Protein 9DK3 (pdb70)

Foldseek 3Di:
DVVAQVVCVVLVQHGQPVVFWDFDDDPWTWIWGHGPVGFTKIKTFDPDDCQALLVLQQVVVVVQQVPDDPPQLAHDQAWSDDDRRRRMTMGGDFALKDFLVNCVVVVNCDLQVLLSLLLNLLQQFPGAPSFAADAFCPVVLVLLCPNDPVRVVQFALALVVLSVVSSPPVLNSVLVVVLSVCWVVAQWGFHQLDDERRQWIAHDNNPHRIYGHSSSRTGRTQSLSHLLRSLLNLLQCQLPVVVPPDDLVVSLVSSVVSSLVSLSSSQSSLVSNCVSNVCVCVRPVCSLLSNLLSSLSSLSVVLSVVCRPPNHQDSSSVSSNVVSVCSNSPSVVSSVSSNVHD/DQLCVLQPQFARLVSVQCVQKAAAQQRQWIGRNNNIDGHPHNVVSLVGQLVSCLCVFAKNPCADFDPVLLVLLVVLAPDWWAKFKFFFQDWADDPVFIWTQTDGVVGTDIGGPVFWDPPPHDDDGGDITIGTDTQWDCPPDPQKTKGFANYAADPVNDKKKKKWAQFQFSVLQSQLSNLLNVQCVVLVWGWMKIAGRHRVPPRTLRRIMIITHDDCVSSLVSSLVSCLVCACPRHPQDHHSLFDDSTRSMTIAIAFDFPDVVDDPAGLSSLLSSLQSQLSSVCSHDPVVSSVSSCVSLVNRQASSNRRSYGDD

InterPro domains:
  IPR002575 Aminoglycoside phosphotransferase [PF01636] (90-258)
  IPR011009 Protein kinase-like domain superfamily [SSF56112] (25-341)

Organism: Streptomyces rochei (NCBI:txid1928)

Sequence (655 aa):
VPAVNALLLRLGLGRLDAAATTAFGGRNDNWAGPTTTGEQVFVKTVTPLPGCPELDRSLSFEDLAARLTPASPLRSPGLLGADPAAGVMVHRRLVPGARSGAELALDGDFDDDLCRSAGRAVGTLHGLVDGLDTGEAPLPPLSWLKALPWSAVQERSMAQIAAWQLVQDDTEVVDALHRLRDLERTVPLAPAHCDLRFDQFIRADEGAGELYLVDWEEFRLADPARDVGAFAGEWLFHATYSVFAGLTHEEIVARGSASLRRHLPRIAAFWQGYLECRPQALALDAGLPERAAAYAGWHMYDRLIATAESHATLNPVARAAAGIGRTVLLGPSAAARTLGLSAASPVARHRGLAPRRLAEALDAVSVAPGARRASVAGRTVTADSPRDLRGRLTNALYEELHAGRHTLRDPALEARLAAAVPHRTTPTRGRLVEVLRRPDGDQLVVRLPEVTARVPADRLLSPSVPPAPGETVELALEAARPALSPGFFYVMGSRPLPRPAGAVRRIFLHARDADAAVVLWGAALGALEEAAALYHAKVLSDPQDFPRRDAVVLYLHGDHRPGERAVTEAVSRYAGTLTGPDTSVFTEELAPGVAAAWDPQDPRPGQSGMSFGQHRAFALASGLIDCALADPGRAEHVVRALREAGIDPLHPQNNLD

Secondary structure (DSSP, 8-state):
-HHHHHHHHHTT---B-TTT-EEE-SSSEEEEEEBTTS-EEEEEE-------HHHHHHHHHHHHHHTS-TT-S-----EEEEETTTTEEEEE--TT-EEHHHHHHHT---HHHHHHHHHHHHHHHH--TT---SPP--S-HHHHH-EEHHHHTTS-HHHHHHHHHHHT-HHHHHHHHHHHHGGGGS--EEE-SS--GGGEEESGGGTS-EEE---TT-EEE-THHHHHHHHHHHHHHHHTGGG----HHHHHHHHHHHHHHHHHHHHHHHHHHHHH-TTHHHH-TTHHHHHHHHHHHHHHHHHHHHGGG-SS--HHHHHHHHHHHHHHHSHHHHHHHHT---/--HHHHSTTS-HHHHHHTTSEEE-TTSSEEEETTEEEE-SSHHHHHHHHHHHHIIIIII-------HHHHHHHHHH-S--EEEEEEEEEEEE--TT--EEEEE-SS-EEEEEGGGEEESSS---TTSEEEEEEESEETTSSTTEEEEE-SSPPPTT----EEEEE-BSSHHHHHHHHHHHHHHHHHTT-EEEEEEE--TTS-S-TTSEEEEEES--HHHHHHHHHHHHTTTTTTB-S---TTSEEEETTEEEEE-----STT--S--HHHHHHHHHHHHHHHHHT---HHHHHHHHHHHHTTEETTEEEEE--

Structure (mmCIF, N/CA/C/O backbone):
data_9DK3
#
_entry.id   9DK3
#
_cell.length_a   58.175
_cell.length_b   91.583
_cell.length_c   151.372
_cell.angle_alpha   90.000
_cell.angle_beta   90.000
_cell.angle_gamma   90.000
#
_symmetry.space_group_name_H-M   'P 21 21 21'
#
loop_
_entity.id
_entity.type
_entity.pdbx_description
1 polymer Kinase
2 polymer Lyase
3 non-polymer "ADENOSINE-5'-DIPHOSPHATE"
4 non-polymer 'PHOSPHATE ION'
5 non-polymer 'MAGNESIUM ION'
6 non-polymer 'ACETIC ACID'
7 non-polymer GLYCEROL
8 non-polymer DI(HYDROXYETHYL)ETHER
9 non-polymer 'SODIUM ION'
10 water water
#
loop_
_atom_site.group_PDB
_atom_site.id
_atom_site.type_symbol
_atom_site.label_atom_id
_atom_site.label_alt_id
_atom_site.label_comp_id
_atom_site.label_asym_id
_atom_site.label_entity_id
_atom_site.label_seq_id
_atom_site.pdbx_PDB_ins_code
_atom_site.Cartn_x
_atom_site.Cartn_y
_atom_site.Cartn_z
_atom_site.occupancy
_atom_site.B_iso_or_equiv
_atom_site.auth_seq_id
_atom_site.auth_comp_id
_atom_site.auth_asym_id
_atom_site.auth_atom_id
_atom_site.pdbx_PDB_model_num
ATOM 1 N N . VAL A 1 25 ? 29.671 -6.378 37.277 1.000 72.080 23 VAL A N 1
ATOM 2 C CA . VAL A 1 25 ? 28.900 -7.190 38.272 1.000 72.130 23 VAL A CA 1
ATOM 3 C C . VAL A 1 25 ? 29.675 -7.186 39.602 1.000 68.830 23 VAL A C 1
ATOM 4 O O . VAL A 1 25 ? 29.106 -6.830 40.635 1.000 70.950 23 VAL A O 1
ATOM 6 N N . PRO A 1 26 ? 30.982 -7.550 39.651 1.000 56.590 24 PRO A N 1
ATOM 7 C CA . PRO A 1 26 ? 31.736 -7.596 40.915 1.000 60.440 24 PRO A CA 1
ATOM 8 C C . PRO A 1 26 ? 31.681 -6.332 41.782 1.000 56.280 24 PRO A C 1
ATOM 9 O O . PRO A 1 26 ? 31.280 -6.396 42.951 1.000 51.010 24 PRO A O 1
ATOM 13 N N . ALA A 1 27 ? 32.010 -5.182 41.181 1.000 54.160 25 ALA A N 1
ATOM 14 C CA . ALA A 1 27 ? 31.924 -3.871 41.808 1.000 50.700 25 ALA A CA 1
ATOM 15 C C . ALA A 1 27 ? 30.522 -3.527 42.330 1.000 47.050 25 ALA A C 1
ATOM 16 O O . ALA A 1 27 ? 30.390 -2.910 43.391 1.000 44.800 25 ALA A O 1
ATOM 18 N N . VAL A 1 28 ? 29.471 -3.921 41.606 1.000 47.010 26 VAL A N 1
ATOM 19 C CA . VAL A 1 28 ? 28.096 -3.765 42.077 1.000 46.250 26 VAL A CA 1
ATOM 20 C C . VAL A 1 28 ? 27.881 -4.620 43.333 1.000 49.400 26 VAL A C 1
ATOM 21 O O . VAL A 1 28 ? 27.394 -4.135 44.349 1.000 46.490 26 VAL A O 1
ATOM 25 N N . ASN A 1 29 ? 28.195 -5.921 43.266 1.000 50.320 27 ASN A N 1
ATOM 26 C CA . ASN A 1 29 ? 27.952 -6.792 44.408 1.000 53.650 27 ASN A CA 1
ATOM 27 C C . ASN A 1 29 ? 28.720 -6.345 45.651 1.000 43.460 27 ASN A C 1
ATOM 28 O O . ASN A 1 29 ? 28.185 -6.361 46.751 1.000 48.640 27 ASN A O 1
ATOM 33 N N . ALA A 1 30 ? 29.967 -5.934 45.436 1.000 38.490 28 ALA A N 1
ATOM 34 C CA . ALA A 1 30 ? 30.811 -5.409 46.489 1.000 45.500 28 ALA A CA 1
ATOM 35 C C . ALA A 1 30 ? 30.104 -4.264 47.210 1.000 53.740 28 ALA A C 1
ATOM 36 O O . ALA A 1 30 ? 30.103 -4.251 48.445 1.000 61.130 28 ALA A O 1
ATOM 38 N N . LEU A 1 31 ? 29.438 -3.368 46.454 1.000 55.310 29 LEU A N 1
ATOM 39 C CA . LEU A 1 31 ? 28.725 -2.239 47.048 1.000 51.330 29 LEU A CA 1
ATOM 40 C C . LEU A 1 31 ? 27.434 -2.717 47.725 1.000 48.430 29 LEU A C 1
ATOM 41 O O . LEU A 1 31 ? 27.106 -2.312 48.840 1.000 51.260 29 LEU A O 1
ATOM 46 N N . LEU A 1 32 ? 26.697 -3.623 47.101 1.000 50.930 30 LEU A N 1
ATOM 47 C CA . LEU A 1 32 ? 25.491 -4.122 47.746 1.000 52.140 30 LEU A CA 1
ATOM 48 C C . LEU A 1 32 ? 25.817 -4.820 49.081 1.000 55.410 30 LEU A C 1
ATOM 49 O O . LEU A 1 32 ? 25.103 -4.652 50.081 1.000 49.400 30 LEU A O 1
ATOM 54 N N . LEU A 1 33 ? 26.933 -5.564 49.100 1.000 46.580 31 LEU A N 1
ATOM 55 C CA . LEU A 1 33 ? 27.349 -6.311 50.268 1.000 51.720 31 LEU A CA 1
ATOM 56 C C . LEU A 1 33 ? 27.624 -5.356 51.433 1.000 49.710 31 LEU A C 1
ATOM 57 O O . LEU A 1 33 ? 27.068 -5.513 52.512 1.000 48.940 31 LEU A O 1
ATOM 62 N N . ARG A 1 34 ? 28.475 -4.364 51.184 1.000 46.890 32 ARG A N 1
ATOM 63 C CA . ARG A 1 34 ? 28.870 -3.346 52.134 1.000 45.710 32 ARG A CA 1
ATOM 64 C C . ARG A 1 34 ? 27.706 -2.473 52.622 1.000 45.810 32 ARG A C 1
ATOM 65 O O . ARG A 1 34 ? 27.814 -1.896 53.704 1.000 54.520 32 ARG A O 1
ATOM 73 N N . LEU A 1 35 ? 26.614 -2.326 51.851 1.000 52.150 33 LEU A N 1
ATOM 74 C CA . LEU A 1 35 ? 25.445 -1.540 52.283 1.000 50.110 33 LEU A CA 1
ATOM 75 C C . LEU A 1 35 ? 24.431 -2.347 53.084 1.000 52.830 33 LEU A C 1
ATOM 76 O O . LEU A 1 35 ? 23.377 -1.800 53.486 1.000 48.160 33 LEU A O 1
ATOM 81 N N . GLY A 1 36 ? 24.693 -3.663 53.204 1.000 47.240 34 GLY A N 1
ATOM 82 C CA . GLY A 1 36 ? 23.771 -4.568 53.874 1.000 47.780 34 GLY A CA 1
ATOM 83 C C . GLY A 1 36 ? 22.646 -5.042 52.958 1.000 48.690 34 GLY A C 1
ATOM 84 O O . GLY A 1 36 ? 21.612 -5.453 53.466 1.000 51.510 34 GLY A O 1
ATOM 85 N N . LEU A 1 37 ? 22.834 -4.986 51.620 1.000 54.790 35 LEU A N 1
ATOM 86 C CA . LEU A 1 37 ? 21.761 -5.357 50.700 1.000 55.920 35 LEU A CA 1
ATOM 87 C C . LEU A 1 37 ? 21.917 -6.782 50.174 1.000 59.990 35 LEU A C 1
ATOM 88 O O . LEU A 1 37 ? 21.122 -7.219 49.360 1.000 63.540 35 LEU A O 1
ATOM 93 N N . GLY A 1 38 ? 22.925 -7.536 50.624 1.000 66.080 36 GLY A N 1
ATOM 94 C CA . GLY A 1 38 ? 23.187 -8.839 50.027 1.000 60.250 36 GLY A CA 1
ATOM 95 C C . GLY A 1 38 ? 23.723 -8.740 48.594 1.000 56.120 36 GLY A C 1
ATOM 96 O O . GLY A 1 38 ? 24.735 -8.105 48.334 1.000 60.320 36 GLY A O 1
ATOM 97 N N . ARG A 1 39 ? 23.038 -9.392 47.652 1.000 62.710 37 ARG A N 1
ATOM 98 C CA . ARG A 1 39 ? 23.505 -9.454 46.276 1.000 71.810 37 ARG A CA 1
ATOM 99 C C . ARG A 1 39 ? 22.344 -9.204 45.309 1.000 67.060 37 ARG A C 1
ATOM 100 O O . ARG A 1 39 ? 21.180 -9.295 45.697 1.000 60.050 37 ARG A O 1
ATOM 108 N N . LEU A 1 40 ? 22.644 -9.028 44.036 1.000 76.440 38 LEU A N 1
ATOM 109 C CA . LEU A 1 40 ? 21.537 -8.905 43.062 1.000 86.980 38 LEU A CA 1
ATOM 110 C C . LEU A 1 40 ? 20.948 -10.298 42.800 1.000 91.990 38 LEU A C 1
ATOM 111 O O . LEU A 1 40 ? 21.723 -11.188 42.429 1.000 94.610 38 LEU A O 1
ATOM 113 N N . ASP A 1 41 ? 19.636 -10.473 42.974 1.000 90.880 39 ASP A N 1
ATOM 114 C CA . ASP A 1 41 ? 18.958 -11.781 42.760 1.000 93.220 39 ASP A CA 1
ATOM 115 C C . ASP A 1 41 ? 18.842 -12.052 41.268 1.000 91.540 39 ASP A C 1
ATOM 116 O O . ASP A 1 41 ? 17.805 -11.700 40.697 1.000 94.350 39 ASP A O 1
ATOM 118 N N . ALA A 1 42 ? 19.837 -12.703 40.676 1.000 103.250 40 ALA A N 1
ATOM 119 C CA . ALA A 1 42 ? 19.860 -12.884 39.204 1.000 109.480 40 ALA A CA 1
ATOM 120 C C . ALA A 1 42 ? 18.525 -13.404 38.681 1.000 111.850 40 ALA A C 1
ATOM 121 O O . ALA A 1 42 ? 18.201 -13.114 37.521 1.000 98.250 40 ALA A O 1
ATOM 123 N N . ALA A 1 43 ? 17.801 -14.156 39.497 1.000 113.950 41 ALA A N 1
ATOM 124 C CA . ALA A 1 43 ? 16.542 -14.764 39.027 1.000 116.740 41 ALA A CA 1
ATOM 125 C C . ALA A 1 43 ? 15.502 -13.676 38.775 1.000 121.810 41 ALA A C 1
ATOM 126 O O . ALA A 1 43 ? 14.546 -13.938 38.027 1.000 114.600 41 ALA A O 1
ATOM 128 N N . ALA A 1 44 ? 15.681 -12.501 39.373 1.000 122.240 42 ALA A N 1
ATOM 129 C CA . ALA A 1 44 ? 14.625 -11.474 39.252 1.000 113.490 42 ALA A CA 1
ATOM 130 C C . ALA A 1 44 ? 15.203 -10.126 38.830 1.000 110.830 42 ALA A C 1
ATOM 131 O O . ALA A 1 44 ? 14.465 -9.138 38.871 1.000 103.370 42 ALA A O 1
ATOM 133 N N . THR A 1 45 ? 16.463 -10.104 38.416 1.000 111.620 43 THR A N 1
ATOM 134 C CA . THR A 1 45 ? 17.055 -8.838 37.930 1.000 112.790 43 THR A CA 1
ATOM 135 C C . THR A 1 45 ? 16.647 -8.631 36.476 1.000 108.300 43 THR A C 1
ATOM 136 O O . THR A 1 45 ? 16.195 -9.606 35.871 1.000 118.120 43 THR A O 1
ATOM 140 N N . THR A 1 46 ? 16.834 -7.428 35.943 1.000 111.620 44 THR A N 1
ATOM 141 C CA . THR A 1 46 ? 16.408 -7.061 34.603 1.000 114.050 44 THR A CA 1
ATOM 142 C C . THR A 1 46 ? 17.121 -5.760 34.235 1.000 112.020 44 THR A C 1
ATOM 143 O O . THR A 1 46 ? 17.219 -4.874 35.084 1.000 100.210 44 THR A O 1
ATOM 147 N N . ALA A 1 47 ? 17.619 -5.655 32.989 1.000 112.630 45 ALA A N 1
ATOM 148 C CA . ALA A 1 47 ? 18.316 -4.458 32.529 1.000 120.720 45 ALA A CA 1
ATOM 149 C C . ALA A 1 47 ? 17.311 -3.370 32.125 1.000 140.110 45 ALA A C 1
ATOM 150 O O . ALA A 1 47 ? 16.292 -3.660 31.501 1.000 154.410 45 ALA A O 1
ATOM 152 N N . PHE A 1 48 ? 17.592 -2.115 32.521 1.000 150.780 46 PHE A N 1
ATOM 153 C CA . PHE A 1 48 ? 16.834 -0.944 32.090 1.000 144.040 46 PHE A CA 1
ATOM 154 C C . PHE A 1 48 ? 17.709 -0.144 31.108 1.000 157.100 46 PHE A C 1
ATOM 155 O O . PHE A 1 48 ? 18.866 -0.506 30.873 1.000 149.060 46 PHE A O 1
ATOM 157 N N . GLY A 1 49 ? 17.149 0.939 30.530 1.000 150.990 47 GLY A N 1
ATOM 158 C CA . GLY A 1 49 ? 17.690 1.595 29.341 1.000 137.130 47 GLY A CA 1
ATOM 159 C C . GLY A 1 49 ? 18.762 2.649 29.635 1.000 127.750 47 GLY A C 1
ATOM 160 O O . GLY A 1 49 ? 19.368 2.627 30.702 1.000 146.530 47 GLY A O 1
ATOM 161 N N . GLY A 1 50 ? 19.008 3.542 28.659 1.000 112.320 48 GLY A N 1
ATOM 162 C CA . GLY A 1 50 ? 19.980 4.627 28.764 1.000 102.360 48 GLY A CA 1
ATOM 163 C C . GLY A 1 50 ? 21.382 4.231 28.275 1.000 105.940 48 GLY A C 1
ATOM 164 O O . GLY A 1 50 ? 21.629 3.063 27.963 1.000 96.380 48 GLY A O 1
ATOM 165 N N . ARG A 1 51 ? 22.310 5.150 28.186 1.000 99.670 49 ARG A N 1
ATOM 166 C CA . ARG A 1 51 ? 23.668 4.889 27.624 1.000 102.670 49 ARG A CA 1
ATOM 167 C C . ARG A 1 51 ? 24.566 4.189 28.633 1.000 111.040 49 ARG A C 1
ATOM 168 O O . ARG A 1 51 ? 25.742 3.969 28.307 1.000 113.210 49 ARG A O 1
ATOM 176 N N . ASN A 1 52 ? 24.038 3.881 29.815 1.000 104.350 50 ASN A N 1
ATOM 177 C CA . ASN A 1 52 ? 24.777 3.247 30.898 1.000 80.110 50 ASN A CA 1
ATOM 178 C C . ASN A 1 52 ? 24.223 1.845 31.148 1.000 76.790 50 ASN A C 1
ATOM 179 O O . ASN A 1 52 ? 23.050 1.603 30.854 1.000 81.450 50 ASN A O 1
ATOM 184 N N . ASP A 1 53 ? 25.042 0.982 31.745 1.000 67.050 51 ASP A N 1
ATOM 185 C CA . ASP A 1 53 ? 24.550 -0.361 32.146 1.000 78.560 51 ASP A CA 1
ATOM 186 C C . ASP A 1 53 ? 23.799 -0.212 33.465 1.000 63.910 51 ASP A C 1
ATOM 187 O O . ASP A 1 53 ? 24.387 0.266 34.432 1.000 57.340 51 ASP A O 1
ATOM 192 N N . ASN A 1 54 ? 22.544 -0.623 33.481 1.000 59.500 52 ASN A N 1
ATOM 193 C CA . ASN A 1 54 ? 21.715 -0.437 34.686 1.000 64.890 52 ASN A CA 1
ATOM 194 C C . ASN A 1 54 ? 21.040 -1.757 35.053 1.000 68.750 52 ASN A C 1
ATOM 195 O O . ASN A 1 54 ? 20.740 -2.536 34.150 1.000 68.580 52 ASN A O 1
ATOM 200 N N . TRP A 1 55 ? 20.826 -1.982 36.344 1.000 65.350 53 TRP A N 1
ATOM 201 C CA . TRP A 1 55 ? 20.111 -3.190 36.797 1.000 66.680 53 TRP A CA 1
ATOM 202 C C . TRP A 1 55 ? 19.015 -2.774 37.760 1.000 65.510 53 TRP A C 1
ATOM 203 O O . TRP A 1 55 ? 19.240 -1.853 38.537 1.000 71.920 53 TRP A O 1
ATOM 214 N N . ALA A 1 56 ? 17.867 -3.429 37.696 1.000 70.850 54 ALA A N 1
ATOM 215 C CA . ALA A 1 56 ? 16.834 -3.180 38.678 1.000 73.280 54 ALA A CA 1
ATOM 216 C C . ALA A 1 56 ? 16.258 -4.511 39.125 1.000 76.620 54 ALA A C 1
ATOM 217 O O . ALA A 1 56 ? 16.242 -5.472 38.364 1.000 72.990 54 ALA A O 1
ATOM 219 N N . GLY A 1 57 ? 15.783 -4.555 40.371 1.000 75.910 55 GLY A N 1
ATOM 220 C CA . GLY A 1 57 ? 15.043 -5.711 40.832 1.000 73.010 55 GLY A CA 1
ATOM 221 C C . GLY A 1 57 ? 15.331 -6.016 42.288 1.000 72.470 55 GLY A C 1
ATOM 222 O O . GLY A 1 57 ? 15.879 -5.173 42.996 1.000 61.060 55 GLY A O 1
ATOM 223 N N . PRO A 1 58 ? 14.939 -7.213 42.784 1.000 83.180 56 PRO A N 1
ATOM 224 C CA . PRO A 1 58 ? 15.077 -7.528 44.201 1.000 78.810 56 PRO A CA 1
ATOM 225 C C . PRO A 1 58 ? 16.498 -8.007 44.479 1.000 72.110 56 PRO A C 1
ATOM 226 O O . PRO A 1 58 ? 17.203 -8.554 43.625 1.000 73.400 56 PRO A O 1
ATOM 230 N N . THR A 1 59 ? 16.923 -7.730 45.710 1.000 73.140 57 THR A N 1
ATOM 231 C CA . THR A 1 59 ? 18.243 -8.204 46.174 1.000 74.830 57 THR A CA 1
ATOM 232 C C . THR A 1 59 ? 17.986 -9.443 47.029 1.000 79.110 57 THR A C 1
ATOM 233 O O . THR A 1 59 ? 16.821 -9.711 47.328 1.000 81.150 57 THR A O 1
ATOM 237 N N . THR A 1 60 ? 18.881 -10.202 47.430 1.000 82.310 58 THR A N 1
ATOM 238 C CA . THR A 1 60 ? 18.652 -11.429 48.235 1.000 75.110 58 THR A CA 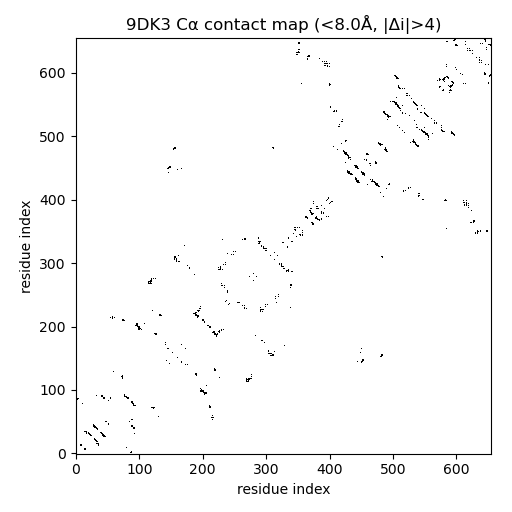1
ATOM 239 C C . THR A 1 60 ? 18.056 -11.077 49.594 1.000 68.750 58 THR A C 1
ATOM 240 O O . THR A 1 60 ? 17.552 -11.983 50.256 1.000 76.990 58 THR A O 1
ATOM 244 N N . THR A 1 61 ? 18.215 -9.762 50.011 1.000 68.660 59 THR A N 1
ATOM 245 C CA . THR A 1 61 ? 17.572 -9.339 51.279 1.000 68.450 59 THR A CA 1
ATOM 246 C C . THR A 1 61 ? 16.130 -8.904 51.040 1.000 66.010 59 THR A C 1
ATOM 247 O O . THR A 1 61 ? 15.514 -8.418 51.995 1.000 70.040 59 THR A O 1
ATOM 251 N N . GLY A 1 62 ? 15.611 -9.083 49.830 1.000 59.160 60 GLY A N 1
ATOM 252 C CA . GLY A 1 62 ? 14.268 -8.600 49.505 1.000 69.230 60 GLY A CA 1
ATOM 253 C C . GLY A 1 62 ? 14.106 -7.094 49.205 1.000 73.660 60 GLY A C 1
ATOM 254 O O . GLY A 1 62 ? 12.994 -6.683 48.862 1.000 73.750 60 GLY A O 1
ATOM 255 N N . GLU A 1 63 ? 15.043 -6.291 49.247 1.000 74.120 61 GLU A N 1
ATOM 256 C CA . GLU A 1 63 ? 14.919 -4.838 48.968 1.000 74.740 61 GLU A CA 1
ATOM 257 C C . GLU A 1 63 ? 14.959 -4.614 47.460 1.000 65.360 61 GLU A C 1
ATOM 258 O O . GLU A 1 63 ? 15.705 -5.322 46.783 1.000 67.900 61 GLU A O 1
ATOM 264 N N . GLN A 1 64 ? 14.157 -3.675 46.970 1.000 64.690 62 GLN A N 1
ATOM 265 C CA . GLN A 1 64 ? 14.085 -3.380 45.517 1.000 67.150 62 GLN A CA 1
ATOM 266 C C . GLN A 1 64 ? 15.031 -2.217 45.235 1.000 57.620 62 GLN A C 1
ATOM 267 O O . GLN A 1 64 ? 14.885 -1.182 45.879 1.000 53.850 62 GLN A O 1
ATOM 273 N N . VAL A 1 65 ? 15.943 -2.393 44.292 1.000 57.820 63 VAL A N 1
ATOM 274 C CA . VAL A 1 65 ? 17.003 -1.423 44.058 1.000 52.760 63 VAL A CA 1
ATOM 275 C C . VAL A 1 65 ? 17.086 -1.105 42.572 1.000 55.350 63 VAL A C 1
ATOM 276 O O . VAL A 1 65 ? 16.761 -1.944 41.714 1.000 46.110 63 VAL A O 1
ATOM 280 N N . PHE A 1 66 ? 17.588 0.105 42.297 1.000 50.390 64 PHE A N 1
ATOM 281 C CA . PHE A 1 66 ? 17.971 0.486 40.949 1.000 48.230 64 PHE A CA 1
ATOM 282 C C . PHE A 1 66 ? 19.473 0.762 40.948 1.000 48.500 64 PHE A C 1
ATOM 283 O O . PHE A 1 66 ? 19.926 1.685 41.631 1.000 55.700 64 PHE A O 1
ATOM 291 N N . VAL A 1 67 ? 20.234 -0.007 40.165 1.000 47.420 65 VAL A N 1
ATOM 292 C CA . VAL A 1 67 ? 21.680 0.132 40.129 1.000 49.750 65 VAL A CA 1
ATOM 293 C C . VAL A 1 67 ? 22.130 0.709 38.794 1.000 49.760 65 VAL A C 1
ATOM 294 O O . VAL A 1 67 ? 21.823 0.180 37.733 1.000 56.410 65 VAL A O 1
ATOM 298 N N . LYS A 1 68 ? 22.941 1.758 38.885 1.000 51.430 66 LYS A N 1
ATOM 299 C CA . LYS A 1 68 ? 23.501 2.395 37.679 1.000 50.580 66 LYS A CA 1
ATOM 300 C C . LYS A 1 68 ? 25.020 2.320 37.727 1.000 49.650 66 LYS A C 1
ATOM 301 O O . LYS A 1 68 ? 25.582 2.567 38.788 1.000 51.450 66 LYS A O 1
ATOM 307 N N . THR A 1 69 ? 25.643 1.986 36.603 1.000 55.370 67 THR A N 1
ATOM 308 C CA . THR A 1 69 ? 27.117 1.952 36.498 1.000 60.120 67 THR A CA 1
ATOM 309 C C . THR A 1 69 ? 27.542 2.935 35.416 1.000 65.640 67 THR A C 1
ATOM 310 O O . THR A 1 69 ? 26.939 2.922 34.344 1.000 59.580 67 THR A O 1
ATOM 314 N N . VAL A 1 70 ? 28.543 3.753 35.711 1.000 69.180 68 VAL A N 1
ATOM 315 C CA . VAL A 1 70 ? 29.062 4.721 34.715 1.000 66.080 68 VAL A CA 1
ATOM 316 C C . VAL A 1 70 ? 30.552 4.451 34.545 1.000 75.130 68 VAL A C 1
ATOM 317 O O . VAL A 1 70 ? 31.231 4.280 35.556 1.000 75.910 68 VAL A O 1
ATOM 321 N N . THR A 1 71 ? 31.021 4.394 33.302 1.000 83.810 69 THR A N 1
ATOM 322 C CA . THR A 1 71 ? 32.422 4.159 33.003 1.000 83.590 69 THR A CA 1
ATOM 323 C C . THR A 1 71 ? 33.274 5.266 33.608 1.000 78.660 69 THR A C 1
ATOM 324 O O . THR A 1 71 ? 33.126 6.410 33.199 1.000 82.470 69 THR A O 1
ATOM 328 N N . PRO A 1 72 ? 34.147 4.970 34.607 1.000 86.220 70 PRO A N 1
ATOM 329 C CA . PRO A 1 72 ? 35.084 5.959 35.156 1.000 93.580 70 PRO A CA 1
ATOM 330 C C . PRO A 1 72 ? 36.019 6.602 34.131 1.000 90.150 70 PRO A C 1
ATOM 331 O O . PRO A 1 72 ? 36.262 6.051 33.061 1.000 93.760 70 PRO A O 1
ATOM 335 N N . LEU A 1 73 ? 36.521 7.791 34.479 1.000 104.650 71 LEU A N 1
ATOM 336 C CA . LEU A 1 73 ? 37.665 8.382 33.802 1.000 105.350 71 LEU A CA 1
ATOM 337 C C . LEU A 1 73 ? 38.838 7.400 33.922 1.000 100.860 71 LEU A C 1
ATOM 338 O O . LEU A 1 73 ? 39.035 6.813 34.991 1.000 95.980 71 LEU A O 1
ATOM 340 N N . PRO A 1 74 ? 39.550 7.170 32.803 1.000 93.350 72 PRO A N 1
ATOM 341 C CA . PRO A 1 74 ? 40.808 6.433 32.801 1.000 98.100 72 PRO A CA 1
ATOM 342 C C . PRO A 1 74 ? 41.805 7.094 33.767 1.000 106.340 72 PRO A C 1
ATOM 343 O O . PRO A 1 74 ? 41.850 6.667 34.957 1.000 93.950 72 PRO A O 1
ATOM 345 N N . GLY A 1 78 ? 37.944 9.801 38.946 1.000 86.440 76 GLY A N 1
ATOM 346 C CA . GLY A 1 78 ? 36.809 8.862 38.835 1.000 82.510 76 GLY A CA 1
ATOM 347 C C . GLY A 1 78 ? 35.772 9.304 37.797 1.000 87.030 76 GLY A C 1
ATOM 348 O O . GLY A 1 78 ? 36.000 9.228 36.587 1.000 82.910 76 GLY A O 1
ATOM 349 N N . CYS A 1 79 ? 34.631 9.805 38.283 1.000 80.050 77 CYS A N 1
ATOM 350 C CA . CYS A 1 79 ? 33.404 9.771 37.499 1.000 72.070 77 CYS A CA 1
ATOM 351 C C . CYS A 1 79 ? 32.566 11.050 37.657 1.000 61.340 77 CYS A C 1
ATOM 352 O O . CYS A 1 79 ? 31.703 11.137 38.549 1.000 59.000 77 CYS A O 1
ATOM 355 N N . PRO A 1 80 ? 32.805 12.105 36.831 1.000 52.450 78 PRO A N 1
ATOM 356 C CA . PRO A 1 80 ? 32.130 13.405 37.013 1.000 51.380 78 PRO A CA 1
ATOM 357 C C . PRO A 1 80 ? 30.593 13.348 36.953 1.000 51.460 78 PRO A C 1
ATOM 358 O O . PRO A 1 80 ? 29.920 14.120 37.630 1.000 48.390 78 PRO A O 1
ATOM 362 N N . GLU A 1 81 ? 30.062 12.327 36.287 1.000 50.560 79 GLU A N 1
ATOM 363 C CA . GLU A 1 81 ? 28.597 12.160 36.148 1.000 48.550 79 GLU A CA 1
ATOM 364 C C . GLU A 1 81 ? 27.978 11.685 37.463 1.000 49.210 79 GLU A C 1
ATOM 365 O O . GLU A 1 81 ? 26.853 12.074 37.756 1.000 43.330 79 GLU A O 1
ATOM 371 N N . LEU A 1 82 ? 28.612 10.904 38.230 1.000 47.080 80 LEU A N 1
ATOM 372 C CA . LEU A 1 82 ? 28.069 10.418 39.521 1.000 52.810 80 LEU A CA 1
ATOM 373 C C . LEU A 1 82 ? 28.259 11.510 40.568 1.000 44.040 80 LEU A C 1
ATOM 374 O O . LEU A 1 82 ? 27.387 11.661 41.412 1.000 43.540 80 LEU A O 1
ATOM 379 N N . ASP A 1 83 ? 29.424 12.238 40.474 1.000 47.140 81 ASP A N 1
ATOM 380 C CA . ASP A 1 83 ? 29.631 13.367 41.411 1.000 48.950 81 ASP A CA 1
ATOM 381 C C . ASP A 1 83 ? 28.513 14.377 41.190 1.000 45.880 81 ASP A C 1
ATOM 382 O O . ASP A 1 83 ? 28.018 14.922 42.167 1.000 47.370 81 ASP A O 1
ATOM 387 N N . ARG A 1 84 ? 28.073 14.624 40.043 1.000 50.200 82 ARG A N 1
ATOM 388 C CA . ARG A 1 84 ? 26.974 15.581 39.765 1.000 46.920 82 ARG A CA 1
ATOM 389 C C . ARG A 1 84 ? 25.651 14.960 40.219 1.000 47.770 82 ARG A C 1
ATOM 390 O O . ARG A 1 84 ? 24.825 15.691 40.773 1.000 36.560 82 ARG A O 1
ATOM 398 N N . SER A 1 85 ? 25.481 13.658 39.996 1.000 37.710 83 SER A N 1
ATOM 399 C CA . SER A 1 85 ? 24.249 12.953 40.424 1.000 38.990 83 SER A CA 1
ATOM 400 C C . SER A 1 85 ? 24.151 12.987 41.950 1.000 42.910 83 SER A C 1
ATOM 401 O O . SER A 1 85 ? 23.048 13.196 42.460 1.000 47.150 83 SER A O 1
ATOM 404 N N . LEU A 1 86 ? 25.278 12.819 42.635 1.000 45.040 84 LEU A N 1
ATOM 405 C CA . LEU A 1 86 ? 25.302 12.814 44.117 1.000 48.320 84 LEU A CA 1
ATOM 406 C C . LEU A 1 86 ? 25.077 14.234 44.630 1.000 46.600 84 LEU A C 1
ATOM 407 O O . LEU A 1 86 ? 24.355 14.382 45.617 1.000 50.940 84 LEU A O 1
ATOM 412 N N . SER A 1 87 ? 25.675 15.229 43.982 1.000 44.070 85 SER A N 1
ATOM 413 C CA . SER A 1 87 ? 25.415 16.616 44.349 1.000 43.630 85 SER A CA 1
ATOM 414 C C . SER A 1 87 ? 23.913 16.894 44.317 1.000 42.260 85 SER A C 1
ATOM 415 O O . SER A 1 87 ? 23.395 17.627 45.147 1.000 49.990 85 SER A O 1
ATOM 418 N N . PHE A 1 88 ? 23.162 16.271 43.402 1.000 46.130 86 PHE A N 1
ATOM 419 C CA . PHE A 1 88 ? 21.711 16.393 43.476 1.000 44.140 86 PHE A CA 1
ATOM 420 C C . PHE A 1 88 ? 21.149 15.692 44.716 1.000 45.800 86 PHE A C 1
ATOM 421 O O . PHE A 1 88 ? 20.164 16.169 45.293 1.000 47.030 86 PHE A O 1
ATOM 429 N N . GLU A 1 89 ? 21.635 14.468 45.017 1.000 47.830 87 GLU A N 1
ATOM 430 C CA . GLU A 1 89 ? 21.049 13.689 46.108 1.000 50.000 87 GLU A CA 1
ATOM 431 C C . GLU A 1 89 ? 21.281 14.416 47.439 1.000 44.950 87 GLU A C 1
ATOM 432 O O . GLU A 1 89 ? 20.390 14.488 48.280 1.000 45.330 87 GLU A O 1
ATOM 438 N N . ASP A 1 90 ? 22.417 15.075 47.584 1.000 42.880 88 ASP A N 1
ATOM 439 C CA . ASP A 1 90 ? 22.667 15.896 48.754 1.000 55.100 88 ASP A CA 1
ATOM 440 C C . ASP A 1 90 ? 21.687 17.054 48.920 1.000 63.080 88 ASP A C 1
ATOM 441 O O . ASP A 1 90 ? 21.298 17.337 50.057 1.000 69.680 88 ASP A O 1
ATOM 446 N N . LEU A 1 91 ? 21.350 17.766 47.823 1.000 67.520 89 LEU A N 1
ATOM 447 C CA . LEU A 1 91 ? 20.345 18.820 47.879 1.000 61.500 89 LEU A CA 1
ATOM 448 C C . LEU A 1 91 ? 18.983 18.228 48.180 1.000 51.800 89 LEU A C 1
ATOM 449 O O . LEU A 1 91 ? 18.239 18.788 48.962 1.000 61.490 89 LEU A O 1
ATOM 454 N N . ALA A 1 92 ? 18.660 17.102 47.555 1.000 54.970 90 ALA A N 1
ATOM 455 C CA . ALA A 1 92 ? 17.318 16.529 47.646 1.000 63.470 90 ALA A CA 1
ATOM 456 C C . ALA A 1 92 ? 17.013 15.922 49.024 1.000 68.040 90 ALA A C 1
ATOM 457 O O . ALA A 1 92 ? 15.852 15.772 49.408 1.000 65.500 90 ALA A O 1
ATOM 459 N N . ALA A 1 93 ? 18.032 15.574 49.792 1.000 77.310 91 ALA A N 1
ATOM 460 C CA . ALA A 1 93 ? 17.772 14.912 51.087 1.000 82.320 91 ALA A CA 1
ATOM 461 C C . ALA A 1 93 ? 17.239 15.950 52.069 1.000 82.040 91 ALA A C 1
ATOM 462 O O . ALA A 1 93 ? 16.486 15.572 52.964 1.000 69.180 91 ALA A O 1
ATOM 464 N N . ARG A 1 94 ? 17.611 17.210 51.870 1.000 86.010 92 ARG A N 1
ATOM 465 C CA . ARG A 1 94 ? 17.143 18.319 52.729 1.000 86.130 92 ARG A CA 1
ATOM 466 C C . ARG A 1 94 ? 15.849 18.911 52.170 1.000 89.770 92 ARG A C 1
ATOM 467 O O . ARG A 1 94 ? 15.759 20.144 52.108 1.000 83.350 92 ARG A O 1
ATOM 469 N N . LEU A 1 95 ? 14.891 18.070 51.781 1.000 82.910 93 LEU A N 1
ATOM 470 C CA . LEU A 1 95 ? 13.635 18.566 51.165 1.000 89.130 93 LEU A CA 1
ATOM 471 C C . LEU A 1 95 ? 12.436 17.901 51.829 1.000 96.690 93 LEU A C 1
ATOM 472 O O . LEU A 1 95 ? 12.521 16.703 52.123 1.000 89.400 93 LEU A O 1
ATOM 477 N N . THR A 1 96 ? 11.346 18.650 51.992 1.000 102.150 94 THR A N 1
ATOM 478 C CA . THR A 1 96 ? 10.124 18.130 52.650 1.000 96.710 94 THR A CA 1
ATOM 479 C C . THR A 1 96 ? 9.495 17.055 51.777 1.000 98.800 94 THR A C 1
ATOM 480 O O . THR A 1 96 ? 9.824 16.997 50.592 1.000 90.630 94 THR A O 1
ATOM 484 N N . PRO A 1 97 ? 8.618 16.193 52.318 1.000 103.200 95 PRO A N 1
ATOM 485 C CA . PRO A 1 97 ? 8.066 15.093 51.545 1.000 108.490 95 PRO A CA 1
ATOM 486 C C . PRO A 1 97 ? 6.912 15.612 50.685 1.000 108.290 95 PRO A C 1
ATOM 487 O O . PRO A 1 97 ? 6.385 14.865 49.891 1.000 94.490 95 PRO A O 1
ATOM 491 N N . ALA A 1 98 ? 6.606 16.898 50.827 1.000 103.420 96 ALA A N 1
ATOM 492 C CA . ALA A 1 98 ? 5.516 17.501 50.036 1.000 95.800 96 ALA A CA 1
ATOM 493 C C . ALA A 1 98 ? 6.082 18.148 48.775 1.000 88.390 96 ALA A C 1
ATOM 494 O O . ALA A 1 98 ? 5.285 18.587 47.941 1.000 75.550 96 ALA A O 1
ATOM 496 N N . SER A 1 99 ? 7.407 18.196 48.655 1.000 80.460 97 SER A N 1
ATOM 497 C CA . SER A 1 99 ? 8.039 18.843 47.481 1.000 79.760 97 SER A CA 1
ATOM 498 C C . SER A 1 99 ? 7.560 18.159 46.210 1.000 70.700 97 SER A C 1
ATOM 499 O O . SER A 1 99 ? 7.529 16.929 46.179 1.000 77.490 97 SER A O 1
ATOM 502 N N . PRO A 1 100 ? 7.158 18.915 45.175 1.000 73.890 98 PRO A N 1
ATOM 503 C CA . PRO A 1 100 ? 6.793 18.311 43.903 1.000 72.760 98 PRO A CA 1
ATOM 504 C C . PRO A 1 100 ? 8.053 17.651 43.344 1.000 59.310 98 PRO A C 1
ATOM 505 O O . PRO A 1 100 ? 7.931 16.865 42.449 1.000 64.910 98 PRO A O 1
ATOM 509 N N . LEU A 1 101 ? 9.214 18.001 43.888 1.000 61.580 99 LEU A N 1
ATOM 510 C CA . LEU A 1 101 ? 10.496 17.421 43.510 1.000 58.140 99 LEU A CA 1
ATOM 511 C C . LEU A 1 101 ? 10.948 16.375 44.531 1.000 60.160 99 LEU A C 1
ATOM 512 O O . LEU A 1 101 ? 11.225 16.728 45.681 1.000 68.270 99 LEU A O 1
ATOM 517 N N . ARG A 1 102 ? 11.095 15.123 44.069 1.000 59.370 100 ARG A N 1
ATOM 518 C CA . ARG A 1 102 ? 11.376 13.941 44.885 1.000 69.130 100 ARG A CA 1
ATOM 519 C C . ARG A 1 102 ? 12.548 13.125 44.299 1.000 59.720 100 ARG A C 1
ATOM 520 O O . ARG A 1 102 ? 12.656 12.936 43.086 1.000 55.710 100 ARG A O 1
ATOM 528 N N . SER A 1 103 ? 13.393 12.564 45.175 1.000 60.640 101 SER A N 1
ATOM 529 C CA . SER A 1 103 ? 14.336 11.514 44.794 1.000 63.090 101 SER A CA 1
ATOM 530 C C . SER A 1 103 ? 13.690 10.175 45.119 1.000 59.080 101 SER A C 1
ATOM 531 O O . SER A 1 103 ? 13.014 10.044 46.134 1.000 66.070 101 SER A O 1
ATOM 534 N N . PRO A 1 104 ? 13.884 9.128 44.294 1.000 56.600 102 PRO A N 1
ATOM 535 C CA . PRO A 1 104 ? 13.673 7.753 44.760 1.000 55.300 102 PRO A CA 1
ATOM 536 C C . PRO A 1 104 ? 14.325 7.369 46.109 1.000 63.990 102 PRO A C 1
ATOM 537 O O . PRO A 1 104 ? 13.771 6.597 46.913 1.000 57.200 102 PRO A O 1
ATOM 541 N N . GLY A 1 105 ? 15.499 7.950 46.371 1.000 56.870 103 GLY A N 1
ATOM 542 C CA . GLY A 1 105 ? 16.252 7.678 47.575 1.000 48.810 103 GLY A CA 1
ATOM 543 C C . GLY A 1 105 ? 17.560 6.969 47.232 1.000 42.830 103 GLY A C 1
ATOM 544 O O . GLY A 1 105 ? 17.531 5.870 46.685 1.000 45.500 103 GLY A O 1
ATOM 545 N N . LEU A 1 106 ? 18.678 7.649 47.517 1.000 42.990 104 LEU A N 1
ATOM 546 C CA . LEU A 1 106 ? 20.023 7.139 47.331 1.000 44.200 104 LEU A CA 1
ATOM 547 C C . LEU A 1 106 ? 20.375 6.220 48.486 1.000 48.170 104 LEU A C 1
ATOM 548 O O . LEU A 1 106 ? 20.227 6.630 49.630 1.000 47.290 104 LEU A O 1
ATOM 553 N N . LEU A 1 107 ? 20.838 5.006 48.152 1.000 49.050 105 LEU A N 1
ATOM 554 C CA . LEU A 1 107 ? 21.117 3.963 49.120 1.000 46.650 105 LEU A CA 1
ATOM 555 C C . LEU A 1 107 ? 22.624 3.887 49.337 1.000 46.950 105 LEU A C 1
ATOM 556 O O . LEU A 1 107 ? 23.058 3.617 50.441 1.000 51.870 105 LEU A O 1
ATOM 561 N N . GLY A 1 108 ? 23.416 4.132 48.287 1.000 44.930 106 GLY A N 1
ATOM 562 C CA . GLY A 1 108 ? 24.850 4.257 48.456 1.000 37.050 106 GLY A CA 1
ATOM 563 C C . GLY A 1 108 ? 25.509 4.500 47.118 1.000 40.280 106 GLY A C 1
ATOM 564 O O . GLY A 1 108 ? 24.851 4.503 46.082 1.000 42.720 106 GLY A O 1
ATOM 565 N N . ALA A 1 109 ? 26.821 4.646 47.145 1.000 39.650 107 ALA A N 1
ATOM 566 C CA . ALA A 1 109 ? 27.549 4.885 45.922 1.000 50.280 107 ALA A CA 1
ATOM 567 C C . ALA A 1 109 ? 29.027 4.546 46.093 1.000 52.000 107 ALA A C 1
ATOM 568 O O . ALA A 1 109 ? 29.587 4.665 47.169 1.000 53.830 107 ALA A O 1
ATOM 570 N N . ASP A 1 110 ? 29.667 4.135 44.994 1.000 60.590 108 ASP A N 1
ATOM 571 C CA . ASP A 1 110 ? 31.109 3.993 44.950 1.000 58.080 108 ASP A CA 1
ATOM 572 C C . ASP A 1 110 ? 31.600 4.743 43.724 1.000 58.660 108 ASP A C 1
ATOM 573 O O . ASP A 1 110 ? 31.650 4.135 42.655 1.000 50.920 108 ASP A O 1
ATOM 578 N N . PRO A 1 111 ? 31.903 6.065 43.831 1.000 67.760 109 PRO A N 1
ATOM 579 C CA . PRO A 1 111 ? 32.216 6.906 42.664 1.000 75.650 109 PRO A CA 1
ATOM 580 C C . PRO A 1 111 ? 33.485 6.514 41.901 1.000 71.890 109 PRO A C 1
ATOM 581 O O . PRO A 1 111 ? 33.536 6.658 40.682 1.000 91.950 109 PRO A O 1
ATOM 585 N N . ALA A 1 112 ? 34.475 5.976 42.622 1.000 70.630 110 ALA A N 1
ATOM 586 C CA . ALA A 1 112 ? 35.680 5.397 42.043 1.000 73.340 110 ALA A CA 1
ATOM 587 C C . ALA A 1 112 ? 35.364 4.285 41.036 1.000 74.150 110 ALA A C 1
ATOM 588 O O . ALA A 1 112 ? 35.964 4.235 39.960 1.000 80.030 110 ALA A O 1
ATOM 590 N N . ALA A 1 113 ? 34.445 3.382 41.402 1.000 61.800 111 ALA A N 1
ATOM 591 C CA . ALA A 1 113 ? 34.128 2.207 40.599 1.000 65.930 111 ALA A CA 1
ATOM 592 C C . ALA A 1 113 ? 32.980 2.475 39.623 1.000 65.120 111 ALA A C 1
ATOM 593 O O . ALA A 1 113 ? 32.608 1.598 38.843 1.000 65.720 111 ALA A O 1
ATOM 595 N N . GLY A 1 114 ? 32.387 3.664 39.712 1.000 56.830 112 GLY A N 1
ATOM 596 C CA . GLY A 1 114 ? 31.290 4.047 38.808 1.000 50.030 112 GLY A CA 1
ATOM 597 C C . GLY A 1 114 ? 29.965 3.428 39.174 1.000 49.300 112 GLY A C 1
ATOM 598 O O . GLY A 1 114 ? 29.220 3.091 38.262 1.000 56.550 112 GLY A O 1
ATOM 599 N N . VAL A 1 115 ? 29.660 3.310 40.458 1.000 47.660 113 VAL A N 1
ATOM 600 C CA . VAL A 1 115 ? 28.413 2.586 40.824 1.000 41.700 113 VAL A CA 1
ATOM 601 C C . VAL A 1 115 ? 27.538 3.403 41.759 1.000 42.970 113 VAL A C 1
ATOM 602 O O . VAL A 1 115 ? 28.056 3.953 42.721 1.000 43.540 113 VAL A O 1
ATOM 606 N N . MET A 1 116 ? 26.249 3.456 41.454 1.000 44.760 114 MET A N 1
ATOM 607 C CA . MET A 1 116 ? 25.283 4.098 42.323 1.000 51.090 114 MET A CA 1
ATOM 608 C C . MET A 1 116 ? 24.131 3.139 42.528 1.000 47.260 114 MET A C 1
ATOM 609 O O . MET A 1 116 ? 23.772 2.428 41.612 1.000 47.330 114 MET A O 1
ATOM 614 N N . VAL A 1 117 ? 23.498 3.237 43.694 1.000 43.810 115 VAL A N 1
ATOM 615 C CA . VAL A 1 117 ? 22.343 2.417 44.013 1.000 46.830 115 VAL A CA 1
ATOM 616 C C . VAL A 1 117 ? 21.276 3.319 44.609 1.000 40.200 115 VAL A C 1
ATOM 617 O O . VAL A 1 117 ? 21.574 4.058 45.535 1.000 42.380 115 VAL A O 1
ATOM 621 N N . HIS A 1 118 ? 20.044 3.169 44.109 1.000 46.100 116 HIS A N 1
ATOM 622 C CA . HIS A 1 118 ? 18.881 3.904 44.562 1.000 45.130 116 HIS A CA 1
ATOM 623 C C . HIS A 1 118 ? 17.774 2.907 44.866 1.000 44.960 116 HIS A C 1
ATOM 624 O O . HIS A 1 118 ? 17.769 1.819 44.307 1.000 48.420 116 HIS A O 1
ATOM 631 N N . ARG A 1 119 ? 16.813 3.373 45.669 1.000 45.150 117 ARG A N 1
ATOM 632 C CA A ARG A 1 119 ? 15.526 2.717 45.879 0.500 55.140 117 ARG A CA 1
ATOM 633 C CA B ARG A 1 119 ? 15.556 2.674 45.872 0.500 51.200 117 ARG A CA 1
ATOM 634 C C . ARG A 1 119 ? 14.858 2.563 44.510 1.000 49.650 117 ARG A C 1
ATOM 635 O O . ARG A 1 119 ? 14.892 3.485 43.697 1.000 51.770 117 ARG A O 1
ATOM 650 N N . LEU A 1 120 ? 14.324 1.37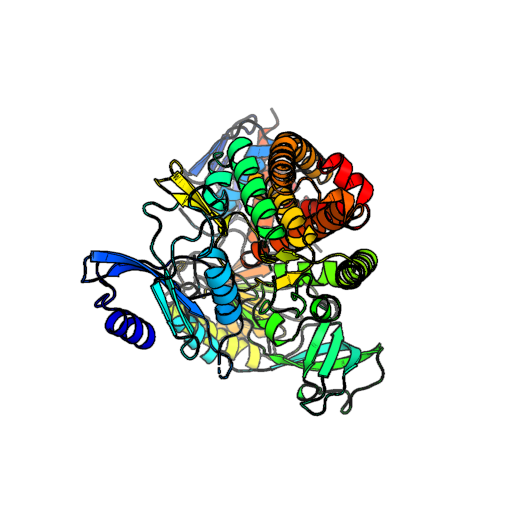4 44.216 1.000 51.230 118 LEU A N 1
ATOM 651 C CA . LEU A 1 120 ? 13.484 1.164 43.052 1.000 51.660 118 LEU A CA 1
ATOM 652 C C . LEU A 1 120 ? 12.129 1.814 43.295 1.000 53.310 118 LEU A C 1
ATOM 653 O O . LEU A 1 120 ? 11.635 1.801 44.425 1.000 66.480 118 LEU A O 1
ATOM 658 N N . VAL A 1 121 ? 11.584 2.479 42.258 1.000 66.440 119 VAL A N 1
ATOM 659 C CA . VAL A 1 121 ? 10.191 2.926 42.267 1.000 63.530 119 VAL A CA 1
ATOM 660 C C . VAL A 1 121 ? 9.354 1.771 41.729 1.000 68.230 119 VAL A C 1
ATOM 661 O O . VAL A 1 121 ? 9.554 1.358 40.590 1.000 68.180 119 VAL A O 1
ATOM 665 N N . PRO A 1 122 ? 8.453 1.171 42.554 1.000 81.300 120 PRO A N 1
ATOM 666 C CA . PRO A 1 122 ? 7.694 -0.019 42.147 1.000 81.310 120 PRO A CA 1
ATOM 667 C C . PRO A 1 122 ? 6.736 0.273 40.987 1.000 72.030 120 PRO A C 1
ATOM 668 O O . PRO A 1 122 ? 5.950 1.228 41.085 1.000 61.380 120 PRO A O 1
ATOM 672 N N . GLY A 1 123 ? 6.826 -0.551 39.916 1.000 78.560 121 GLY A N 1
ATOM 673 C CA . GLY A 1 123 ? 5.956 -0.480 38.740 1.000 76.390 121 GLY A CA 1
ATOM 674 C C . GLY A 1 123 ? 6.122 0.838 37.984 1.000 75.340 121 GLY A C 1
ATOM 675 O O . GLY A 1 123 ? 5.147 1.488 37.622 1.000 75.960 121 GLY A O 1
ATOM 676 N N . ALA A 1 124 ? 7.393 1.223 37.796 1.000 78.300 122 ALA A N 1
ATOM 677 C CA . ALA A 1 124 ? 7.787 2.501 37.235 1.000 68.900 122 ALA A CA 1
ATOM 678 C C . ALA A 1 124 ? 7.332 2.539 35.789 1.000 57.850 122 ALA A C 1
ATOM 679 O O . ALA A 1 124 ? 7.607 1.583 35.078 1.000 56.120 122 ALA A O 1
ATOM 681 N N . ARG A 1 125 ? 6.623 3.609 35.398 1.000 57.080 123 ARG A N 1
ATOM 682 C CA . ARG A 1 125 ? 6.368 3.895 33.989 1.000 60.900 123 ARG A CA 1
ATOM 683 C C . ARG A 1 125 ? 7.090 5.209 33.612 1.000 58.270 123 ARG A C 1
ATOM 684 O O . ARG A 1 125 ? 7.004 6.230 34.318 1.000 50.420 123 ARG A O 1
ATOM 692 N N . SER A 1 126 ? 7.875 5.205 32.523 1.000 56.490 124 SER A N 1
ATOM 693 C CA . SER A 1 126 ? 8.641 6.408 32.193 1.000 61.780 124 SER A CA 1
ATOM 694 C C . SER A 1 126 ? 7.726 7.434 31.515 1.000 53.910 124 SER A C 1
ATOM 695 O O . SER A 1 126 ? 6.684 7.091 30.982 1.000 65.580 124 SER A O 1
ATOM 698 N N . GLY A 1 127 ? 8.092 8.707 31.549 1.000 52.380 125 GLY A N 1
ATOM 699 C CA . GLY A 1 127 ? 7.321 9.726 30.853 1.000 55.290 125 GLY A CA 1
ATOM 700 C C . GLY A 1 127 ? 7.220 9.492 29.333 1.000 51.780 125 GLY A C 1
ATOM 701 O O . GLY A 1 127 ? 6.329 10.033 28.690 1.000 52.910 125 GLY A O 1
ATOM 702 N N . ALA A 1 128 ? 8.161 8.744 28.746 1.000 50.220 126 ALA A N 1
ATOM 703 C CA . ALA A 1 128 ? 8.162 8.477 27.323 1.000 59.140 126 ALA A CA 1
ATOM 704 C C . ALA A 1 128 ? 7.008 7.532 27.011 1.000 59.950 126 ALA A C 1
ATOM 705 O O . ALA A 1 128 ? 6.336 7.750 26.006 1.000 55.200 126 ALA A O 1
ATOM 707 N N . GLU A 1 129 ? 6.826 6.502 27.866 1.000 64.850 127 GLU A N 1
ATOM 708 C CA . GLU A 1 129 ? 5.759 5.512 27.734 1.000 71.790 127 GLU A CA 1
ATOM 709 C C . GLU A 1 129 ? 4.398 6.183 27.915 1.000 65.390 127 GLU A C 1
ATOM 710 O O . GLU A 1 129 ? 3.456 5.927 27.174 1.000 64.070 127 GLU A O 1
ATOM 716 N N . LEU A 1 130 ? 4.317 7.050 28.918 1.000 55.020 128 LEU A N 1
ATOM 717 C CA . LEU A 1 130 ? 3.088 7.736 29.246 1.000 59.210 128 LEU A CA 1
ATOM 718 C C . LEU A 1 130 ? 2.679 8.577 28.043 1.000 61.620 128 LEU A C 1
ATOM 719 O O . LEU A 1 130 ? 1.512 8.590 27.685 1.000 67.160 128 LEU A O 1
ATOM 724 N N . ALA A 1 131 ? 3.633 9.297 27.438 1.000 73.090 129 ALA A N 1
ATOM 725 C CA . ALA A 1 131 ? 3.324 10.193 26.330 1.000 72.850 129 ALA A CA 1
ATOM 726 C C . ALA A 1 131 ? 2.852 9.402 25.103 1.000 74.020 129 ALA A C 1
ATOM 727 O O . ALA A 1 131 ? 1.926 9.830 24.420 1.000 66.700 129 ALA A O 1
ATOM 729 N N . LEU A 1 132 ? 3.469 8.239 24.849 1.000 76.360 130 LEU A N 1
ATOM 730 C CA . LEU A 1 132 ? 3.067 7.358 23.765 1.000 79.540 130 LEU A CA 1
ATOM 731 C C . LEU A 1 132 ? 1.666 6.818 24.033 1.000 80.850 130 LEU A C 1
ATOM 732 O O . LEU A 1 132 ? 0.835 6.797 23.140 1.000 86.770 130 LEU A O 1
ATOM 737 N N . ASP A 1 133 ? 1.400 6.419 25.275 1.000 83.400 131 ASP A N 1
ATOM 738 C CA . ASP A 1 133 ? 0.115 5.838 25.644 1.000 85.210 131 ASP A CA 1
ATOM 739 C C . ASP A 1 133 ? -0.982 6.912 25.669 1.000 74.060 131 ASP A C 1
ATOM 740 O O . ASP A 1 133 ? -2.149 6.578 25.622 1.000 91.140 131 ASP A O 1
ATOM 745 N N . GLY A 1 134 ? -0.589 8.170 25.818 1.000 67.990 132 GLY A N 1
ATOM 746 C CA . GLY A 1 134 ? -1.559 9.273 25.907 1.000 67.370 132 GLY A CA 1
ATOM 747 C C . GLY A 1 134 ? -1.816 9.678 27.340 1.000 71.360 132 GLY A C 1
ATOM 748 O O . GLY A 1 134 ? -2.810 10.367 27.575 1.000 65.150 132 GLY A O 1
ATOM 749 N N . ASP A 1 135 ? -0.919 9.323 28.256 1.000 77.680 133 ASP A N 1
ATOM 750 C CA . ASP A 1 135 ? -1.175 9.568 29.699 1.000 80.750 133 ASP A CA 1
ATOM 751 C C . ASP A 1 135 ? -0.363 10.742 30.268 1.000 77.280 133 ASP A C 1
ATOM 752 O O . ASP A 1 135 ? -0.610 11.088 31.427 1.000 78.580 133 ASP A O 1
ATOM 757 N N . PHE A 1 136 ? 0.561 11.308 29.704 1.000 67.210 134 PHE A N 1
ATOM 758 C CA . PHE A 1 136 ? 1.246 12.510 30.235 1.000 60.870 134 PHE A CA 1
ATOM 759 C C . PHE A 1 136 ? 0.284 13.649 29.950 1.000 62.640 134 PHE A C 1
ATOM 760 O O . PHE A 1 136 ? 0.411 14.285 28.895 1.000 60.360 134 PHE A O 1
ATOM 768 N N . ASP A 1 137 ? -0.634 13.876 30.723 1.000 61.950 135 ASP A N 1
ATOM 769 C CA . ASP A 1 137 ? -1.699 14.883 30.523 1.000 59.880 135 ASP A CA 1
ATOM 770 C C . ASP A 1 137 ? -1.310 16.254 31.037 1.000 59.220 135 ASP A C 1
ATOM 771 O O . ASP A 1 137 ? -0.231 16.396 31.603 1.000 60.580 135 ASP A O 1
ATOM 776 N N . ASP A 1 138 ? -2.198 17.212 30.825 1.000 65.770 136 ASP A N 1
ATOM 777 C CA . ASP A 1 138 ? -1.964 18.583 31.248 1.000 69.880 136 ASP A CA 1
ATOM 778 C C . ASP A 1 138 ? -1.567 18.602 32.721 1.000 72.050 136 ASP A C 1
ATOM 779 O O . ASP A 1 138 ? -0.660 19.352 33.091 1.000 61.050 136 ASP A O 1
ATOM 784 N N . ASP A 1 139 ? -2.234 17.782 33.557 1.000 63.850 137 ASP A N 1
ATOM 785 C CA . ASP A 1 139 ? -2.015 17.852 35.000 1.000 66.370 137 ASP A CA 1
ATOM 786 C C . ASP A 1 139 ? -0.657 17.247 35.347 1.000 61.570 137 ASP A C 1
ATOM 787 O O . ASP A 1 139 ? 0.035 17.754 36.216 1.000 55.850 137 ASP A O 1
ATOM 792 N N . LEU A 1 140 ? -0.232 16.211 34.633 1.000 61.470 138 LEU A N 1
ATOM 793 C CA . LEU A 1 140 ? 1.128 15.665 34.870 1.000 58.680 138 LEU A CA 1
ATOM 794 C C . LEU A 1 140 ? 2.156 16.699 34.415 1.000 53.810 138 LEU A C 1
ATOM 795 O O . LEU A 1 140 ? 3.170 16.864 35.089 1.000 54.800 138 LEU A O 1
ATOM 800 N N . CYS A 1 141 ? 1.853 17.411 33.344 1.000 52.440 139 CYS A N 1
ATOM 801 C CA . CYS A 1 141 ? 2.789 18.431 32.823 1.000 54.710 139 CYS A CA 1
ATOM 802 C C . CYS A 1 141 ? 2.957 19.518 33.886 1.000 53.950 139 CYS A C 1
ATOM 803 O O . CYS A 1 141 ? 4.083 19.961 34.090 1.000 54.130 139 CYS A O 1
ATOM 806 N N . ARG A 1 142 ? 1.879 19.866 34.583 1.000 61.870 140 ARG A N 1
ATOM 807 C CA . ARG A 1 142 ? 1.918 20.909 35.643 1.000 65.980 140 ARG A CA 1
ATOM 808 C C . ARG A 1 142 ? 2.770 20.436 36.818 1.000 56.510 140 ARG A C 1
ATOM 809 O O . ARG A 1 142 ? 3.536 21.233 37.339 1.000 49.700 140 ARG A O 1
ATOM 817 N N . SER A 1 143 ? 2.614 19.181 37.208 1.000 48.890 141 SER A N 1
ATOM 818 C CA . SER A 1 143 ? 3.424 18.621 38.309 1.000 49.750 141 SER A CA 1
ATOM 819 C C . SER A 1 143 ? 4.892 18.635 37.895 1.000 48.420 141 SER A C 1
ATOM 820 O O . SER A 1 143 ? 5.730 18.942 38.732 1.000 50.120 141 SER A O 1
ATOM 823 N N . ALA A 1 144 ? 5.165 18.352 36.626 1.000 50.460 142 ALA A N 1
ATOM 824 C CA . ALA A 1 144 ? 6.547 18.374 36.112 1.000 51.510 142 ALA A CA 1
ATOM 825 C C . ALA A 1 144 ? 7.104 19.793 36.180 1.000 45.010 142 ALA A C 1
ATOM 826 O O . ALA A 1 144 ? 8.261 19.952 36.563 1.000 45.060 142 ALA A O 1
ATOM 828 N N . GLY A 1 145 ? 6.290 20.773 35.822 1.000 44.110 143 GLY A N 1
ATOM 829 C CA . GLY A 1 145 ? 6.722 22.174 35.909 1.000 46.790 143 GLY A CA 1
ATOM 830 C C . GLY A 1 145 ? 6.992 22.572 37.335 1.000 45.330 143 GLY A C 1
ATOM 831 O O . GLY A 1 145 ? 7.931 23.324 37.570 1.000 45.430 143 GLY A O 1
ATOM 832 N N . ARG A 1 146 ? 6.186 22.054 38.247 1.000 50.810 144 ARG A N 1
ATOM 833 C CA . ARG A 1 146 ? 6.358 22.375 39.680 1.000 57.310 144 ARG A CA 1
ATOM 834 C C . ARG A 1 146 ? 7.680 21.771 40.149 1.000 58.050 144 ARG A C 1
ATOM 835 O O . ARG A 1 146 ? 8.422 22.457 40.856 1.000 56.340 144 ARG A O 1
ATOM 843 N N . ALA A 1 147 ? 7.956 20.538 39.733 1.000 52.530 145 ALA A N 1
ATOM 844 C CA . ALA A 1 147 ? 9.192 19.883 40.123 1.000 50.140 145 ALA A CA 1
ATOM 845 C C . ALA A 1 147 ? 10.374 20.691 39.592 1.000 50.630 145 ALA A C 1
ATOM 846 O O . ALA A 1 147 ? 11.279 21.021 40.341 1.000 49.460 145 ALA A O 1
ATOM 848 N N . VAL A 1 148 ? 10.329 21.098 38.319 1.000 47.060 146 VAL A N 1
ATOM 849 C CA . VAL A 1 148 ? 11.461 21.805 37.740 1.000 43.580 146 VAL A CA 1
ATOM 850 C C . VAL A 1 148 ? 11.552 23.222 38.302 1.000 44.590 146 VAL A C 1
ATOM 851 O O . VAL A 1 148 ? 12.668 23.742 38.480 1.000 43.580 146 VAL A O 1
ATOM 855 N N . GLY A 1 149 ? 10.396 23.889 38.492 1.000 46.340 147 GLY A N 1
ATOM 856 C CA . GLY A 1 149 ? 10.406 25.189 39.150 1.000 50.490 147 GLY A CA 1
ATOM 857 C C . GLY A 1 149 ? 10.974 25.098 40.572 1.000 47.880 147 GLY A C 1
ATOM 858 O O . GLY A 1 149 ? 11.748 25.948 41.009 1.000 49.700 147 GLY A O 1
ATOM 859 N N . THR A 1 150 ? 10.625 24.021 41.281 1.000 51.280 148 THR A N 1
ATOM 860 C CA . THR A 1 150 ? 11.180 23.791 42.608 1.000 55.710 148 THR A CA 1
ATOM 861 C C . THR A 1 150 ? 12.692 23.625 42.504 1.000 52.920 148 THR A C 1
ATOM 862 O O . THR A 1 150 ? 13.433 24.284 43.239 1.000 52.730 148 THR A O 1
ATOM 866 N N . LEU A 1 151 ? 13.140 22.750 41.584 1.000 48.990 149 LEU A N 1
ATOM 867 C CA . LEU A 1 151 ? 14.567 22.565 41.362 1.000 47.100 149 LEU A CA 1
ATOM 868 C C . LEU A 1 151 ? 15.261 23.911 41.232 1.000 46.720 149 LEU A C 1
ATOM 869 O O . LEU A 1 151 ? 16.277 24.145 41.869 1.000 55.160 149 LEU A O 1
ATOM 874 N N . HIS A 1 152 ? 14.737 24.784 40.355 1.000 51.870 150 HIS A N 1
ATOM 875 C CA . HIS A 1 152 ? 15.459 25.993 39.979 1.000 56.790 150 HIS A CA 1
ATOM 876 C C . HIS A 1 152 ? 15.523 27.038 41.106 1.000 58.830 150 HIS A C 1
ATOM 877 O O . HIS A 1 152 ? 16.352 27.951 41.024 1.000 53.930 150 HIS A O 1
ATOM 884 N N . GLY A 1 153 ? 14.615 26.945 42.096 1.000 65.530 151 GLY A N 1
ATOM 885 C CA . GLY A 1 153 ? 14.649 27.770 43.303 1.000 74.280 151 GLY A CA 1
ATOM 886 C C . GLY A 1 153 ? 15.812 27.425 44.242 1.000 79.930 151 GLY A C 1
ATOM 887 O O . GLY A 1 153 ? 16.723 28.241 44.431 1.000 93.370 151 GLY A O 1
ATOM 888 N N . LEU A 1 154 ? 15.803 26.204 44.802 1.000 64.050 152 LEU A N 1
ATOM 889 C CA . LEU A 1 154 ? 16.900 25.728 45.647 1.000 71.240 152 LEU A CA 1
ATOM 890 C C . LEU A 1 154 ? 18.055 26.744 45.713 1.000 76.890 152 LEU A C 1
ATOM 891 O O . LEU A 1 154 ? 18.976 26.648 44.885 1.000 83.160 152 LEU A O 1
ATOM 896 N N . VAL A 1 157 ? 23.707 26.389 46.567 1.000 91.430 155 VAL A N 1
ATOM 897 C CA . VAL A 1 157 ? 24.181 26.070 45.196 1.000 81.060 155 VAL A CA 1
ATOM 898 C C . VAL A 1 157 ? 25.688 25.851 45.244 1.000 90.940 155 VAL A C 1
ATOM 899 O O . VAL A 1 157 ? 26.294 25.684 44.179 1.000 86.500 155 VAL A O 1
ATOM 903 N N . ASP A 1 158 ? 26.270 25.880 46.438 1.000 95.160 156 ASP A N 1
ATOM 904 C CA . ASP A 1 158 ? 27.721 25.594 46.562 1.000 96.180 156 ASP A CA 1
ATOM 905 C C . ASP A 1 158 ? 27.919 24.098 46.331 1.000 98.640 156 ASP A C 1
ATOM 906 O O . ASP A 1 158 ? 27.065 23.315 46.784 1.000 85.640 156 ASP A O 1
ATOM 911 N N . GLY A 1 159 ? 28.995 23.722 45.645 1.000 87.540 157 GLY A N 1
ATOM 912 C CA . GLY A 1 159 ? 29.245 22.317 45.337 1.000 84.780 157 GLY A CA 1
ATOM 913 C C . GLY A 1 159 ? 28.453 21.785 44.134 1.000 80.530 157 GLY A C 1
ATOM 914 O O . GLY A 1 159 ? 28.303 20.567 44.000 1.000 76.200 157 GLY A O 1
ATOM 915 N N . LEU A 1 160 ? 27.929 22.702 43.293 1.000 62.520 158 LEU A N 1
ATOM 916 C CA . LEU A 1 160 ? 27.375 22.377 41.988 1.000 56.480 158 LEU A CA 1
ATOM 917 C C . LEU A 1 160 ? 28.462 22.632 40.973 1.000 52.560 158 LEU A C 1
ATOM 918 O O . LEU A 1 160 ? 29.139 23.652 41.055 1.000 56.500 158 LEU A O 1
ATOM 923 N N . ASP A 1 161 ? 28.623 21.682 40.049 1.000 55.680 159 ASP A N 1
ATOM 924 C CA . ASP A 1 161 ? 29.465 21.862 38.877 1.000 47.290 159 ASP A CA 1
ATOM 925 C C . ASP A 1 161 ? 28.999 23.134 38.164 1.000 50.100 159 ASP A C 1
ATOM 926 O O . ASP A 1 161 ? 27.804 23.349 37.896 1.000 54.700 159 ASP A O 1
ATOM 931 N N . THR A 1 162 ? 29.952 24.021 37.915 1.000 52.970 160 THR A N 1
ATOM 932 C CA . THR A 1 162 ? 29.687 25.268 37.207 1.000 54.030 160 THR A CA 1
ATOM 933 C C . THR A 1 162 ? 30.251 25.202 35.794 1.000 46.440 160 THR A C 1
ATOM 934 O O . THR A 1 162 ? 30.187 26.186 35.080 1.000 53.190 160 THR A O 1
ATOM 938 N N . GLY A 1 163 ? 30.765 24.039 35.442 1.000 48.140 161 GLY A N 1
ATOM 939 C CA . GLY A 1 163 ? 31.236 23.837 34.070 1.000 53.170 161 GLY A CA 1
ATOM 940 C C . GLY A 1 163 ? 30.061 23.865 33.131 1.000 51.680 161 GLY A C 1
ATOM 941 O O . GLY A 1 163 ? 28.940 23.628 33.575 1.000 56.050 161 GLY A O 1
ATOM 942 N N . GLU A 1 164 ? 30.317 24.163 31.875 1.000 54.840 162 GLU A N 1
ATOM 943 C CA . GLU A 1 164 ? 29.184 24.321 30.947 1.000 61.820 162 GLU A CA 1
ATOM 944 C C . GLU A 1 164 ? 28.788 22.959 30.407 1.000 51.520 162 GLU A C 1
ATOM 945 O O . GLU A 1 164 ? 29.662 22.119 30.201 1.000 59.220 162 GLU A O 1
ATOM 951 N N . ALA A 1 165 ? 27.492 22.775 30.257 1.000 47.020 163 ALA A N 1
ATOM 952 C CA . ALA A 1 165 ? 26.978 21.534 29.679 1.000 47.960 163 ALA A CA 1
ATOM 953 C C . ALA A 1 165 ? 27.334 21.518 28.198 1.000 57.250 163 ALA A C 1
ATOM 954 O O . ALA A 1 165 ? 27.185 22.546 27.541 1.000 61.780 163 ALA A O 1
ATOM 956 N N . PRO A 1 166 ? 27.772 20.371 27.663 1.000 50.810 164 PRO A N 1
ATOM 957 C CA . PRO A 1 166 ? 28.130 20.276 26.263 1.000 63.890 164 PRO A CA 1
ATOM 958 C C . PRO A 1 166 ? 26.925 20.154 25.317 1.000 46.630 164 PRO A C 1
ATOM 959 O O . PRO A 1 166 ? 27.020 19.439 24.369 1.000 54.260 164 PRO A O 1
ATOM 963 N N . LEU A 1 167 ? 25.835 20.854 25.609 1.000 37.350 165 LEU A N 1
ATOM 964 C CA . LEU A 1 167 ? 24.635 20.841 24.739 1.000 39.490 165 LEU A CA 1
ATOM 965 C C . LEU A 1 167 ? 24.088 22.256 24.621 1.000 41.470 165 LEU A C 1
ATOM 966 O O . LEU A 1 167 ? 23.856 22.867 25.652 1.000 46.040 165 LEU A O 1
ATOM 971 N N . PRO A 1 168 ? 23.856 22.793 23.406 1.000 41.030 166 PRO A N 1
ATOM 972 C CA . PRO A 1 168 ? 24.353 22.184 22.168 1.000 40.960 166 PRO A CA 1
ATOM 973 C C . PRO A 1 168 ? 25.862 21.898 22.070 1.000 43.710 166 PRO A C 1
ATOM 974 O O . PRO A 1 168 ? 26.622 22.634 22.631 1.000 47.590 166 PRO A O 1
ATOM 978 N N . PRO A 1 169 ? 26.291 20.849 21.334 1.000 49.760 167 PRO A N 1
ATOM 979 C CA . PRO A 1 169 ? 27.711 20.513 21.154 1.000 48.220 167 PRO A CA 1
ATOM 980 C C . PRO A 1 169 ? 28.388 21.426 20.128 1.000 49.380 167 PRO A C 1
ATOM 981 O O . PRO A 1 169 ? 28.406 21.073 18.993 1.000 45.910 167 PRO A O 1
ATOM 985 N N . LEU A 1 170 ? 28.977 22.531 20.562 1.000 43.960 168 LEU A N 1
ATOM 986 C CA . LEU A 1 170 ? 29.498 23.556 19.624 1.000 45.760 168 LEU A CA 1
ATOM 987 C C . LEU A 1 170 ? 30.733 23.082 18.855 1.000 50.100 168 LEU A C 1
ATOM 988 O O . LEU A 1 170 ? 30.831 23.430 17.684 1.000 48.240 168 LEU A O 1
ATOM 993 N N . SER A 1 171 ? 31.628 22.317 19.472 1.000 51.340 169 SER A N 1
ATOM 994 C CA . SER A 1 171 ? 32.760 21.799 18.695 1.000 54.000 169 SER A CA 1
ATOM 995 C C . SER A 1 171 ? 32.277 20.844 17.597 1.000 48.350 169 SER A C 1
ATOM 996 O O . SER A 1 171 ? 32.824 20.878 16.507 1.000 47.670 169 SER A O 1
ATOM 999 N N . TRP A 1 172 ? 31.201 20.075 17.822 1.000 50.980 170 TRP A N 1
ATOM 1000 C CA . TRP A 1 172 ? 30.721 19.147 16.805 1.000 52.700 170 TRP A CA 1
ATOM 1001 C C . TRP A 1 172 ? 30.076 19.844 15.605 1.000 52.300 170 TRP A C 1
ATOM 1002 O O . TRP A 1 172 ? 30.062 19.300 14.490 1.000 57.220 170 TRP A O 1
ATOM 1013 N N . LEU A 1 173 ? 29.577 21.056 15.843 1.000 46.450 171 LEU A N 1
ATOM 1014 C CA . LEU A 1 173 ? 28.959 21.876 14.816 1.000 51.780 171 LEU A CA 1
ATOM 1015 C C . LEU A 1 173 ? 30.000 22.467 13.868 1.000 53.410 171 LEU A C 1
ATOM 1016 O O . LEU A 1 173 ? 29.664 22.850 12.735 1.000 50.520 171 LEU A O 1
ATOM 1021 N N . LYS A 1 174 ? 31.253 22.542 14.330 1.000 53.770 172 LYS A N 1
ATOM 1022 C CA . LYS A 1 174 ? 32.346 22.923 13.448 1.000 57.990 172 LYS A CA 1
ATOM 1023 C C . LYS A 1 174 ? 33.005 21.673 12.850 1.000 52.850 172 LYS A C 1
ATOM 1024 O O . LYS A 1 174 ? 33.380 21.729 11.686 1.000 53.560 172 LYS A O 1
ATOM 1030 N N . ALA A 1 175 ? 33.124 20.560 13.618 1.000 48.450 173 ALA A N 1
ATOM 1031 C CA . ALA A 1 175 ? 33.759 19.326 13.159 1.000 46.000 173 ALA A CA 1
ATOM 1032 C C . ALA A 1 175 ? 33.493 18.138 14.094 1.000 49.080 173 ALA A C 1
ATOM 1033 O O . ALA A 1 175 ? 33.911 18.133 15.243 1.000 51.160 173 ALA A O 1
ATOM 1035 N N . LEU A 1 176 ? 32.851 17.082 13.581 1.000 49.420 174 LEU A N 1
ATOM 1036 C CA . LEU A 1 176 ? 32.663 15.860 14.343 1.000 51.150 174 LEU A CA 1
ATOM 1037 C C . LEU A 1 176 ? 34.010 15.188 14.536 1.000 52.420 174 LEU A C 1
ATOM 1038 O O . LEU A 1 176 ? 34.713 15.023 13.554 1.000 49.860 174 LEU A O 1
ATOM 1043 N N . PRO A 1 177 ? 34.378 14.724 15.758 1.000 53.220 175 PRO A N 1
ATOM 1044 C CA . PRO A 1 177 ? 35.598 13.948 15.955 1.000 54.480 175 PRO A CA 1
ATOM 1045 C C . PRO A 1 177 ? 35.432 12.666 15.147 1.000 50.860 175 PRO A C 1
ATOM 1046 O O . PRO A 1 177 ? 34.342 12.108 15.137 1.000 49.490 175 PRO A O 1
ATOM 1050 N N . TRP A 1 178 ? 36.514 12.212 14.507 1.000 54.940 176 TRP A N 1
ATOM 1051 C CA . TRP A 1 178 ? 36.502 11.025 13.665 1.000 57.790 176 TRP A CA 1
ATOM 1052 C C . TRP A 1 178 ? 35.991 9.799 14.422 1.000 57.760 176 TRP A C 1
ATOM 1053 O O . TRP A 1 178 ? 35.333 8.945 13.832 1.000 50.670 176 TRP A O 1
ATOM 1064 N N . SER A 1 179 ? 36.293 9.688 15.722 1.000 69.080 177 SER A N 1
ATOM 1065 C CA . SER A 1 179 ? 35.807 8.555 16.507 1.000 60.930 177 SER A CA 1
ATOM 1066 C C . SER A 1 179 ? 34.284 8.599 16.649 1.000 55.150 177 SER A C 1
ATOM 1067 O O . SER A 1 179 ? 33.651 7.553 16.735 1.000 63.550 177 SER A O 1
ATOM 1070 N N . ALA A 1 180 ? 33.692 9.803 16.661 1.000 49.070 178 ALA A N 1
ATOM 1071 C CA . ALA A 1 180 ? 32.239 9.972 16.699 1.000 53.420 178 ALA A CA 1
ATOM 1072 C C . ALA A 1 180 ? 31.575 9.548 15.370 1.000 55.180 178 ALA A C 1
ATOM 1073 O O . ALA A 1 180 ? 30.513 8.927 15.382 1.000 54.410 178 ALA A O 1
ATOM 1075 N N . VAL A 1 181 ? 32.216 9.837 14.226 1.000 47.490 179 VAL A N 1
ATOM 1076 C CA . VAL A 1 181 ? 31.713 9.449 12.912 1.000 47.310 179 VAL A CA 1
ATOM 1077 C C . VAL A 1 181 ? 31.676 7.922 12.751 1.000 55.120 179 VAL A C 1
ATOM 1078 O O . VAL A 1 181 ? 30.800 7.393 12.060 1.000 51.740 179 VAL A O 1
ATOM 1082 N N . GLN A 1 182 ? 32.646 7.201 13.346 1.000 53.660 180 GLN A N 1
ATOM 1083 C CA . GLN A 1 182 ? 32.693 5.752 13.213 1.000 53.140 180 GLN A CA 1
ATOM 1084 C C . GLN A 1 182 ? 31.640 5.075 14.091 1.000 52.060 180 GLN A C 1
ATOM 1085 O O . GLN A 1 182 ? 31.533 3.860 14.059 1.000 55.770 180 GLN A O 1
ATOM 1091 N N . GLU A 1 183 ? 30.898 5.830 14.909 1.000 56.970 181 GLU A N 1
ATOM 1092 C CA . GLU A 1 183 ? 29.881 5.252 15.775 1.000 63.170 181 GLU A CA 1
ATOM 1093 C C . GLU A 1 183 ? 28.486 5.772 15.411 1.000 61.440 181 GLU A C 1
ATOM 1094 O O . GLU A 1 183 ? 27.512 5.513 16.109 1.000 66.010 181 GLU A O 1
ATOM 1100 N N . ARG A 1 184 ? 28.353 6.407 14.250 1.000 57.920 182 ARG A N 1
ATOM 1101 C CA . ARG A 1 184 ? 27.086 6.996 13.868 1.000 56.280 182 ARG A CA 1
ATOM 1102 C C . ARG A 1 184 ? 26.544 6.334 12.603 1.000 56.140 182 ARG A C 1
ATOM 1103 O O . ARG A 1 184 ? 27.267 5.789 11.772 1.000 54.390 182 ARG A O 1
ATOM 1111 N N . SER A 1 185 ? 25.237 6.498 12.434 1.000 50.450 183 SER A N 1
ATOM 1112 C CA . SER A 1 185 ? 24.536 5.976 11.248 1.000 44.120 183 SER A CA 1
ATOM 1113 C C . SER A 1 185 ? 24.685 6.956 10.104 1.000 42.130 183 SER A C 1
ATOM 1114 O O . SER A 1 185 ? 25.004 8.109 10.367 1.000 40.840 183 SER A O 1
ATOM 1117 N N . MET A 1 186 ? 24.412 6.496 8.893 1.000 41.150 184 MET A N 1
ATOM 1118 C CA . MET A 1 186 ? 24.493 7.355 7.695 1.000 43.500 184 MET A CA 1
ATOM 1119 C C . MET A 1 186 ? 23.536 8.535 7.845 1.000 43.470 184 MET A C 1
ATOM 1120 O O . MET A 1 186 ? 23.879 9.619 7.398 1.000 45.100 184 MET A O 1
ATOM 1125 N N . ALA A 1 187 ? 22.385 8.311 8.461 1.000 40.280 185 ALA A N 1
ATOM 1126 C CA . ALA A 1 187 ? 21.387 9.382 8.632 1.000 43.990 185 ALA A CA 1
ATOM 1127 C C . ALA A 1 187 ? 21.825 10.349 9.727 1.000 41.240 185 ALA A C 1
ATOM 1128 O O . ALA A 1 187 ? 21.611 11.542 9.561 1.000 45.490 185 ALA A O 1
ATOM 1130 N N . GLN A 1 188 ? 22.413 9.839 10.803 1.000 40.670 186 GLN A N 1
ATOM 1131 C CA . GLN A 1 188 ? 22.927 10.751 11.821 1.000 45.190 186 GLN A CA 1
ATOM 1132 C C . GLN A 1 188 ? 24.026 11.642 11.232 1.000 43.360 186 GLN A C 1
ATOM 1133 O O . GLN A 1 188 ? 24.078 12.845 11.481 1.000 47.080 186 GLN A O 1
ATOM 1139 N N . ILE A 1 189 ? 24.900 11.051 10.428 1.000 42.230 187 ILE A N 1
ATOM 1140 C CA . ILE A 1 189 ? 25.947 11.813 9.777 1.000 40.040 187 ILE A CA 1
ATOM 1141 C C . ILE A 1 189 ? 25.362 12.870 8.852 1.000 40.410 187 ILE A C 1
ATOM 1142 O O . ILE A 1 189 ? 25.837 14.012 8.848 1.000 47.560 187 ILE A O 1
ATOM 1147 N N . ALA A 1 190 ? 24.352 12.487 8.055 1.000 43.420 188 ALA A N 1
ATOM 1148 C CA . ALA A 1 190 ? 23.683 13.412 7.133 1.000 44.970 188 ALA A CA 1
ATOM 1149 C C . ALA A 1 190 ? 23.006 14.570 7.876 1.000 45.100 188 ALA A C 1
ATOM 1150 O O . ALA A 1 190 ? 23.081 15.694 7.386 1.000 48.610 188 ALA A O 1
ATOM 1152 N N . ALA A 1 191 ? 22.360 14.273 9.023 1.000 41.120 189 ALA A N 1
ATOM 1153 C CA . ALA A 1 191 ? 21.761 15.257 9.922 1.000 44.530 189 ALA A CA 1
ATOM 1154 C C . ALA A 1 191 ? 22.828 16.181 10.519 1.000 44.210 189 ALA A C 1
ATOM 1155 O O . ALA A 1 191 ? 22.684 17.400 10.453 1.000 43.570 189 ALA A O 1
ATOM 1157 N N . TRP A 1 192 ? 23.938 15.622 11.036 1.000 40.610 190 TRP A N 1
ATOM 1158 C CA . TRP A 1 192 ? 25.061 16.465 11.449 1.000 46.650 190 TRP A CA 1
ATOM 1159 C C . TRP A 1 192 ? 25.494 17.426 10.337 1.000 41.770 190 TRP A C 1
ATOM 1160 O O . TRP A 1 192 ? 25.642 18.636 10.552 1.000 39.280 190 TRP A O 1
ATOM 1171 N N . GLN A 1 193 ? 25.636 16.903 9.122 1.000 41.200 191 GLN A N 1
ATOM 1172 C CA . GLN A 1 193 ? 26.106 17.726 8.018 1.000 41.800 191 GLN A CA 1
ATOM 1173 C C . GLN A 1 193 ? 25.163 18.890 7.706 1.000 41.220 191 GLN A C 1
ATOM 1174 O O . GLN A 1 193 ? 25.632 20.003 7.440 1.000 41.370 191 GLN A O 1
ATOM 1180 N N . LEU A 1 194 ? 23.849 18.632 7.723 1.000 38.640 192 LEU A N 1
ATOM 1181 C CA . LEU A 1 194 ? 22.861 19.681 7.509 1.000 43.040 192 LEU A CA 1
ATOM 1182 C C . LEU A 1 194 ? 23.025 20.759 8.569 1.000 47.770 192 LEU A C 1
ATOM 1183 O O . LEU A 1 194 ? 22.913 21.943 8.260 1.000 49.440 192 LEU A O 1
ATOM 1188 N N . VAL A 1 195 ? 23.209 20.351 9.840 1.000 42.700 193 VAL A N 1
ATOM 1189 C CA . VAL A 1 195 ? 23.419 21.351 10.865 1.000 43.970 193 VAL A CA 1
ATOM 1190 C C . VAL A 1 195 ? 24.731 22.097 10.628 1.000 41.560 193 VAL A C 1
ATOM 1191 O O . VAL A 1 195 ? 24.780 23.320 10.772 1.000 46.800 193 VAL A O 1
ATOM 1195 N N . GLN A 1 196 ? 25.804 21.370 10.320 1.000 43.600 194 GLN A N 1
ATOM 1196 C CA . GLN A 1 196 ? 27.116 21.990 10.244 1.000 43.220 194 GLN A CA 1
ATOM 1197 C C . GLN A 1 196 ? 27.124 23.066 9.153 1.000 48.220 194 GLN A C 1
ATOM 1198 O O . GLN A 1 196 ? 27.834 24.057 9.289 1.000 44.590 194 GLN A O 1
ATOM 1204 N N . ASP A 1 197 ? 26.367 22.854 8.056 1.000 49.250 195 ASP A N 1
ATOM 1205 C CA . ASP A 1 197 ? 26.419 23.729 6.890 1.000 46.710 195 ASP A CA 1
ATOM 1206 C C . ASP A 1 197 ? 25.345 24.821 6.967 1.000 50.600 195 ASP A C 1
ATOM 1207 O O . ASP A 1 197 ? 25.227 25.648 6.074 1.000 53.660 195 ASP A O 1
ATOM 1212 N N . ASP A 1 198 ? 24.549 24.825 7.988 1.000 52.840 196 ASP A N 1
ATOM 1213 C CA . ASP A 1 198 ? 23.516 25.861 8.224 1.000 48.320 196 ASP A CA 1
ATOM 1214 C C . ASP A 1 198 ? 24.175 26.917 9.091 1.000 47.630 196 ASP A C 1
ATOM 1215 O O . ASP A 1 198 ? 24.176 26.762 10.301 1.000 49.960 196 ASP A O 1
ATOM 1220 N N . THR A 1 199 ? 24.702 27.924 8.505 1.000 53.440 197 THR A N 1
ATOM 1221 C CA . THR A 1 199 ? 25.476 28.936 9.205 1.000 57.550 197 THR A CA 1
ATOM 1222 C C . THR A 1 199 ? 24.592 29.665 10.210 1.000 47.670 197 THR A C 1
ATOM 1223 O O . THR A 1 199 ? 25.044 29.992 11.291 1.000 57.990 197 THR A O 1
ATOM 1227 N N . GLU A 1 200 ? 23.339 29.924 9.857 1.000 49.480 198 GLU A N 1
ATOM 1228 C CA . GLU A 1 200 ? 22.470 30.692 10.727 1.000 54.740 198 GLU A CA 1
ATOM 1229 C C . GLU A 1 200 ? 22.158 29.933 12.010 1.000 51.400 198 GLU A C 1
ATOM 1230 O O . GLU A 1 200 ? 22.148 30.539 13.074 1.000 52.780 198 GLU A O 1
ATOM 1236 N N . VAL A 1 201 ? 21.903 28.625 11.888 1.000 51.840 199 VAL A N 1
ATOM 1237 C CA . VAL A 1 201 ? 21.678 27.729 13.020 1.000 48.740 199 VAL A CA 1
ATOM 1238 C C . VAL A 1 201 ? 22.922 27.649 13.917 1.000 45.160 199 VAL A C 1
ATOM 1239 O O . VAL A 1 201 ? 22.817 27.867 15.116 1.000 48.420 199 VAL A O 1
ATOM 1243 N N . VAL A 1 202 ? 24.096 27.404 13.341 1.000 43.010 200 VAL A N 1
ATOM 1244 C CA . VAL A 1 202 ? 25.338 27.318 14.089 1.000 40.790 200 VAL A CA 1
ATOM 1245 C C . VAL A 1 202 ? 25.615 28.613 14.842 1.000 48.180 200 VAL A C 1
ATOM 1246 O O . VAL A 1 202 ? 26.050 28.552 15.996 1.000 50.420 200 VAL A O 1
ATOM 1250 N N . ASP A 1 203 ? 25.351 29.768 14.212 1.000 51.410 201 ASP A N 1
ATOM 1251 C CA . ASP A 1 203 ? 25.598 31.062 14.849 1.000 48.930 201 ASP A CA 1
ATOM 1252 C C . ASP A 1 203 ? 24.619 31.294 15.996 1.000 46.100 201 ASP A C 1
ATOM 1253 O O . ASP A 1 203 ? 25.014 31.759 17.053 1.000 46.990 201 ASP A O 1
ATOM 1258 N N . ALA A 1 204 ? 23.334 31.014 15.772 1.000 40.320 202 ALA A N 1
ATOM 1259 C CA . ALA A 1 204 ? 22.342 31.042 16.830 1.000 42.500 202 ALA A CA 1
ATOM 1260 C C . ALA A 1 204 ? 22.724 30.122 18.013 1.000 44.450 202 ALA A C 1
ATOM 1261 O O . ALA A 1 204 ? 22.452 30.458 19.164 1.000 44.800 202 ALA A O 1
ATOM 1263 N N . LEU A 1 205 ? 23.257 28.923 17.769 1.000 40.650 203 LEU A N 1
ATOM 1264 C CA . LEU A 1 205 ? 23.568 28.041 18.897 1.000 44.930 203 LEU A CA 1
ATOM 1265 C C . LEU A 1 205 ? 24.735 28.617 19.700 1.000 40.780 203 LEU A C 1
ATOM 1266 O O . LEU A 1 205 ? 24.651 28.597 20.921 1.000 38.570 203 LEU A O 1
ATOM 1271 N N . HIS A 1 206 ? 25.764 29.180 19.023 1.000 43.610 204 HIS A N 1
ATOM 1272 C CA . HIS A 1 206 ? 26.825 29.935 19.685 1.000 47.960 204 HIS A CA 1
ATOM 1273 C C . HIS A 1 206 ? 26.283 31.094 20.524 1.000 51.050 204 HIS A C 1
ATOM 1274 O O . HIS A 1 206 ? 26.645 31.242 21.692 1.000 55.500 204 HIS A O 1
ATOM 1281 N N . ARG A 1 207 ? 25.381 31.902 19.976 1.000 53.780 205 ARG A N 1
ATOM 1282 C CA . ARG A 1 207 ? 24.805 32.976 20.775 1.000 57.190 205 ARG A CA 1
ATOM 1283 C C . ARG A 1 207 ? 24.105 32.388 21.993 1.000 53.770 205 ARG A C 1
ATOM 1284 O O . ARG A 1 207 ? 24.151 32.978 23.057 1.000 54.540 205 ARG A O 1
ATOM 1292 N N . LEU A 1 208 ? 23.411 31.254 21.842 1.000 50.640 206 LEU A N 1
ATOM 1293 C CA . LEU A 1 208 ? 22.590 30.738 22.931 1.000 50.200 206 LEU A CA 1
ATOM 1294 C C . LEU A 1 208 ? 23.444 30.323 24.133 1.000 44.690 206 LEU A C 1
ATOM 1295 O O . LEU A 1 208 ? 23.102 30.658 25.240 1.000 46.780 206 LEU A O 1
ATOM 1300 N N . ARG A 1 209 ? 24.581 29.664 23.897 1.000 49.070 207 ARG A N 1
ATOM 1301 C CA . ARG A 1 209 ? 25.524 29.235 24.922 1.000 48.920 207 ARG A CA 1
ATOM 1302 C C . ARG A 1 209 ? 26.300 30.404 25.577 1.000 48.140 207 ARG A C 1
ATOM 1303 O O . ARG A 1 209 ? 26.592 30.394 26.771 1.000 57.230 207 ARG A O 1
ATOM 1311 N N . ASP A 1 210 ? 26.723 31.369 24.761 1.000 47.290 208 ASP A N 1
ATOM 1312 C CA . ASP A 1 210 ? 27.274 32.649 25.194 1.000 51.240 208 ASP A CA 1
ATOM 1313 C C . ASP A 1 210 ? 26.406 3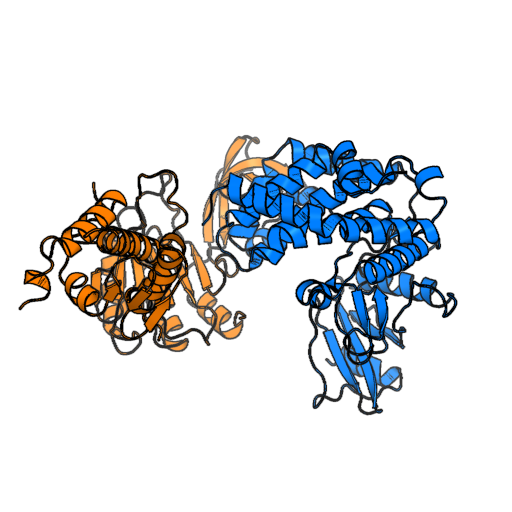3.385 26.197 1.000 43.260 208 ASP A C 1
ATOM 1314 O O . ASP A 1 210 ? 26.953 33.929 27.144 1.000 49.110 208 ASP A O 1
ATOM 1319 N N . LEU A 1 211 ? 25.085 33.369 26.030 1.000 48.110 209 LEU A N 1
ATOM 1320 C CA . LEU A 1 211 ? 24.162 34.030 26.939 1.000 45.800 209 LEU A CA 1
ATOM 1321 C C . LEU A 1 211 ? 24.089 33.392 28.328 1.000 56.670 209 LEU A C 1
ATOM 1322 O O . LEU A 1 211 ? 23.565 34.046 29.254 1.000 60.950 209 LEU A O 1
ATOM 1327 N N . GLU A 1 212 ? 24.488 32.114 28.454 1.000 49.010 210 GLU A N 1
ATOM 1328 C CA . GLU A 1 212 ? 24.428 31.416 29.736 1.000 47.880 210 GLU A CA 1
ATOM 1329 C C . GLU A 1 212 ? 25.281 32.124 30.815 1.000 50.030 210 GLU A C 1
ATOM 1330 O O . GLU A 1 212 ? 24.870 32.192 31.974 1.000 46.280 210 GLU A O 1
ATOM 1336 N N . ARG A 1 213 ? 26.374 32.702 30.488 1.000 48.710 211 ARG A N 1
ATOM 1337 C CA . ARG A 1 213 ? 27.227 33.435 31.455 1.000 54.360 211 ARG A CA 1
ATOM 1338 C C . ARG A 1 213 ? 26.727 34.863 31.654 1.000 56.380 211 ARG A C 1
ATOM 1339 O O . ARG A 1 213 ? 27.466 35.640 32.247 1.000 61.420 211 ARG A O 1
ATOM 1341 N N . THR A 1 214 ? 25.534 35.191 31.151 1.000 54.440 212 THR A N 1
ATOM 1342 C CA . THR A 1 214 ? 25.012 36.551 31.263 1.000 48.560 212 THR A CA 1
ATOM 1343 C C . THR A 1 214 ? 23.660 36.524 31.972 1.000 55.860 212 THR A C 1
ATOM 1344 O O . THR A 1 214 ? 22.992 37.549 32.062 1.000 51.300 212 THR A O 1
ATOM 1348 N N . VAL A 1 215 ? 23.266 35.369 32.523 1.000 54.210 213 VAL A N 1
ATOM 1349 C CA . VAL A 1 215 ? 21.974 35.270 33.176 1.000 57.570 213 VAL A CA 1
ATOM 1350 C C . VAL A 1 215 ? 22.175 34.682 34.569 1.000 61.460 213 VAL A C 1
ATOM 1351 O O . VAL A 1 215 ? 23.222 34.084 34.844 1.000 52.650 213 VAL A O 1
ATOM 1355 N N . PRO A 1 216 ? 21.224 34.958 35.496 1.000 67.650 214 PRO A N 1
ATOM 1356 C CA . PRO A 1 216 ? 21.112 34.245 36.764 1.000 69.590 214 PRO A CA 1
ATOM 1357 C C . PRO A 1 216 ? 20.895 32.755 36.531 1.000 61.590 214 PRO A C 1
ATOM 1358 O O . PRO A 1 216 ? 19.916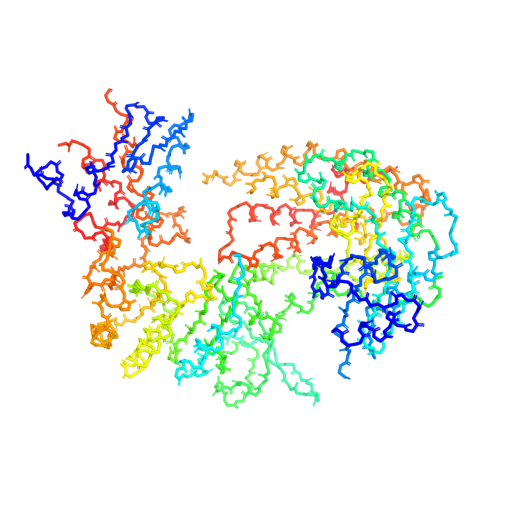 32.331 35.914 1.000 58.360 214 PRO A O 1
ATOM 1362 N N . LEU A 1 217 ? 21.857 32.000 37.060 1.000 57.560 215 LEU A N 1
ATOM 1363 C CA . LEU A 1 217 ? 21.934 30.562 36.916 1.000 51.570 215 LEU A CA 1
ATOM 1364 C C . LEU A 1 217 ? 21.105 29.902 38.009 1.000 53.640 215 LEU A C 1
ATOM 1365 O O . LEU A 1 217 ? 20.704 30.518 38.997 1.000 56.370 215 LEU A O 1
ATOM 1370 N N . ALA A 1 218 ? 20.857 28.616 37.838 1.000 49.420 216 ALA A N 1
ATOM 1371 C CA . ALA A 1 218 ? 20.065 27.886 38.803 1.000 51.000 216 ALA A CA 1
ATOM 1372 C C . ALA A 1 218 ? 20.486 26.429 38.735 1.000 48.610 216 ALA A C 1
ATOM 1373 O O . ALA A 1 218 ? 21.201 26.025 37.808 1.000 49.940 216 ALA A O 1
ATOM 1375 N N . PRO A 1 219 ? 20.135 25.637 39.767 1.000 53.060 217 PRO A N 1
ATOM 1376 C CA . PRO A 1 219 ? 20.400 24.217 39.737 1.000 53.930 217 PRO A CA 1
ATOM 1377 C C . PRO A 1 219 ? 19.583 23.660 38.569 1.000 49.630 217 PRO A C 1
ATOM 1378 O O . PRO A 1 219 ? 18.401 23.854 38.548 1.000 46.050 217 PRO A O 1
ATOM 1382 N N . ALA A 1 220 ? 20.250 22.991 37.634 1.000 46.510 218 ALA A N 1
ATOM 1383 C CA . ALA A 1 220 ? 19.558 22.526 36.417 1.000 45.540 218 ALA A CA 1
ATOM 1384 C C . ALA A 1 220 ? 19.927 21.091 36.054 1.000 41.590 218 ALA A C 1
ATOM 1385 O O . ALA A 1 220 ? 21.097 20.748 36.145 1.000 41.110 218 ALA A O 1
ATOM 1387 N N . HIS A 1 221 ? 18.936 20.309 35.641 1.000 42.330 219 HIS A N 1
ATOM 1388 C CA . HIS A 1 221 ? 19.148 18.907 35.210 1.000 41.330 219 HIS A CA 1
ATOM 1389 C C . HIS A 1 221 ? 20.040 18.897 33.972 1.000 44.850 219 HIS A C 1
ATOM 1390 O O . HIS A 1 221 ? 20.983 18.116 33.968 1.000 40.220 219 HIS A O 1
ATOM 1397 N N . CYS A 1 222 ? 19.713 19.700 32.960 1.000 42.450 220 CYS A N 1
ATOM 1398 C CA . CYS A 1 222 ? 20.556 19.880 31.744 1.000 38.570 220 CYS A CA 1
ATOM 1399 C C . CYS A 1 222 ? 20.429 18.709 30.753 1.000 39.860 220 CYS A C 1
ATOM 1400 O O . CYS A 1 222 ? 20.994 18.821 29.680 1.000 44.210 220 CYS A O 1
ATOM 1403 N N . ASP A 1 223 ? 19.699 17.652 31.088 1.000 40.080 221 ASP A N 1
ATOM 1404 C CA . ASP A 1 223 ? 19.517 16.480 30.197 1.000 36.300 221 ASP A CA 1
ATOM 1405 C C . ASP A 1 223 ? 18.071 16.028 30.282 1.000 38.760 221 ASP A C 1
ATOM 1406 O O . ASP A 1 223 ? 17.827 14.832 30.330 1.000 36.720 221 ASP A O 1
ATOM 1411 N N . LEU A 1 224 ? 17.152 16.971 30.236 1.000 40.300 222 LEU A N 1
ATOM 1412 C CA . LEU A 1 224 ? 15.745 16.610 30.498 1.000 46.920 222 LEU A CA 1
ATOM 1413 C C . LEU A 1 224 ? 14.967 16.110 29.290 1.000 47.620 222 LEU A C 1
ATOM 1414 O O . LEU A 1 224 ? 14.894 16.824 28.302 1.000 48.610 222 LEU A O 1
ATOM 1419 N N . ARG A 1 225 ? 14.488 14.880 29.363 1.000 45.970 223 ARG A N 1
ATOM 1420 C CA . ARG A 1 225 ? 13.500 14.391 28.424 1.000 44.310 223 ARG A CA 1
ATOM 1421 C C . ARG A 1 225 ? 12.388 13.690 29.197 1.000 44.530 223 ARG A C 1
ATOM 1422 O O . ARG A 1 225 ? 12.524 13.449 30.397 1.000 44.840 223 ARG A O 1
ATOM 1430 N N . PHE A 1 226 ? 11.368 13.233 28.490 1.000 42.350 224 PHE A N 1
ATOM 1431 C CA . PHE A 1 226 ? 10.247 12.489 29.112 1.000 48.320 224 PHE A CA 1
ATOM 1432 C C . PHE A 1 226 ? 10.729 11.184 29.757 1.000 46.090 224 PHE A C 1
ATOM 1433 O O . PHE A 1 226 ? 10.162 10.802 30.774 1.000 48.480 224 PHE A O 1
ATOM 1441 N N . ASP A 1 227 ? 11.735 10.533 29.187 1.000 41.960 225 ASP A N 1
ATOM 1442 C CA . ASP A 1 227 ? 12.263 9.246 29.710 1.000 49.700 225 ASP A CA 1
ATOM 1443 C C . ASP A 1 227 ? 13.084 9.452 30.990 1.000 50.110 225 ASP A C 1
ATOM 1444 O O . ASP A 1 227 ? 13.490 8.450 31.571 1.000 50.680 225 ASP A O 1
ATOM 1449 N N . GLN A 1 228 ? 13.319 10.698 31.392 1.000 43.320 226 GLN A N 1
ATOM 1450 C CA . GLN A 1 228 ? 14.044 11.014 32.646 1.000 46.810 226 GLN A CA 1
ATOM 1451 C C . GLN A 1 228 ? 12.999 11.191 33.744 1.000 44.240 226 GLN A C 1
ATOM 1452 O O . GLN A 1 228 ? 13.390 11.404 34.885 1.000 47.300 226 GLN A O 1
ATOM 1458 N N . PHE A 1 229 ? 11.719 11.131 33.391 1.000 46.330 227 PHE A N 1
ATOM 1459 C CA . PHE A 1 229 ? 10.645 11.142 34.382 1.000 52.920 227 PHE A CA 1
ATOM 1460 C C . PHE A 1 229 ? 10.068 9.739 34.529 1.000 49.210 227 PHE A C 1
ATOM 1461 O O . PHE A 1 229 ? 10.057 8.956 33.568 1.000 46.470 227 PHE A O 1
ATOM 1469 N N . ILE A 1 230 ? 9.736 9.405 35.784 1.000 49.430 228 ILE A N 1
ATOM 1470 C CA . ILE A 1 230 ? 9.098 8.141 36.104 1.000 54.310 228 ILE A CA 1
ATOM 1471 C C . ILE A 1 230 ? 7.927 8.420 37.031 1.000 53.470 228 ILE A C 1
ATOM 1472 O O . ILE A 1 230 ? 7.909 9.390 37.801 1.000 59.000 228 ILE A O 1
ATOM 1477 N N . ARG A 1 231 ? 6.898 7.597 36.869 1.000 56.990 229 ARG A N 1
ATOM 1478 C CA . ARG A 1 231 ? 5.692 7.697 37.714 1.000 61.190 229 ARG A CA 1
ATOM 1479 C C . ARG A 1 231 ? 5.445 6.312 38.292 1.000 64.740 229 ARG A C 1
ATOM 1480 O O . ARG A 1 231 ? 5.563 5.332 37.544 1.000 58.060 229 ARG A O 1
ATOM 1488 N N . ALA A 1 232 ? 5.105 6.248 39.570 1.000 62.990 230 ALA A N 1
ATOM 1489 C CA . ALA A 1 232 ? 4.956 4.948 40.248 1.000 71.740 230 ALA A CA 1
ATOM 1490 C C . ALA A 1 232 ? 3.597 4.300 40.002 1.000 82.400 230 ALA A C 1
ATOM 1491 O O . ALA A 1 232 ? 2.722 4.949 39.421 1.000 77.680 230 ALA A O 1
ATOM 1493 N N . ASP A 1 233 ? 3.453 3.044 40.424 1.000 95.790 231 ASP A N 1
ATOM 1494 C CA . ASP A 1 233 ? 2.145 2.348 40.344 1.000 92.650 231 ASP A CA 1
ATOM 1495 C C . ASP A 1 233 ? 1.617 2.380 38.910 1.000 87.560 231 ASP A C 1
ATOM 1496 O O . ASP A 1 233 ? 0.539 2.950 38.688 1.000 81.960 231 ASP A O 1
ATOM 1501 N N . GLU A 1 234 ? 2.385 1.826 37.979 1.000 85.350 232 GLU A N 1
ATOM 1502 C CA . GLU A 1 234 ? 1.955 1.709 36.564 1.000 89.720 232 GLU A CA 1
ATOM 1503 C C . GLU A 1 234 ? 1.389 3.030 36.043 1.000 93.280 232 GLU A C 1
ATOM 1504 O O . GLU A 1 234 ? 0.598 2.986 35.097 1.000 112.120 232 GLU A O 1
ATOM 1506 N N . GLY A 1 235 ? 1.812 4.159 36.597 1.000 90.940 233 GLY A N 1
ATOM 1507 C CA . GLY A 1 235 ? 1.375 5.448 36.043 1.000 80.670 233 GLY A CA 1
ATOM 1508 C C . GLY A 1 235 ? 0.429 6.170 36.969 1.000 94.980 233 GLY A C 1
ATOM 1509 O O . GLY A 1 235 ? 0.115 7.335 36.685 1.000 84.060 233 GLY A O 1
ATOM 1510 N N . ALA A 1 236 ? 0.010 5.512 38.050 1.000 97.550 234 ALA A N 1
ATOM 1511 C CA . ALA A 1 236 ? -0.976 6.117 38.970 1.000 89.840 234 ALA A CA 1
ATOM 1512 C C . ALA A 1 236 ? -0.278 6.723 40.182 1.000 94.070 234 ALA A C 1
ATOM 1513 O O . ALA A 1 236 ? -0.967 7.374 40.983 1.000 94.650 234 ALA A O 1
ATOM 1515 N N . GLY A 1 237 ? 1.031 6.525 40.309 1.000 78.880 235 GLY A N 1
ATOM 1516 C CA . GLY A 1 237 ? 1.733 6.978 41.518 1.000 72.810 235 GLY A CA 1
ATOM 1517 C C . GLY A 1 237 ? 2.308 8.365 41.411 1.000 69.240 235 GLY A C 1
ATOM 1518 O O . GLY A 1 237 ? 1.784 9.160 40.634 1.000 71.400 235 GLY A O 1
ATOM 1519 N N . GLU A 1 238 ? 3.361 8.632 42.173 1.000 70.370 236 GLU A N 1
ATOM 1520 C CA . GLU A 1 238 ? 3.946 9.987 42.213 1.000 65.810 236 GLU A CA 1
ATOM 1521 C C . GLU A 1 238 ? 4.968 10.170 41.089 1.000 61.530 236 GLU A C 1
ATOM 1522 O O . GLU A 1 238 ? 5.332 9.170 40.464 1.000 48.600 236 GLU A O 1
ATOM 1528 N N . LEU A 1 239 ? 5.408 11.407 40.866 1.000 57.190 237 LEU A N 1
ATOM 1529 C CA . LEU A 1 239 ? 6.316 11.756 39.772 1.000 58.580 237 LEU A CA 1
ATOM 1530 C C . LEU A 1 239 ? 7.751 11.994 40.274 1.000 57.300 237 LEU A C 1
ATOM 1531 O O . LEU A 1 239 ? 8.017 12.864 41.110 1.000 56.010 237 LEU A O 1
ATOM 1536 N N . TYR A 1 240 ? 8.701 11.273 39.655 1.000 58.900 238 TYR A N 1
ATOM 1537 C CA . TYR A 1 240 ? 10.115 11.475 39.918 1.000 56.130 238 TYR A CA 1
ATOM 1538 C C . TYR A 1 240 ? 10.809 11.975 38.652 1.000 55.560 238 TYR A C 1
ATOM 1539 O O . TYR A 1 240 ? 10.510 11.517 37.553 1.000 56.570 238 TYR A O 1
ATOM 1548 N N . LEU A 1 241 ? 11.810 12.838 38.860 1.000 53.760 239 LEU A N 1
ATOM 1549 C CA . LEU A 1 241 ? 12.719 13.264 37.772 1.000 55.700 239 LEU A CA 1
ATOM 1550 C C . LEU A 1 241 ? 14.069 12.619 38.099 1.000 49.910 239 LEU A C 1
ATOM 1551 O O . LEU A 1 241 ? 14.556 12.864 39.191 1.000 50.510 239 LEU A O 1
ATOM 1556 N N . VAL A 1 242 ? 14.640 11.837 37.185 1.000 48.460 240 VAL A N 1
ATOM 1557 C CA . VAL A 1 242 ? 15.875 11.047 37.458 1.000 43.250 240 VAL A CA 1
ATOM 1558 C C . VAL A 1 242 ? 16.998 11.360 36.457 1.000 46.590 240 VAL A C 1
ATOM 1559 O O . VAL A 1 242 ? 16.806 12.283 35.678 1.000 47.250 240 VAL A O 1
ATOM 1563 N N . ASP A 1 243 ? 18.117 10.623 36.487 1.000 41.250 241 ASP A N 1
ATOM 1564 C CA . ASP A 1 243 ? 19.300 10.797 35.586 1.000 39.640 241 ASP A CA 1
ATOM 1565 C C . ASP A 1 243 ? 19.931 12.171 35.780 1.000 44.730 241 ASP A C 1
ATOM 1566 O O . ASP A 1 243 ? 19.862 12.971 34.863 1.000 48.080 241 ASP A O 1
ATOM 1571 N N . TRP A 1 244 ? 20.595 12.373 36.907 1.000 45.070 242 TRP A N 1
ATOM 1572 C CA . TRP A 1 244 ? 21.171 13.687 37.267 1.000 41.230 242 TRP A CA 1
ATOM 1573 C C . TRP A 1 244 ? 22.653 13.751 36.902 1.000 39.080 242 TRP A C 1
ATOM 1574 O O . TRP A 1 244 ? 23.361 14.565 37.478 1.000 40.040 242 TRP A O 1
ATOM 1585 N N . GLU A 1 245 ? 23.073 12.942 35.944 1.000 38.020 243 GLU A N 1
ATOM 1586 C CA . GLU A 1 245 ? 24.457 12.952 35.481 1.000 43.990 243 GLU A CA 1
ATOM 1587 C C . GLU A 1 245 ? 24.957 14.307 34.982 1.000 44.380 243 GLU A C 1
ATOM 1588 O O . GLU A 1 245 ? 26.170 14.466 34.871 1.000 42.780 243 GLU A O 1
ATOM 1594 N N . GLU A 1 246 ? 24.044 15.220 34.568 1.000 39.780 244 GLU A N 1
ATOM 1595 C CA . GLU A 1 246 ? 24.446 16.480 33.950 1.000 39.180 244 GLU A CA 1
ATOM 1596 C C . GLU A 1 246 ? 24.083 17.678 34.844 1.000 43.620 244 GLU A C 1
ATOM 1597 O O . GLU A 1 246 ? 24.196 18.837 34.424 1.000 40.740 244 GLU A O 1
ATOM 1603 N N . PHE A 1 247 ? 23.676 17.387 36.088 1.000 39.300 245 PHE A N 1
ATOM 1604 C CA . PHE A 1 247 ? 23.201 18.369 37.059 1.000 43.960 245 PHE A CA 1
ATOM 1605 C C . PHE A 1 247 ? 24.276 19.421 37.296 1.000 39.190 245 PHE A C 1
ATOM 1606 O O . PHE A 1 247 ? 25.395 19.069 37.635 1.000 36.990 245 PHE A O 1
ATOM 1614 N N . ARG A 1 248 ? 23.918 20.700 37.132 1.000 38.330 246 ARG A N 1
ATOM 1615 C CA . ARG A 1 248 ? 24.909 21.770 37.122 1.000 43.530 246 ARG A CA 1
ATOM 1616 C C . ARG A 1 248 ? 24.246 23.051 37.605 1.000 42.100 246 ARG A C 1
ATOM 1617 O O . ARG A 1 248 ? 23.021 23.123 37.661 1.000 43.120 246 ARG A O 1
ATOM 1625 N N . LEU A 1 249 ? 25.073 24.065 37.874 1.000 45.430 247 LEU A N 1
ATOM 1626 C CA . LEU A 1 249 ? 24.568 25.420 37.997 1.000 49.850 247 LEU A CA 1
ATOM 1627 C C . LEU A 1 249 ? 24.582 26.031 36.602 1.000 43.430 247 LEU A C 1
ATOM 1628 O O . LEU A 1 249 ? 25.623 26.134 35.981 1.000 41.760 247 LEU A O 1
ATOM 1633 N N . ALA A 1 250 ? 23.397 26.304 36.051 1.000 47.770 248 ALA A N 1
ATOM 1634 C CA . ALA A 1 250 ? 23.299 26.542 34.615 1.000 45.790 248 ALA A CA 1
ATOM 1635 C C . ALA A 1 250 ? 22.021 27.306 34.297 1.000 43.260 248 ALA A C 1
ATOM 1636 O O . ALA A 1 250 ? 21.200 27.530 35.165 1.000 44.410 248 ALA A O 1
ATOM 1638 N N . ASP A 1 251 ? 21.859 27.660 33.018 1.000 45.820 249 ASP A N 1
ATOM 1639 C CA . ASP A 1 251 ? 20.719 28.418 32.528 1.000 43.660 249 ASP A CA 1
ATOM 1640 C C . ASP A 1 251 ? 19.426 27.641 32.742 1.000 42.140 249 ASP A C 1
ATOM 1641 O O . ASP A 1 251 ? 19.235 26.568 32.168 1.000 45.170 249 ASP A O 1
ATOM 1646 N N . PRO A 1 252 ? 18.474 28.172 33.550 1.000 39.110 250 PRO A N 1
ATOM 1647 C CA . PRO A 1 252 ? 17.179 27.518 33.710 1.000 41.760 250 PRO A CA 1
ATOM 1648 C C . PRO A 1 252 ? 16.428 27.262 32.399 1.000 42.870 250 PRO A C 1
ATOM 1649 O O . PRO A 1 252 ? 15.574 26.372 32.338 1.000 48.980 250 PRO A O 1
ATOM 1653 N N . ALA A 1 253 ? 16.792 28.003 31.341 1.000 44.880 251 ALA A N 1
ATOM 1654 C CA . ALA A 1 253 ? 16.149 27.858 30.045 1.000 46.250 251 ALA A CA 1
ATOM 1655 C C . ALA A 1 253 ? 16.418 26.487 29.431 1.000 40.720 251 ALA A C 1
ATOM 1656 O O . ALA A 1 253 ? 15.591 25.984 28.673 1.000 43.400 251 ALA A O 1
ATOM 1658 N N . ARG A 1 254 ? 17.537 25.883 29.832 1.000 43.830 252 ARG A N 1
ATOM 1659 C CA . ARG A 1 254 ? 17.841 24.520 29.357 1.000 41.850 252 ARG A CA 1
ATOM 1660 C C . ARG A 1 254 ? 16.716 23.559 29.749 1.000 41.550 252 ARG A C 1
ATOM 1661 O O . ARG A 1 254 ? 16.358 22.746 28.905 1.000 44.760 252 ARG A O 1
ATOM 1669 N N . ASP A 1 255 ? 16.131 23.681 30.929 1.000 40.300 253 ASP A N 1
ATOM 1670 C CA . ASP A 1 255 ? 15.174 22.658 31.360 1.000 42.640 253 ASP A CA 1
ATOM 1671 C C . ASP A 1 255 ? 13.771 22.963 30.826 1.000 41.760 253 ASP A C 1
ATOM 1672 O O . ASP A 1 255 ? 13.033 22.064 30.425 1.000 42.580 253 ASP A O 1
ATOM 1677 N N . VAL A 1 256 ? 13.400 24.239 30.821 1.000 43.120 254 VAL A N 1
ATOM 1678 C CA . VAL A 1 256 ? 12.121 24.645 30.288 1.000 41.370 254 VAL A CA 1
ATOM 1679 C C . VAL A 1 256 ? 12.112 24.352 28.785 1.000 40.780 254 VAL A C 1
ATOM 1680 O O . VAL A 1 256 ? 11.180 23.797 28.237 1.000 44.020 254 VAL A O 1
ATOM 1684 N N . GLY A 1 257 ? 13.177 24.749 28.095 1.000 43.100 255 GLY A N 1
ATOM 1685 C CA . GLY A 1 257 ? 13.250 24.504 26.668 1.000 42.760 255 GLY A CA 1
ATOM 1686 C C . GLY A 1 257 ? 13.152 23.027 26.331 1.000 40.530 255 GLY A C 1
ATOM 1687 O O . GLY A 1 257 ? 12.517 22.663 25.328 1.000 37.410 255 GLY A O 1
ATOM 1688 N N . ALA A 1 258 ? 13.852 22.191 27.130 1.000 40.240 256 ALA A N 1
ATOM 1689 C CA . ALA A 1 258 ? 13.841 20.751 26.887 1.000 42.100 256 ALA A CA 1
ATOM 1690 C C . ALA A 1 258 ? 12.415 20.218 27.008 1.000 38.150 256 ALA A C 1
ATOM 1691 O O . ALA A 1 258 ? 12.004 19.378 26.217 1.000 41.880 256 ALA A O 1
ATOM 1693 N N . PHE A 1 259 ? 11.664 20.679 28.016 1.000 43.880 257 PHE A N 1
ATOM 1694 C CA . PHE A 1 259 ? 10.308 20.182 28.214 1.000 42.180 257 PHE A CA 1
ATOM 1695 C C . PHE A 1 259 ? 9.408 20.589 27.046 1.000 37.350 257 PHE A C 1
ATOM 1696 O O . PHE A 1 259 ? 8.712 19.766 26.484 1.000 40.840 257 PHE A O 1
ATOM 1704 N N . ALA A 1 260 ? 9.505 21.834 26.604 1.000 44.140 258 ALA A N 1
ATOM 1705 C CA . ALA A 1 260 ? 8.776 22.309 25.431 1.000 44.270 258 ALA A CA 1
ATOM 1706 C C . ALA A 1 260 ? 9.205 21.542 24.181 1.000 45.440 258 ALA A C 1
ATOM 1707 O O . ALA A 1 260 ? 8.371 21.069 23.407 1.000 48.440 258 ALA A O 1
ATOM 1709 N N . GLY A 1 261 ? 10.521 21.381 24.013 1.000 45.220 259 GLY A N 1
ATOM 1710 C CA . GLY A 1 261 ? 11.069 20.668 22.875 1.000 41.760 259 GLY A CA 1
ATOM 1711 C C . GLY A 1 261 ? 10.623 19.214 22.755 1.000 39.920 259 GLY A C 1
ATOM 1712 O O . GLY A 1 261 ? 10.475 18.705 21.639 1.000 39.430 259 GLY A O 1
ATOM 1713 N N . GLU A 1 262 ? 10.483 18.533 23.901 1.000 43.580 260 GLU A N 1
ATOM 1714 C CA . GLU A 1 262 ? 9.945 17.183 23.943 1.000 41.580 260 GLU A CA 1
ATOM 1715 C C . GLU A 1 262 ? 8.532 17.105 23.376 1.000 47.550 260 GLU A C 1
ATOM 1716 O O . GLU A 1 262 ? 8.209 16.121 22.712 1.000 47.120 260 GLU A O 1
ATOM 1722 N N . TRP A 1 263 ? 7.690 18.100 23.706 1.000 53.670 261 TRP A N 1
ATOM 1723 C CA . TRP A 1 263 ? 6.335 18.183 23.177 1.000 51.410 261 TRP A CA 1
ATOM 1724 C C . TRP A 1 263 ? 6.345 18.538 21.692 1.000 50.510 261 TRP A C 1
ATOM 1725 O O . TRP A 1 263 ? 5.684 17.863 20.897 1.000 46.060 261 TRP A O 1
ATOM 1736 N N . LEU A 1 264 ? 7.131 19.557 21.329 1.000 47.570 262 LEU A N 1
ATOM 1737 C CA . LEU A 1 264 ? 7.431 19.860 19.933 1.000 53.660 262 LEU A CA 1
ATOM 1738 C C . LEU A 1 264 ? 7.770 18.608 19.126 1.000 49.390 262 LEU A C 1
ATOM 1739 O O . LEU A 1 264 ? 7.217 18.376 18.052 1.000 50.220 262 LEU A O 1
ATOM 1744 N N . PHE A 1 265 ? 8.698 17.803 19.646 1.000 46.260 263 PHE A N 1
ATOM 1745 C CA . PHE A 1 265 ? 9.182 16.637 18.931 1.000 42.390 263 PHE A CA 1
ATOM 1746 C C . PHE A 1 265 ? 8.139 15.516 18.920 1.000 41.020 263 PHE A C 1
ATOM 1747 O O . PHE A 1 265 ? 7.981 14.852 17.904 1.000 45.560 263 PHE A O 1
ATOM 1755 N N . HIS A 1 266 ? 7.466 15.257 20.056 1.000 42.930 264 HIS A N 1
ATOM 1756 C CA . HIS A 1 266 ? 6.324 14.343 20.116 1.000 45.360 264 HIS A CA 1
ATOM 1757 C C . HIS A 1 266 ? 5.297 14.700 19.022 1.000 46.930 264 HIS A C 1
ATOM 1758 O O . HIS A 1 266 ? 4.884 13.859 18.217 1.000 41.590 264 HIS A O 1
ATOM 1765 N N . ALA A 1 267 ? 4.944 15.989 18.931 1.000 48.590 265 ALA A N 1
ATOM 1766 C CA . ALA A 1 267 ? 3.815 16.428 18.119 1.000 51.970 265 ALA A CA 1
ATOM 1767 C C . ALA A 1 267 ? 4.149 16.387 16.627 1.000 56.530 265 ALA A C 1
ATOM 1768 O O . ALA A 1 267 ? 3.262 16.029 15.857 1.000 55.950 265 ALA A O 1
ATOM 1770 N N . THR A 1 268 ? 5.393 16.743 16.229 1.000 48.540 266 THR A N 1
ATOM 1771 C CA . THR A 1 268 ? 5.749 16.902 14.822 1.000 45.710 266 THR A CA 1
ATOM 1772 C C . THR A 1 268 ? 6.581 15.745 14.278 1.000 41.830 266 THR A C 1
ATOM 1773 O O . THR A 1 268 ? 6.927 15.757 13.113 1.000 50.660 266 THR A O 1
ATOM 1777 N N . TYR A 1 269 ? 6.872 14.736 15.090 1.000 45.370 267 TYR A N 1
ATOM 1778 C CA . TYR A 1 269 ? 7.618 13.583 14.607 1.000 51.780 267 TYR A CA 1
ATOM 1779 C C . TYR A 1 269 ? 7.088 12.280 15.225 1.000 51.050 267 TYR A C 1
ATOM 1780 O O . TYR A 1 269 ? 6.770 11.365 14.486 1.000 45.230 267 TYR A O 1
ATOM 1789 N N . SER A 1 270 ? 7.107 12.118 16.556 1.000 54.830 268 SER A N 1
ATOM 1790 C CA . SER A 1 270 ? 6.863 10.801 17.140 1.000 57.170 268 SER A CA 1
ATOM 1791 C C . SER A 1 270 ? 5.503 10.235 16.723 1.000 60.550 268 SER A C 1
ATOM 1792 O O . SER A 1 270 ? 5.379 9.026 16.507 1.000 58.220 268 SER A O 1
ATOM 1795 N N . VAL A 1 271 ? 4.506 11.106 16.605 1.000 69.290 269 VAL A N 1
ATOM 1796 C CA . VAL A 1 271 ? 3.105 10.683 16.316 1.000 72.310 269 VAL A CA 1
ATOM 1797 C C . VAL A 1 271 ? 2.943 10.302 14.848 1.000 65.810 269 VAL A C 1
ATOM 1798 O O . VAL A 1 271 ? 1.989 9.596 14.540 1.000 73.900 269 VAL A O 1
ATOM 1802 N N . PHE A 1 272 ? 3.848 10.754 13.991 1.000 77.280 270 PHE A N 1
ATOM 1803 C CA . PHE A 1 272 ? 3.780 10.465 12.542 1.000 74.440 270 PHE A CA 1
ATOM 1804 C C . PHE A 1 272 ? 4.515 9.161 12.245 1.000 79.280 270 PHE A C 1
ATOM 1805 O O . PHE A 1 272 ? 4.396 8.634 11.137 1.000 68.950 270 PHE A O 1
ATOM 1813 N N . ALA A 1 273 ? 5.260 8.655 13.217 1.000 92.660 271 ALA A N 1
ATOM 1814 C CA . ALA A 1 273 ? 6.086 7.459 12.966 1.000 96.670 271 ALA A CA 1
ATOM 1815 C C . ALA A 1 273 ? 5.458 6.243 13.645 1.000 104.620 271 ALA A C 1
ATOM 1816 O O . ALA A 1 273 ? 5.841 5.124 13.254 1.000 118.510 271 ALA A O 1
ATOM 1818 N N . GLY A 1 290 ? 4.366 8.213 1.516 1.000 92.040 288 GLY A N 1
ATOM 1819 C CA . GLY A 1 290 ? 4.812 9.622 1.460 1.000 102.920 288 GLY A CA 1
ATOM 1820 C C . GLY A 1 290 ? 3.658 10.576 1.131 1.000 103.380 288 GLY A C 1
ATOM 1821 O O . GLY A 1 290 ? 2.949 10.379 0.145 1.000 97.190 288 GLY A O 1
ATOM 1822 N N . LEU A 1 291 ? 3.476 11.600 1.980 1.000 89.820 289 LEU A N 1
ATOM 1823 C CA . LEU A 1 291 ? 2.650 12.766 1.684 1.000 82.300 289 LEU A CA 1
ATOM 1824 C C . LEU A 1 291 ? 3.516 13.813 0.966 1.000 79.630 289 LEU A C 1
ATOM 1825 O O . LEU A 1 291 ? 4.671 13.529 0.661 1.000 83.980 289 LEU A O 1
ATOM 1827 N N . THR A 1 292 ? 2.984 15.024 0.711 1.000 81.210 290 THR A N 1
ATOM 1828 C CA . THR A 1 292 ? 3.771 16.170 0.237 1.000 81.610 290 THR A CA 1
ATOM 1829 C C . THR A 1 292 ? 4.488 16.848 1.409 1.000 81.040 290 THR A C 1
ATOM 1830 O O . THR A 1 292 ? 4.110 16.664 2.564 1.000 82.700 290 THR A O 1
ATOM 1834 N N . HIS A 1 293 ? 5.453 17.710 1.131 1.000 77.420 291 HIS A N 1
ATOM 1835 C CA . HIS A 1 293 ? 6.077 18.455 2.251 1.000 74.800 291 HIS A CA 1
ATOM 1836 C C . HIS A 1 293 ? 5.034 19.363 2.892 1.000 73.950 291 HIS A C 1
ATOM 1837 O O . HIS A 1 293 ? 5.045 19.505 4.110 1.000 59.600 291 HIS A O 1
ATOM 1844 N N . GLU A 1 294 ? 4.188 19.970 2.175 1.000 74.790 292 GLU A N 1
ATOM 1845 C CA . GLU A 1 294 ? 3.211 20.936 2.722 1.000 78.970 292 GLU A CA 1
ATOM 1846 C C . GLU A 1 294 ? 2.163 20.199 3.535 1.000 70.020 292 GLU A C 1
ATOM 1847 O O . GLU A 1 294 ? 1.634 20.791 4.470 1.000 69.150 292 GLU A O 1
ATOM 1853 N N . GLU A 1 295 ? 1.848 18.940 3.096 1.000 54.650 293 GLU A N 1
ATOM 1854 C CA . GLU A 1 295 ? 0.906 18.156 3.883 1.000 64.470 293 GLU A CA 1
ATOM 1855 C C . GLU A 1 295 ? 1.538 17.702 5.199 1.000 64.930 293 GLU A C 1
ATOM 1856 O O . GLU A 1 295 ? 0.895 17.789 6.237 1.000 66.980 293 GLU A O 1
ATOM 1862 N N . ILE A 1 296 ? 2.792 17.261 5.162 1.000 63.780 294 ILE A N 1
ATOM 1863 C CA . ILE A 1 296 ? 3.514 16.886 6.412 1.000 62.610 294 ILE A CA 1
ATOM 1864 C C . ILE A 1 296 ? 3.534 18.091 7.352 1.000 52.990 294 ILE A C 1
ATOM 1865 O O . ILE A 1 296 ? 3.238 17.903 8.532 1.000 47.190 294 ILE A O 1
ATOM 1870 N N . VAL A 1 297 ? 3.864 19.270 6.835 1.000 53.510 295 VAL A N 1
ATOM 1871 C CA . VAL A 1 297 ? 3.874 20.521 7.594 1.000 58.810 295 VAL A CA 1
ATOM 1872 C C . VAL A 1 297 ? 2.491 20.836 8.165 1.000 54.250 295 VAL A C 1
ATOM 1873 O O . VAL A 1 297 ? 2.399 21.278 9.297 1.000 57.910 295 VAL A O 1
ATOM 1877 N N . ALA A 1 298 ? 1.447 20.647 7.379 1.000 55.330 296 ALA A N 1
ATOM 1878 C CA . ALA A 1 298 ? 0.087 20.979 7.836 1.000 53.290 296 ALA A CA 1
ATOM 1879 C C . ALA A 1 298 ? -0.306 20.043 8.968 1.000 51.740 296 ALA A C 1
ATOM 1880 O O . ALA A 1 298 ? -0.842 20.508 9.967 1.000 58.840 296 ALA A O 1
ATOM 1882 N N . ARG A 1 299 ? -0.048 18.761 8.782 1.000 53.640 297 ARG A N 1
ATOM 1883 C CA . ARG A 1 299 ? -0.374 17.774 9.824 1.000 58.490 297 ARG A CA 1
ATOM 1884 C C . ARG A 1 299 ? 0.464 18.101 11.062 1.000 60.360 297 ARG A C 1
ATOM 1885 O O . ARG A 1 299 ? -0.105 18.154 12.149 1.000 62.770 297 ARG A O 1
ATOM 1893 N N . GLY A 1 300 ? 1.739 18.337 10.899 1.000 56.960 298 GLY A N 1
ATOM 1894 C CA . GLY A 1 300 ? 2.611 18.636 12.031 1.000 57.280 298 GLY A CA 1
ATOM 1895 C C . GLY A 1 300 ? 2.140 19.846 12.834 1.000 60.500 298 GLY A C 1
ATOM 1896 O O . GLY A 1 300 ? 2.195 19.813 14.072 1.000 55.080 298 GLY A O 1
ATOM 1897 N N . SER A 1 301 ? 1.616 20.864 12.116 1.000 54.200 299 SER A N 1
ATOM 1898 C CA . SER A 1 301 ? 1.209 22.137 12.707 1.000 60.690 299 SER A CA 1
ATOM 1899 C C . SER A 1 301 ? -0.062 21.965 13.519 1.000 59.160 299 SER A C 1
ATOM 1900 O O . SER A 1 301 ? -0.224 22.520 14.606 1.000 63.950 299 SER A O 1
ATOM 1903 N N . ALA A 1 302 ? -0.982 21.213 12.928 1.000 56.620 300 ALA A N 1
ATOM 1904 C CA . ALA A 1 302 ? -2.220 20.888 13.590 1.000 55.790 300 ALA A CA 1
ATOM 1905 C C . ALA A 1 302 ? -1.912 20.037 14.821 1.000 54.560 300 ALA A C 1
ATOM 1906 O O . ALA A 1 302 ? -2.478 20.280 15.895 1.000 58.970 300 ALA A O 1
ATOM 1908 N N . SER A 1 303 ? -1.018 19.043 14.666 1.000 51.740 301 SER A N 1
ATOM 1909 C CA . SER A 1 303 ? -0.625 18.198 15.795 1.000 56.810 301 SER A CA 1
ATOM 1910 C C . SER A 1 303 ? 0.019 19.035 16.906 1.000 55.880 301 SER A C 1
ATOM 1911 O O . SER A 1 303 ? -0.352 18.928 18.063 1.000 58.830 301 SER A O 1
ATOM 1914 N N . LEU A 1 304 ? 0.910 19.949 16.559 1.000 56.940 302 LEU A N 1
ATOM 1915 C CA . LEU A 1 304 ? 1.524 20.810 17.594 1.000 57.150 302 LEU A CA 1
ATOM 1916 C C . LEU A 1 304 ? 0.447 21.601 18.332 1.000 58.940 302 LEU A C 1
ATOM 1917 O O . LEU A 1 304 ? 0.440 21.572 19.560 1.000 53.960 302 LEU A O 1
ATOM 1922 N N . ARG A 1 305 ? -0.432 22.270 17.602 1.000 64.450 303 ARG A N 1
ATOM 1923 C CA . ARG A 1 305 ? -1.444 23.145 18.239 1.000 64.140 303 ARG A CA 1
ATOM 1924 C C . ARG A 1 305 ? -2.246 22.347 19.259 1.000 62.440 303 ARG A C 1
ATOM 1925 O O . ARG A 1 305 ? -2.556 22.886 20.320 1.000 62.080 303 ARG A O 1
ATOM 1933 N N . ARG A 1 306 ? -2.567 21.110 18.927 1.000 54.660 304 ARG A N 1
ATOM 1934 C CA . ARG A 1 306 ? -3.365 20.271 19.839 1.000 58.050 304 ARG A CA 1
ATOM 1935 C C . ARG A 1 306 ? -2.532 19.916 21.068 1.000 57.250 304 ARG A C 1
ATOM 1936 O O . ARG A 1 306 ? -3.118 19.538 22.076 1.000 66.410 304 ARG A O 1
ATOM 1944 N N . HIS A 1 307 ? -1.211 20.033 20.972 1.000 66.650 305 HIS A N 1
ATOM 1945 C CA . HIS A 1 307 ? -0.356 19.677 22.098 1.000 62.540 305 HIS A CA 1
ATOM 1946 C C . HIS A 1 307 ? 0.141 20.901 22.880 1.000 60.370 305 HIS A C 1
ATOM 1947 O O . HIS A 1 307 ? 0.652 20.738 23.990 1.000 58.150 305 HIS A O 1
ATOM 1954 N N . LEU A 1 308 ? -0.074 22.129 22.374 1.000 61.690 306 LEU A N 1
ATOM 1955 C CA . LEU A 1 308 ? 0.375 23.339 23.067 1.000 62.150 306 LEU A CA 1
ATOM 1956 C C . LEU A 1 308 ? -0.139 23.443 24.510 1.000 61.120 306 LEU A C 1
ATOM 1957 O O . LEU A 1 308 ? 0.608 23.901 25.375 1.000 68.360 306 LEU A O 1
ATOM 1962 N N . PRO A 1 309 ? -1.391 23.058 24.864 1.000 60.040 307 PRO A N 1
ATOM 1963 C CA . PRO A 1 309 ? -1.826 23.098 26.269 1.000 63.120 307 PRO A CA 1
ATOM 1964 C C . PRO A 1 309 ? -0.887 22.350 27.214 1.000 61.430 307 PRO A C 1
ATOM 1965 O O . PRO A 1 309 ? -0.737 22.762 28.348 1.000 74.160 307 PRO A O 1
ATOM 1969 N N . ARG A 1 310 ? -0.226 21.280 26.734 1.000 62.760 308 ARG A N 1
ATOM 1970 C CA . ARG A 1 310 ? 0.692 20.493 27.552 1.000 57.450 308 ARG A CA 1
ATOM 1971 C C . ARG A 1 310 ? 1.882 21.341 28.001 1.000 53.290 308 ARG A C 1
ATOM 1972 O O . ARG A 1 310 ? 2.318 21.240 29.139 1.000 54.920 308 ARG A O 1
ATOM 1980 N N . ILE A 1 311 ? 2.363 22.201 27.099 1.000 50.260 309 ILE A N 1
ATOM 1981 C CA . ILE A 1 311 ? 3.472 23.091 27.370 1.000 52.080 309 ILE A CA 1
ATOM 1982 C C . ILE A 1 311 ? 3.021 24.221 28.289 1.000 54.860 309 ILE A C 1
ATOM 1983 O O . ILE A 1 311 ? 3.787 24.642 29.154 1.000 55.600 309 ILE A O 1
ATOM 1988 N N . ALA A 1 312 ? 1.768 24.670 28.101 1.000 57.360 310 ALA A N 1
ATOM 1989 C CA . ALA A 1 312 ? 1.137 25.719 28.898 1.000 54.650 310 ALA A CA 1
ATOM 1990 C C . ALA A 1 312 ? 0.977 25.293 30.361 1.000 48.140 310 ALA A C 1
ATOM 1991 O O . ALA A 1 312 ? 1.262 26.061 31.276 1.000 54.060 310 ALA A O 1
ATOM 1993 N N . ALA A 1 313 ? 0.496 24.064 30.574 1.000 42.490 311 ALA A N 1
ATOM 1994 C CA . ALA A 1 313 ? 0.362 23.496 31.904 1.000 55.590 311 ALA A CA 1
ATOM 1995 C C . ALA A 1 313 ? 1.723 23.452 32.625 1.000 64.290 311 ALA A C 1
ATOM 1996 O O . ALA A 1 313 ? 1.852 23.916 33.773 1.000 67.520 311 ALA A O 1
ATOM 1998 N N . PHE A 1 314 ? 2.744 22.944 31.922 1.000 54.850 312 PHE A N 1
ATOM 1999 C CA . PHE A 1 314 ? 4.098 22.868 32.449 1.000 51.750 312 PHE A CA 1
ATOM 2000 C C . PHE A 1 314 ? 4.537 24.262 32.904 1.000 51.300 312 PHE A C 1
ATOM 2001 O O . PHE A 1 314 ? 5.036 24.420 34.006 1.000 47.480 312 PHE A O 1
ATOM 2009 N N . TRP A 1 315 ? 4.373 25.277 32.059 1.000 47.650 313 TRP A N 1
ATOM 2010 C CA . TRP A 1 315 ? 4.787 26.629 32.400 1.000 51.840 313 TRP A CA 1
ATOM 2011 C C . TRP A 1 315 ? 3.933 27.220 33.528 1.000 59.200 313 TRP A C 1
ATOM 2012 O O . TRP A 1 315 ? 4.442 28.004 34.325 1.000 51.140 313 TRP A O 1
ATOM 2023 N N . GLN A 1 316 ? 2.641 26.870 33.582 1.000 58.990 314 GLN A N 1
ATOM 2024 C CA . GLN A 1 316 ? 1.805 27.298 34.693 1.000 63.930 314 GLN A CA 1
ATOM 2025 C C . GLN A 1 316 ? 2.456 26.766 35.970 1.000 61.840 314 GLN A C 1
ATOM 2026 O O . GLN A 1 316 ? 2.868 27.551 36.814 1.000 61.630 314 GLN A O 1
ATOM 2028 N N . GLY A 1 317 ? 2.624 25.436 36.036 1.000 61.410 315 GLY A N 1
ATOM 2029 C CA . GLY A 1 317 ? 3.198 24.745 37.183 1.000 57.730 315 GLY A CA 1
ATOM 2030 C C . GLY A 1 317 ? 4.563 25.299 37.567 1.000 63.250 315 GLY A C 1
ATOM 2031 O O . GLY A 1 317 ? 4.901 25.412 38.747 1.000 62.930 315 GLY A O 1
ATOM 2032 N N . TYR A 1 318 ? 5.351 25.654 36.553 1.000 54.980 316 TYR A N 1
ATOM 2033 C CA . TYR A 1 318 ? 6.688 26.147 36.794 1.000 52.830 316 TYR A CA 1
ATOM 2034 C C . TYR A 1 318 ? 6.613 27.476 37.538 1.000 58.770 316 TYR A C 1
ATOM 2035 O O . TYR A 1 318 ? 7.447 27.731 38.411 1.000 56.530 316 TYR A O 1
ATOM 2044 N N . LEU A 1 319 ? 5.626 28.310 37.193 1.000 59.280 317 LEU A N 1
ATOM 2045 C CA . LEU A 1 319 ? 5.515 29.638 37.788 1.000 65.210 317 LEU A CA 1
ATOM 2046 C C . LEU A 1 319 ? 4.903 29.581 39.188 1.000 63.490 317 LEU A C 1
ATOM 2047 O O . LEU A 1 319 ? 5.391 30.283 40.062 1.000 65.040 317 LEU A O 1
ATOM 2052 N N . GLU A 1 320 ? 3.910 28.704 39.413 1.000 61.610 318 GLU A N 1
ATOM 2053 C CA . GLU A 1 320 ? 3.428 28.371 40.753 1.000 59.500 318 GLU A CA 1
ATOM 2054 C C . GLU A 1 320 ? 4.604 28.216 41.726 1.000 63.840 318 GLU A C 1
ATOM 2055 O O . GLU A 1 320 ? 4.614 28.806 42.797 1.000 72.700 318 GLU A O 1
ATOM 2061 N N . CYS A 1 321 ? 5.612 27.414 41.372 1.000 68.650 319 CYS A N 1
ATOM 2062 C CA . CYS A 1 321 ? 6.720 27.156 42.283 1.000 64.520 319 CYS A CA 1
ATOM 2063 C C . CYS A 1 321 ? 7.914 28.079 42.077 1.000 52.990 319 CYS A C 1
ATOM 2064 O O . CYS A 1 321 ? 8.715 28.190 42.969 1.000 57.770 319 CYS A O 1
ATOM 2067 N N . ARG A 1 322 ? 8.026 28.771 40.943 1.000 57.970 320 ARG A N 1
ATOM 2068 C CA . ARG A 1 322 ? 9.079 29.753 40.777 1.000 52.080 320 ARG A CA 1
ATOM 2069 C C . ARG A 1 322 ? 8.422 31.038 40.271 1.000 62.310 320 ARG A C 1
ATOM 2070 O O . ARG A 1 322 ? 8.702 31.518 39.169 1.000 66.280 320 ARG A O 1
ATOM 2078 N N . PRO A 1 323 ? 7.591 31.679 41.129 1.000 76.840 321 PRO A N 1
ATOM 2079 C CA . PRO A 1 323 ? 6.855 32.886 40.748 1.000 66.470 321 PRO A CA 1
ATOM 2080 C C . PRO A 1 323 ? 7.708 34.102 40.381 1.000 66.950 321 PRO A C 1
ATOM 2081 O O . PRO A 1 323 ? 7.245 34.959 39.631 1.000 67.470 321 PRO A O 1
ATOM 2085 N N . GLN A 1 324 ? 8.966 34.147 40.841 1.000 63.930 322 GLN A N 1
ATOM 2086 C CA . GLN A 1 324 ? 9.860 35.271 40.581 1.000 70.200 322 GLN A CA 1
ATOM 2087 C C . GLN A 1 324 ? 10.729 35.068 39.320 1.000 66.630 322 GLN A C 1
ATOM 2088 O O . GLN A 1 324 ? 11.565 35.916 39.008 1.000 75.530 322 GLN A O 1
ATOM 2094 N N . ALA A 1 325 ? 10.518 33.992 38.580 1.000 68.640 323 ALA A N 1
ATOM 2095 C CA . ALA A 1 325 ? 11.378 33.670 37.417 1.000 70.410 323 ALA A CA 1
ATOM 2096 C C . ALA A 1 325 ? 11.545 34.824 36.424 1.000 70.310 323 ALA A C 1
ATOM 2097 O O . ALA A 1 325 ? 12.690 35.203 36.170 1.000 71.350 323 ALA A O 1
ATOM 2099 N N . LEU A 1 326 ? 10.456 35.328 35.849 1.000 76.340 324 LEU A N 1
ATOM 2100 C CA . LEU A 1 326 ? 10.546 36.360 34.781 1.000 75.000 324 LEU A CA 1
ATOM 2101 C C . LEU A 1 326 ? 10.999 37.693 35.366 1.000 78.810 324 LEU A C 1
ATOM 2102 O O . LEU A 1 326 ? 11.520 38.521 34.614 1.000 75.790 324 LEU A O 1
ATOM 2107 N N . ALA A 1 327 ? 10.782 37.891 36.658 1.000 83.950 325 ALA A N 1
ATOM 2108 C CA . ALA A 1 327 ? 11.233 39.133 37.313 1.000 89.280 325 ALA A CA 1
ATOM 2109 C C . ALA A 1 327 ? 12.755 39.192 37.294 1.000 72.850 325 ALA A C 1
ATOM 2110 O O . ALA A 1 327 ? 13.307 40.286 37.161 1.000 77.100 325 ALA A O 1
ATOM 2112 N N . LEU A 1 328 ? 13.393 38.044 37.422 1.000 73.260 326 LEU A N 1
ATOM 2113 C CA . LEU A 1 328 ? 14.866 37.986 37.409 1.000 77.710 326 LEU A CA 1
ATOM 2114 C C . LEU A 1 328 ? 15.357 37.848 35.971 1.000 72.740 326 LEU A C 1
ATOM 2115 O O . LEU A 1 328 ? 16.359 38.491 35.636 1.000 76.690 326 LEU A O 1
ATOM 2117 N N . ASP A 1 329 ? 14.678 37.033 35.164 1.000 87.200 327 ASP A N 1
ATOM 2118 C CA . ASP A 1 329 ? 15.116 36.763 33.768 1.000 83.380 327 ASP A CA 1
ATOM 2119 C C . ASP A 1 329 ? 13.951 36.974 32.812 1.000 71.350 327 ASP A C 1
ATOM 2120 O O . ASP A 1 329 ? 13.152 36.056 32.649 1.000 80.600 327 ASP A O 1
ATOM 2125 N N . ALA A 1 330 ? 13.873 38.149 32.221 1.000 63.370 328 ALA A N 1
ATOM 2126 C CA . ALA A 1 330 ? 12.836 38.433 31.245 1.000 66.910 328 ALA A CA 1
ATOM 2127 C C . ALA A 1 330 ? 13.096 37.710 29.926 1.000 64.090 328 ALA A C 1
ATOM 2128 O O . ALA A 1 330 ? 12.147 37.425 29.188 1.000 63.030 328 ALA A O 1
ATOM 2130 N N . GLY A 1 331 ? 14.382 37.446 29.642 1.000 54.420 329 GLY A N 1
ATOM 2131 C CA . GLY A 1 331 ? 14.811 36.703 28.469 1.000 56.380 329 GLY A CA 1
ATOM 2132 C C . GLY A 1 331 ? 14.565 35.186 28.521 1.000 59.240 329 GLY A C 1
ATOM 2133 O O . GLY A 1 331 ? 14.768 34.503 27.509 1.000 60.220 329 GLY A O 1
ATOM 2134 N N . LEU A 1 332 ? 14.115 34.655 29.672 1.000 57.530 330 LEU A N 1
ATOM 2135 C CA . LEU A 1 332 ? 13.975 33.215 29.878 1.000 58.990 330 LEU A CA 1
ATOM 2136 C C . LEU A 1 332 ? 13.039 32.585 28.837 1.000 55.670 330 LEU A C 1
ATOM 2137 O O . LEU A 1 332 ? 13.387 31.547 28.294 1.000 57.950 330 LEU A O 1
ATOM 2142 N N . PRO A 1 333 ? 11.814 33.108 28.554 1.000 62.470 331 PRO A N 1
ATOM 2143 C CA . PRO A 1 333 ? 10.976 32.551 27.488 1.000 60.990 331 PRO A CA 1
ATOM 2144 C C . PRO A 1 333 ? 11.686 32.385 26.154 1.000 51.740 331 PRO A C 1
ATOM 2145 O O . PRO A 1 333 ? 11.569 31.332 25.542 1.000 46.280 331 PRO A O 1
ATOM 2149 N N . GLU A 1 334 ? 12.390 33.436 25.726 1.000 54.090 332 GLU A N 1
ATOM 2150 C CA . GLU A 1 334 ? 13.091 33.467 24.454 1.000 60.520 332 GLU A CA 1
ATOM 2151 C C . GLU A 1 334 ? 14.169 32.365 24.428 1.000 57.730 332 GLU A C 1
ATOM 2152 O O . GLU A 1 334 ? 14.238 31.578 23.474 1.000 53.920 332 GLU A O 1
ATOM 2158 N N . ARG A 1 335 ? 14.979 32.279 25.494 1.000 46.520 333 ARG A N 1
ATOM 2159 C CA . ARG A 1 335 ? 16.091 31.329 25.591 1.000 46.040 333 ARG A CA 1
ATOM 2160 C C . ARG A 1 335 ? 15.585 29.895 25.672 1.000 40.130 333 ARG A C 1
ATOM 2161 O O . ARG A 1 335 ? 16.131 29.011 25.017 1.000 40.200 333 ARG A O 1
ATOM 2169 N N . ALA A 1 336 ? 14.450 29.718 26.349 1.000 38.240 334 ALA A N 1
ATOM 2170 C CA . ALA A 1 336 ? 13.809 28.428 26.447 1.000 40.730 334 ALA A CA 1
ATOM 2171 C C . ALA A 1 336 ? 13.377 27.944 25.071 1.000 42.850 334 ALA A C 1
ATOM 2172 O O . ALA A 1 336 ? 13.484 26.763 24.770 1.000 46.080 334 ALA A O 1
ATOM 2174 N N . ALA A 1 337 ? 12.797 28.855 24.284 1.000 41.900 335 ALA A N 1
ATOM 2175 C CA . ALA A 1 337 ? 12.297 28.524 22.965 1.000 44.310 335 ALA A CA 1
ATOM 2176 C C . ALA A 1 337 ? 13.477 28.134 22.084 1.000 40.530 335 ALA A C 1
ATOM 2177 O O . ALA A 1 337 ? 13.396 27.157 21.358 1.000 44.250 335 ALA A O 1
ATOM 2179 N N . ALA A 1 338 ? 14.591 28.855 22.215 1.000 40.450 336 ALA A N 1
ATOM 2180 C CA . ALA A 1 338 ? 15.805 28.525 21.473 1.000 46.530 336 ALA A CA 1
ATOM 2181 C C . ALA A 1 338 ? 16.330 27.122 21.850 1.000 45.320 336 ALA A C 1
ATOM 2182 O O . ALA A 1 338 ? 16.791 26.393 20.972 1.000 46.460 336 ALA A O 1
ATOM 2184 N N . TYR A 1 339 ? 16.257 26.729 23.135 1.000 44.050 337 TYR A N 1
ATOM 2185 C CA . TYR A 1 339 ? 16.673 25.393 23.549 1.000 41.840 337 TYR A CA 1
ATOM 2186 C C . TYR A 1 339 ? 15.690 24.365 23.018 1.000 36.340 337 TYR A C 1
ATOM 2187 O O . TYR A 1 339 ? 16.102 23.240 22.729 1.000 39.520 337 TYR A O 1
ATOM 2196 N N . ALA A 1 340 ? 14.393 24.724 22.957 1.000 37.830 338 ALA A N 1
ATOM 2197 C CA . ALA A 1 340 ? 13.381 23.833 22.386 1.000 38.720 338 ALA A CA 1
ATOM 2198 C C . ALA A 1 340 ? 13.702 23.579 20.915 1.000 43.880 338 ALA A C 1
ATOM 2199 O O . ALA A 1 340 ? 13.579 22.448 20.433 1.000 42.850 338 ALA A O 1
ATOM 2201 N N . GLY A 1 341 ? 14.217 24.598 20.217 1.000 40.670 339 GLY A N 1
ATOM 2202 C CA . GLY A 1 341 ? 14.574 24.396 18.817 1.000 41.850 339 GLY A CA 1
ATOM 2203 C C . GLY A 1 341 ? 15.720 23.403 18.664 1.000 45.320 339 GLY A C 1
ATOM 2204 O O . GLY A 1 341 ? 15.584 22.419 17.954 1.000 44.050 339 GLY A O 1
ATOM 2205 N N . TRP A 1 342 ? 16.855 23.683 19.332 1.000 44.150 340 TRP A N 1
ATOM 2206 C CA . TRP A 1 342 ? 17.965 22.757 19.377 1.000 39.530 340 TRP A CA 1
ATOM 2207 C C . TRP A 1 342 ? 17.492 21.376 19.832 1.000 40.310 340 TRP A C 1
ATOM 2208 O O . TRP A 1 342 ? 17.873 20.378 19.242 1.000 40.710 340 TRP A O 1
ATOM 2219 N N . HIS A 1 343 ? 16.654 21.286 20.852 1.000 40.280 341 HIS A N 1
ATOM 2220 C CA . HIS A 1 343 ? 16.206 19.969 21.369 1.000 39.720 341 HIS A CA 1
ATOM 2221 C C . HIS A 1 343 ? 15.611 19.145 20.228 1.000 43.720 341 HIS A C 1
ATOM 2222 O O . HIS A 1 343 ? 15.789 17.933 20.242 1.000 46.070 341 HIS A O 1
ATOM 2229 N N . MET A 1 344 ? 14.957 19.618 19.305 1.000 44.310 342 MET A N 1
ATOM 2230 C CA . MET A 1 344 ? 14.379 18.853 18.171 1.000 49.500 342 MET A CA 1
ATOM 2231 C C . MET A 1 344 ? 15.502 18.291 17.309 1.000 43.100 342 MET A C 1
ATOM 2232 O O . MET A 1 344 ? 15.411 17.134 16.915 1.000 37.410 342 MET A O 1
ATOM 2237 N N . TYR A 1 345 ? 16.535 19.222 16.987 1.000 40.950 343 TYR A N 1
ATOM 2238 C CA . TYR A 1 345 ? 17.661 18.653 16.280 1.000 42.120 343 TYR A CA 1
ATOM 2239 C C . TYR A 1 345 ? 18.220 17.488 17.092 1.000 42.100 343 TYR A C 1
ATOM 2240 O O . TYR A 1 345 ? 18.500 16.411 16.575 1.000 41.380 343 TYR A O 1
ATOM 2249 N N . ASP A 1 346 ? 18.380 17.715 18.397 1.000 45.380 344 ASP A N 1
ATOM 2250 C CA . ASP A 1 346 ? 18.997 16.727 19.263 1.000 42.150 344 ASP A CA 1
ATOM 2251 C C . ASP A 1 346 ? 18.228 15.416 19.149 1.000 41.310 344 ASP A C 1
ATOM 2252 O O . ASP A 1 346 ? 18.830 14.370 18.998 1.000 43.070 344 ASP A O 1
ATOM 2257 N N . ARG A 1 347 ? 16.895 15.473 19.297 1.000 42.760 345 ARG A N 1
ATOM 2258 C CA . ARG A 1 347 ? 16.081 14.274 19.271 1.000 44.620 345 ARG A CA 1
ATOM 2259 C C . ARG A 1 347 ? 16.050 13.676 17.866 1.000 42.200 345 ARG A C 1
ATOM 2260 O O . ARG A 1 347 ? 15.961 12.454 17.756 1.000 40.880 345 ARG A O 1
ATOM 2268 N N . LEU A 1 348 ? 16.060 14.500 16.809 1.000 42.800 346 LEU A N 1
ATOM 2269 C CA . LEU A 1 348 ? 16.063 13.958 15.443 1.000 44.540 346 LEU A CA 1
ATOM 2270 C C . LEU A 1 348 ? 17.370 13.235 15.165 1.000 42.030 346 LEU A C 1
ATOM 2271 O O . LEU A 1 348 ? 17.337 12.124 14.646 1.000 45.560 346 LEU A O 1
ATOM 2276 N N . ILE A 1 349 ? 18.510 13.787 15.618 1.000 41.070 347 ILE A N 1
ATOM 2277 C CA . ILE A 1 349 ? 19.775 13.081 15.441 1.000 43.150 347 ILE A CA 1
ATOM 2278 C C . ILE A 1 349 ? 19.828 11.758 16.227 1.000 41.840 347 ILE A C 1
ATOM 2279 O O . ILE A 1 349 ? 20.305 10.753 15.710 1.000 43.220 347 ILE A O 1
ATOM 2284 N N . ALA A 1 350 ? 19.287 11.710 17.426 1.000 38.940 348 ALA A N 1
ATOM 2285 C CA . ALA A 1 350 ? 19.253 10.441 18.179 1.000 44.090 348 ALA A CA 1
ATOM 2286 C C . ALA A 1 350 ? 18.377 9.403 17.481 1.000 45.620 348 ALA A C 1
ATOM 2287 O O . ALA A 1 350 ? 18.817 8.264 17.368 1.000 49.860 348 ALA A O 1
ATOM 2289 N N . THR A 1 351 ? 17.191 9.794 17.037 1.000 46.220 349 THR A N 1
ATOM 2290 C CA . THR A 1 351 ? 16.237 8.875 16.366 1.000 51.570 349 THR A CA 1
ATOM 2291 C C . THR A 1 351 ? 16.858 8.272 15.099 1.000 48.620 349 THR A C 1
ATOM 2292 O O . THR A 1 351 ? 16.596 7.101 14.842 1.000 50.020 349 THR A O 1
ATOM 2296 N N . ALA A 1 352 ? 17.687 9.025 14.382 1.000 48.490 350 ALA A N 1
ATOM 2297 C CA . ALA A 1 352 ? 18.282 8.575 13.105 1.000 49.030 350 ALA A CA 1
ATOM 2298 C C . ALA A 1 352 ? 19.288 7.436 13.273 1.000 44.690 350 ALA A C 1
ATOM 2299 O O . ALA A 1 352 ? 19.663 6.859 12.270 1.000 51.020 350 ALA A O 1
ATOM 2301 N N . GLU A 1 353 ? 19.680 7.111 14.489 1.000 52.140 351 GLU A N 1
ATOM 2302 C CA . GLU A 1 353 ? 20.720 6.076 14.688 1.000 62.710 351 GLU A CA 1
ATOM 2303 C C . GLU A 1 353 ? 20.258 4.752 14.100 1.000 60.850 351 GLU A C 1
ATOM 2304 O O . GLU A 1 353 ? 21.111 3.921 13.822 1.000 60.910 351 GLU A O 1
ATOM 2310 N N . SER A 1 354 ? 18.957 4.576 13.931 1.000 65.110 352 SER A N 1
ATOM 2311 C CA . SER A 1 354 ? 18.423 3.284 13.447 1.000 67.970 352 SER A CA 1
ATOM 2312 C C . SER A 1 354 ? 18.022 3.411 11.983 1.000 63.510 352 SER A C 1
ATOM 2313 O O . SER A 1 354 ? 17.462 2.455 11.450 1.000 70.710 352 SER A O 1
ATOM 2316 N N . HIS A 1 355 ? 18.316 4.549 11.367 1.000 64.550 353 HIS A N 1
ATOM 2317 C CA . HIS A 1 355 ? 17.926 4.771 9.977 1.000 65.120 353 HIS A CA 1
ATOM 2318 C C . HIS A 1 355 ? 19.186 5.013 9.127 1.000 74.480 353 HIS A C 1
ATOM 2319 O O . HIS A 1 355 ? 20.250 5.387 9.644 1.000 56.600 353 HIS A O 1
ATOM 2326 N N . ALA A 1 356 ? 19.039 4.830 7.804 1.000 62.710 354 ALA A N 1
ATOM 2327 C CA . ALA A 1 356 ? 20.121 5.017 6.860 1.000 59.510 354 ALA A CA 1
ATOM 2328 C C . ALA A 1 356 ? 19.891 6.290 6.052 1.000 55.100 354 ALA A C 1
ATOM 2329 O O . ALA A 1 356 ? 20.844 6.894 5.582 1.000 53.580 354 ALA A O 1
ATOM 2331 N N . THR A 1 357 ? 18.637 6.720 5.894 1.000 60.620 355 THR A N 1
ATOM 2332 C CA . THR A 1 357 ? 18.337 8.017 5.294 1.000 59.600 355 THR A CA 1
ATOM 2333 C C . THR A 1 357 ? 17.482 8.797 6.294 1.000 54.560 355 THR A C 1
ATOM 2334 O O . THR A 1 357 ? 16.913 8.219 7.211 1.000 49.710 355 THR A O 1
ATOM 2338 N N . LEU A 1 358 ? 17.415 10.115 6.107 1.000 57.340 356 LEU A N 1
ATOM 2339 C CA . LEU A 1 358 ? 16.455 10.950 6.793 1.000 60.010 356 LEU A CA 1
ATOM 2340 C C . LEU A 1 358 ? 15.139 10.973 6.020 1.000 62.600 356 LEU A C 1
ATOM 2341 O O . LEU A 1 358 ? 15.105 11.467 4.894 1.000 61.720 356 LEU A O 1
ATOM 2346 N N . ASN A 1 359 ? 14.043 10.540 6.643 1.000 61.050 357 ASN A N 1
ATOM 2347 C CA . ASN A 1 359 ? 12.754 10.546 5.963 1.000 67.490 357 ASN A CA 1
ATOM 2348 C C . ASN A 1 359 ? 12.196 11.976 5.895 1.000 66.260 357 ASN A C 1
ATOM 2349 O O . ASN A 1 359 ? 12.696 12.904 6.530 1.000 63.200 357 ASN A O 1
ATOM 2354 N N . PRO A 1 360 ? 11.143 12.225 5.084 1.000 62.650 358 PRO A N 1
ATOM 2355 C CA . PRO A 1 360 ? 10.591 13.577 4.939 1.000 59.810 358 PRO A CA 1
ATOM 2356 C C . PRO A 1 360 ? 9.967 14.185 6.199 1.000 52.780 358 PRO A C 1
ATOM 2357 O O . PRO A 1 360 ? 9.868 15.409 6.304 1.000 63.830 358 PRO A O 1
ATOM 2361 N N . VAL A 1 361 ? 9.531 13.336 7.143 1.000 54.960 359 VAL A N 1
ATOM 2362 C CA . VAL A 1 361 ? 8.992 13.792 8.426 1.000 58.940 359 VAL A CA 1
ATOM 2363 C C . VAL A 1 361 ? 10.111 14.379 9.305 1.000 56.660 359 VAL A C 1
ATOM 2364 O O . VAL A 1 361 ? 9.922 15.454 9.891 1.000 54.860 359 VAL A O 1
ATOM 2368 N N . ALA A 1 362 ? 11.234 13.631 9.414 1.000 51.160 360 ALA A N 1
ATOM 2369 C CA . ALA A 1 362 ? 12.474 14.080 10.022 1.000 50.710 360 ALA A CA 1
ATOM 2370 C C . ALA A 1 362 ? 12.821 15.478 9.535 1.000 47.060 360 ALA A C 1
ATOM 2371 O O . ALA A 1 362 ? 13.042 16.355 10.349 1.000 51.090 360 ALA A O 1
ATOM 2373 N N . ARG A 1 363 ? 12.832 15.671 8.211 1.000 53.730 361 ARG A N 1
ATOM 2374 C CA . ARG A 1 363 ? 13.279 16.897 7.572 1.000 51.940 361 ARG A CA 1
ATOM 2375 C C . ARG A 1 363 ? 12.308 18.021 7.856 1.000 53.270 361 ARG A C 1
ATOM 2376 O O . ARG A 1 363 ? 12.744 19.148 8.116 1.000 56.580 361 ARG A O 1
ATOM 2384 N N . ALA A 1 364 ? 11.006 17.707 7.804 1.000 55.190 362 ALA A N 1
ATOM 2385 C CA . ALA A 1 364 ? 9.987 18.681 8.184 1.000 55.820 362 ALA A CA 1
ATOM 2386 C C . ALA A 1 364 ? 10.146 19.129 9.637 1.000 54.330 362 ALA A C 1
ATOM 2387 O O . ALA A 1 364 ? 10.058 20.327 9.917 1.000 61.260 362 ALA A O 1
ATOM 2389 N N . ALA A 1 365 ? 10.336 18.172 10.567 1.000 60.370 363 ALA A N 1
ATOM 2390 C CA . ALA A 1 365 ? 10.563 18.483 11.986 1.000 57.470 363 ALA A CA 1
ATOM 2391 C C . ALA A 1 365 ? 11.830 19.343 12.208 1.000 48.360 363 ALA A C 1
ATOM 2392 O O . ALA A 1 365 ? 11.800 20.336 12.925 1.000 54.550 363 ALA A O 1
ATOM 2394 N N . ALA A 1 366 ? 12.922 19.055 11.505 1.000 45.920 364 ALA A N 1
ATOM 2395 C CA . ALA A 1 366 ? 14.121 19.881 11.582 1.000 50.310 364 ALA A CA 1
ATOM 2396 C C . ALA A 1 366 ? 13.843 21.321 11.151 1.000 53.270 364 ALA A C 1
ATOM 2397 O O . ALA A 1 366 ? 14.454 22.262 11.690 1.000 54.700 364 ALA A O 1
ATOM 2399 N N . GLY A 1 367 ? 12.931 21.472 10.168 1.000 55.000 365 GLY A N 1
ATOM 2400 C CA . GLY A 1 367 ? 12.525 22.770 9.649 1.000 41.340 365 GLY A CA 1
ATOM 2401 C C . GLY A 1 367 ? 11.776 23.590 10.688 1.000 45.060 365 GLY A C 1
ATOM 2402 O O . GLY A 1 367 ? 11.965 24.811 10.791 1.000 46.320 365 GLY A O 1
ATOM 2403 N N . ILE A 1 368 ? 10.942 22.900 11.473 1.000 42.590 366 ILE A N 1
ATOM 2404 C CA . ILE A 1 368 ? 10.278 23.526 12.614 1.000 50.440 366 ILE A CA 1
ATOM 2405 C C . ILE A 1 368 ? 11.285 23.874 13.702 1.000 55.270 366 ILE A C 1
ATOM 2406 O O . ILE A 1 368 ? 11.166 24.905 14.351 1.000 56.010 366 ILE A O 1
ATOM 2411 N N . GLY A 1 369 ? 12.273 22.999 13.918 1.000 59.190 367 GLY A N 1
ATOM 2412 C CA . GLY A 1 369 ? 13.296 23.289 14.895 1.000 51.400 367 GLY A CA 1
ATOM 2413 C C . GLY A 1 369 ? 14.052 24.561 14.538 1.000 48.890 367 GLY A C 1
ATOM 2414 O O . GLY A 1 369 ? 14.297 25.378 15.409 1.000 47.810 367 GLY A O 1
ATOM 2415 N N . ARG A 1 370 ? 14.406 24.708 13.252 1.000 42.850 368 ARG A N 1
ATOM 2416 C CA . ARG A 1 370 ? 15.077 25.895 12.743 1.000 44.210 368 ARG A CA 1
ATOM 2417 C C . ARG A 1 370 ? 14.244 27.167 12.946 1.000 49.400 368 ARG A C 1
ATOM 2418 O O . ARG A 1 370 ? 14.780 28.209 13.333 1.000 53.020 368 ARG A O 1
ATOM 2426 N N . THR A 1 371 ? 12.941 27.069 12.705 1.000 48.200 369 THR A N 1
ATOM 2427 C CA . THR A 1 371 ? 12.022 28.224 12.843 1.000 50.520 369 THR A CA 1
ATOM 2428 C C . THR A 1 371 ? 11.980 28.700 14.294 1.000 47.350 369 THR A C 1
ATOM 2429 O O . THR A 1 371 ? 12.029 29.907 14.507 1.000 58.280 369 THR A O 1
ATOM 2433 N N . VAL A 1 372 ? 11.884 27.779 15.241 1.000 45.880 370 VAL A N 1
ATOM 2434 C CA . VAL A 1 372 ? 11.834 28.136 16.683 1.000 43.790 370 VAL A CA 1
ATOM 2435 C C . VAL A 1 372 ? 13.177 28.731 17.102 1.000 49.250 370 VAL A C 1
ATOM 2436 O O . VAL A 1 372 ? 13.164 29.706 17.840 1.000 48.360 370 VAL A O 1
ATOM 2440 N N . LEU A 1 373 ? 14.281 28.182 16.610 1.000 44.250 371 LEU A N 1
ATOM 2441 C CA . LEU A 1 373 ? 15.632 28.645 17.014 1.000 50.570 371 LEU A CA 1
ATOM 2442 C C . LEU A 1 373 ? 15.944 30.034 16.453 1.000 53.490 371 LEU A C 1
ATOM 2443 O O . LEU A 1 373 ? 16.452 30.862 17.207 1.000 62.160 371 LEU A O 1
ATOM 2448 N N . LEU A 1 374 ? 15.655 30.273 15.181 1.000 56.500 372 LEU A N 1
ATOM 2449 C CA . LEU A 1 374 ? 16.025 31.561 14.551 1.000 50.170 372 LEU A CA 1
ATOM 2450 C C . LEU A 1 374 ? 14.952 32.616 14.826 1.000 49.290 372 LEU A C 1
ATOM 2451 O O . LEU A 1 374 ? 15.235 33.788 14.593 1.000 53.720 372 LEU A O 1
ATOM 2456 N N . GLY A 1 375 ? 13.786 32.215 15.327 1.000 50.340 373 GLY A N 1
ATOM 2457 C CA . GLY A 1 375 ? 12.722 33.167 15.701 1.000 45.580 373 GLY A CA 1
ATOM 2458 C C . GLY A 1 375 ? 12.235 32.886 17.097 1.000 47.770 373 GLY A C 1
ATOM 2459 O O . GLY A 1 375 ? 11.052 32.589 17.256 1.000 61.110 373 GLY A O 1
ATOM 2460 N N . PRO A 1 376 ? 13.099 32.996 18.119 1.000 51.140 374 PRO A N 1
ATOM 2461 C CA . PRO A 1 376 ? 12.735 32.592 19.478 1.000 52.450 374 PRO A CA 1
ATOM 2462 C C . PRO A 1 376 ? 11.646 33.396 20.203 1.000 55.560 374 PRO A C 1
ATOM 2463 O O . PRO A 1 376 ? 10.961 32.825 21.006 1.000 51.220 374 PRO A O 1
ATOM 2467 N N . SER A 1 377 ? 11.523 34.686 19.904 1.000 55.330 375 SER A N 1
ATOM 2468 C CA . SER A 1 377 ? 10.498 35.545 20.537 1.000 53.620 375 SER A CA 1
ATOM 2469 C C . SER A 1 377 ? 9.100 35.139 20.070 1.000 55.320 375 SER A C 1
ATOM 2470 O O . SER A 1 377 ? 8.207 35.070 20.911 1.000 57.260 375 SER A O 1
ATOM 2473 N N . ALA A 1 378 ? 8.937 34.842 18.786 1.000 53.970 376 ALA A N 1
ATOM 2474 C CA . ALA A 1 378 ? 7.650 34.399 18.274 1.000 56.710 376 ALA A CA 1
ATOM 2475 C C . ALA A 1 378 ? 7.318 32.964 18.698 1.000 54.720 376 ALA A C 1
ATOM 2476 O O . ALA A 1 378 ? 6.155 32.626 18.942 1.000 57.480 376 ALA A O 1
ATOM 2478 N N . ALA A 1 379 ? 8.306 32.073 18.695 1.000 55.740 377 ALA A N 1
ATOM 2479 C CA . ALA A 1 379 ? 8.068 30.703 19.140 1.000 51.090 377 ALA A CA 1
ATOM 2480 C C . ALA A 1 379 ? 7.695 30.694 20.618 1.000 53.400 377 ALA A C 1
ATOM 2481 O O . ALA A 1 379 ? 6.852 29.917 21.028 1.000 57.920 377 ALA A O 1
ATOM 2483 N N . ALA A 1 380 ? 8.305 31.551 21.422 1.000 53.670 378 ALA A N 1
ATOM 2484 C CA . ALA A 1 380 ? 7.941 31.598 22.854 1.000 61.970 378 ALA A CA 1
ATOM 2485 C C . ALA A 1 380 ? 6.450 31.907 23.008 1.000 63.800 378 ALA A C 1
ATOM 2486 O O . ALA A 1 380 ? 5.768 31.182 23.743 1.000 68.740 378 ALA A O 1
ATOM 2488 N N . ARG A 1 381 ? 5.975 32.949 22.333 1.000 74.470 379 ARG A N 1
ATOM 2489 C CA . ARG A 1 381 ? 4.554 33.355 22.421 1.000 66.010 379 ARG A CA 1
ATOM 2490 C C . ARG A 1 381 ? 3.685 32.204 21.925 1.000 58.090 379 ARG A C 1
ATOM 2491 O O . ARG A 1 381 ? 2.744 31.836 22.632 1.000 64.140 379 ARG A O 1
ATOM 2499 N N . THR A 1 382 ? 4.027 31.639 20.774 1.000 52.650 380 THR A N 1
ATOM 2500 C CA . THR A 1 382 ? 3.237 30.529 20.193 1.000 62.320 380 THR A CA 1
ATOM 2501 C C . THR A 1 382 ? 3.237 29.324 21.133 1.000 63.970 380 THR A C 1
ATOM 2502 O O . THR A 1 382 ? 2.204 28.651 21.209 1.000 68.880 380 THR A O 1
ATOM 2506 N N . LEU A 1 383 ? 4.345 29.072 21.827 1.000 64.540 381 LEU A N 1
ATOM 2507 C CA . LEU A 1 383 ? 4.452 27.884 22.668 1.000 62.830 381 LEU A CA 1
ATOM 2508 C C . LEU A 1 383 ? 3.732 28.125 23.984 1.000 62.910 381 LEU A C 1
ATOM 2509 O O . LEU A 1 383 ? 3.546 27.188 24.733 1.000 55.590 381 LEU A O 1
ATOM 2514 N N . GLY A 1 384 ? 3.399 29.373 24.279 1.000 63.600 382 GLY A N 1
ATOM 2515 C CA . GLY A 1 384 ? 2.639 29.679 25.504 1.000 65.990 382 GLY A CA 1
ATOM 2516 C C . GLY A 1 384 ? 3.528 30.035 26.674 1.000 65.470 382 GLY A C 1
ATOM 2517 O O . GLY A 1 384 ? 3.055 30.004 27.810 1.000 66.160 382 GLY A O 1
ATOM 2518 N N . LEU A 1 385 ? 4.779 30.355 26.393 1.000 66.160 383 LEU A N 1
ATOM 2519 C CA . LEU A 1 385 ? 5.735 30.672 27.471 1.000 67.480 383 LEU A CA 1
ATOM 2520 C C . LEU A 1 385 ? 5.831 32.192 27.565 1.000 64.560 383 LEU A C 1
ATOM 2521 O O . LEU A 1 385 ? 6.900 32.740 27.318 1.000 82.680 383 LEU A O 1
ATOM 2526 N N . SER A 1 386 ? 4.725 32.838 27.899 1.000 82.390 384 SER A N 1
ATOM 2527 C CA . SER A 1 386 ? 4.744 34.312 28.051 1.000 99.750 384 SER A CA 1
ATOM 2528 C C . SER A 1 386 ? 3.984 34.762 29.305 1.000 115.710 384 SER A C 1
ATOM 2529 O O . SER A 1 386 ? 3.212 33.954 29.843 1.000 86.580 384 SER A O 1
ATOM 2532 N N . ALA A 1 387 ? 4.221 36.000 29.756 1.000 120.080 385 ALA A N 1
ATOM 2533 C CA . ALA A 1 387 ? 3.508 36.570 30.927 1.000 118.530 385 ALA A CA 1
ATOM 2534 C C . ALA A 1 387 ? 3.437 35.557 32.073 1.000 107.540 385 ALA A C 1
ATOM 2535 O O . ALA A 1 387 ? 2.618 35.777 32.983 1.000 103.450 385 ALA A O 1
ATOM 2537 N N . ALA B 2 15 ? -2.570 -18.440 -22.744 1.000 111.730 13 ALA B N 1
ATOM 2538 C CA . ALA B 2 15 ? -2.205 -19.591 -21.881 1.000 113.490 13 ALA B CA 1
ATOM 2539 C C . ALA B 2 15 ? -0.683 -19.766 -21.824 1.000 114.870 13 ALA B C 1
ATOM 2540 O O . ALA B 2 15 ? -0.203 -20.894 -21.750 1.000 134.710 13 ALA B O 1
ATOM 2542 N N . SER B 2 16 ? 0.069 -18.654 -21.911 1.000 107.230 14 SER B N 1
ATOM 2543 C CA . SER B 2 16 ? 1.395 -18.521 -21.310 1.000 97.750 14 SER B CA 1
ATOM 2544 C C . SER B 2 16 ? 1.450 -17.189 -20.553 1.000 100.660 14 SER B C 1
ATOM 2545 O O . SER B 2 16 ? 0.882 -16.185 -21.015 1.000 75.380 14 SER B O 1
ATOM 2547 N N . PRO B 2 17 ? 2.116 -17.138 -19.366 1.000 102.820 15 PRO B N 1
ATOM 2548 C CA . PRO B 2 17 ? 2.317 -15.875 -18.636 1.000 96.440 15 PRO B CA 1
ATOM 2549 C C . PRO B 2 17 ? 3.007 -14.780 -19.459 1.000 90.470 15 PRO B C 1
ATOM 2550 O O . PRO B 2 17 ? 2.734 -13.603 -19.230 1.000 72.930 15 PRO B O 1
ATOM 2554 N N . VAL B 2 18 ? 3.887 -15.195 -20.402 1.000 91.430 16 VAL B N 1
ATOM 2555 C CA . VAL B 2 18 ? 4.557 -14.349 -21.393 1.000 83.050 16 VAL B CA 1
ATOM 2556 C C . VAL B 2 18 ? 3.573 -13.922 -22.489 1.000 74.600 16 VAL B C 1
ATOM 2557 O O . VAL B 2 18 ? 3.678 -12.816 -23.030 1.000 71.400 16 VAL B O 1
ATOM 2561 N N . ALA B 2 19 ? 2.650 -14.835 -22.840 1.000 78.470 17 ALA B N 1
ATOM 2562 C CA . ALA B 2 19 ? 1.588 -14.571 -23.803 1.000 77.970 17 ALA B CA 1
ATOM 2563 C C . ALA B 2 19 ? 0.681 -13.434 -23.323 1.000 77.510 17 ALA B C 1
ATOM 2564 O O . ALA B 2 19 ? 0.428 -12.488 -24.064 1.000 83.740 17 ALA B O 1
ATOM 2566 N N . ARG B 2 20 ? 0.256 -13.507 -22.070 1.000 81.640 18 ARG B N 1
ATOM 2567 C CA . ARG B 2 20 ? -0.704 -12.504 -21.554 1.000 90.010 18 ARG B CA 1
ATOM 2568 C C . ARG B 2 20 ? 0.035 -11.251 -21.088 1.000 84.780 18 ARG B C 1
ATOM 2569 O O . ARG B 2 20 ? -0.627 -10.233 -20.871 1.000 84.010 18 ARG B O 1
ATOM 2577 N N . HIS B 2 21 ? 1.352 -11.337 -20.927 1.000 80.490 19 HIS B N 1
ATOM 2578 C CA . HIS B 2 21 ? 2.138 -10.187 -20.414 1.000 74.390 19 HIS B CA 1
ATOM 2579 C C . HIS B 2 21 ? 3.260 -9.865 -21.398 1.000 64.780 19 HIS B C 1
ATOM 2580 O O . HIS B 2 21 ? 4.428 -10.080 -21.053 1.000 61.460 19 HIS B O 1
ATOM 2587 N N . ARG B 2 22 ? 2.896 -9.352 -22.570 1.000 66.740 20 ARG B N 1
ATOM 2588 C CA . ARG B 2 22 ? 3.889 -9.029 -23.623 1.000 64.050 20 ARG B CA 1
ATOM 2589 C C . ARG B 2 22 ? 4.552 -7.684 -23.321 1.000 56.800 20 ARG B C 1
ATOM 2590 O O . ARG B 2 22 ? 3.843 -6.764 -22.903 1.000 58.920 20 ARG B O 1
ATOM 2598 N N . GLY B 2 23 ? 5.861 -7.590 -23.543 1.000 51.470 21 GLY B N 1
ATOM 2599 C CA . GLY B 2 23 ? 6.609 -6.349 -23.289 1.000 47.120 21 GLY B CA 1
ATOM 2600 C C . GLY B 2 23 ? 7.241 -6.400 -21.931 1.000 48.650 21 GLY B C 1
ATOM 2601 O O . GLY B 2 23 ? 7.835 -5.408 -21.531 1.000 47.810 21 GLY B O 1
ATOM 2602 N N . LEU B 2 24 ? 7.156 -7.523 -21.269 1.000 50.750 22 LEU B N 1
ATOM 2603 C CA . LEU B 2 24 ? 7.668 -7.621 -19.889 1.000 55.440 22 LEU B CA 1
ATOM 2604 C C . LEU B 2 24 ? 8.596 -8.821 -19.751 1.000 52.990 22 LEU B C 1
ATOM 2605 O O . LEU B 2 24 ? 8.299 -9.851 -20.349 1.000 55.570 22 LEU B O 1
ATOM 2610 N N . ALA B 2 25 ? 9.678 -8.678 -19.018 1.000 55.440 23 ALA B N 1
ATOM 2611 C CA . ALA B 2 25 ? 10.571 -9.794 -18.726 1.000 58.370 23 ALA B CA 1
ATOM 2612 C C . ALA B 2 25 ? 9.760 -10.976 -18.199 1.000 60.270 23 ALA B C 1
ATOM 2613 O O . ALA B 2 25 ? 8.886 -10.808 -17.355 1.000 57.500 23 ALA B O 1
ATOM 2615 N N . PRO B 2 26 ? 9.995 -12.212 -18.701 1.000 74.280 24 PRO B N 1
ATOM 2616 C CA . PRO B 2 26 ? 9.235 -13.393 -18.268 1.000 66.640 24 PRO B CA 1
ATOM 2617 C C . PRO B 2 26 ? 9.144 -13.643 -16.769 1.000 50.750 24 PRO B C 1
ATOM 2618 O O . PRO B 2 26 ? 8.095 -14.082 -16.326 1.000 51.100 24 PRO B O 1
ATOM 2622 N N . ARG B 2 27 ? 10.249 -13.467 -16.052 1.000 55.080 25 ARG B N 1
ATOM 2623 C CA A ARG B 2 27 ? 10.288 -13.652 -14.589 0.500 57.670 25 ARG B CA 1
ATOM 2624 C CA B ARG B 2 27 ? 10.258 -13.645 -14.574 0.500 55.670 25 ARG B CA 1
ATOM 2625 C C . ARG B 2 27 ? 9.203 -12.744 -13.911 1.000 57.350 25 ARG B C 1
ATOM 2626 O O . ARG B 2 27 ? 8.409 -13.095 -12.986 1.000 63.470 25 ARG B O 1
ATOM 2641 N N . LEU B 2 28 ? 9.118 -11.536 -14.455 1.000 55.680 26 LEU B N 1
ATOM 2642 C CA . LEU B 2 28 ? 8.146 -10.597 -13.939 1.000 59.690 26 LEU B CA 1
ATOM 2643 C C . LEU B 2 28 ? 6.728 -10.963 -14.365 1.000 59.060 26 LEU B C 1
ATOM 2644 O O . LEU B 2 28 ? 5.796 -10.783 -13.593 1.000 64.000 26 LEU B O 1
ATOM 2649 N N . ALA B 2 29 ? 6.556 -11.418 -15.613 1.000 59.980 27 ALA B N 1
ATOM 2650 C CA . ALA B 2 29 ? 5.247 -11.824 -16.115 1.000 52.360 27 ALA B CA 1
ATOM 2651 C C . ALA B 2 29 ? 4.675 -12.983 -15.298 1.000 52.800 27 ALA B C 1
ATOM 2652 O O . ALA B 2 29 ? 3.502 -12.975 -14.945 1.000 64.290 27 ALA B O 1
ATOM 2654 N N . GLU B 2 30 ? 5.505 -13.999 -15.023 1.000 58.810 28 GLU B N 1
ATOM 2655 C CA . GLU B 2 30 ? 5.184 -15.103 -14.126 1.000 64.070 28 GLU B CA 1
ATOM 2656 C C . GLU B 2 30 ? 4.724 -14.597 -12.744 1.000 63.320 28 GLU B C 1
ATOM 2657 O O . GLU B 2 30 ? 3.692 -15.015 -12.236 1.000 62.220 28 GLU B O 1
ATOM 2663 N N . ALA B 2 31 ? 5.426 -13.625 -12.190 1.000 65.890 29 ALA B N 1
ATOM 2664 C CA . ALA B 2 31 ? 5.082 -13.121 -10.848 1.000 66.350 29 ALA B CA 1
ATOM 2665 C C . ALA B 2 31 ? 3.711 -12.451 -10.839 1.000 64.070 29 ALA B C 1
ATOM 2666 O O . ALA B 2 31 ? 2.973 -12.653 -9.879 1.000 59.540 29 ALA B O 1
ATOM 2668 N N . LEU B 2 32 ? 3.390 -11.695 -11.875 1.000 63.600 30 LEU B N 1
ATOM 2669 C CA . LEU B 2 32 ? 2.135 -10.911 -11.889 1.000 64.450 30 LEU B CA 1
ATOM 2670 C C . LEU B 2 32 ? 0.934 -11.844 -11.957 1.000 65.640 30 LEU B C 1
ATOM 2671 O O . LEU B 2 32 ? -0.184 -11.344 -11.998 1.000 66.880 30 LEU B O 1
ATOM 2676 N N . ASP B 2 33 ? 1.173 -13.147 -11.994 1.000 69.860 31 ASP B N 1
ATOM 2677 C CA . ASP B 2 33 ? 0.053 -14.119 -11.983 1.000 71.540 31 ASP B CA 1
ATOM 2678 C C . ASP B 2 33 ? -0.281 -14.433 -10.525 1.000 66.150 31 ASP B C 1
ATOM 2679 O O . ASP B 2 33 ? -1.325 -15.042 -10.284 1.000 77.880 31 ASP B O 1
ATOM 2684 N N . ALA B 2 34 ? 0.579 -14.037 -9.598 1.000 66.190 32 ALA B N 1
ATOM 2685 C CA . ALA B 2 34 ? 0.324 -14.198 -8.174 1.000 74.700 32 ALA B CA 1
ATOM 2686 C C . ALA B 2 34 ? -0.244 -12.901 -7.579 1.000 79.090 32 ALA B C 1
ATOM 2687 O O . ALA B 2 34 ? -0.353 -12.785 -6.362 1.000 75.880 32 ALA B O 1
ATOM 2689 N N . VAL B 2 35 ? -0.626 -11.936 -8.434 1.000 67.710 33 VAL B N 1
ATOM 2690 C CA . VAL B 2 35 ? -0.933 -10.582 -8.001 1.000 61.620 33 VAL B CA 1
ATOM 2691 C C . VAL B 2 35 ? -2.255 -10.182 -8.643 1.000 59.910 33 VAL B C 1
ATOM 2692 O O . VAL B 2 35 ? -2.387 -10.283 -9.846 1.000 60.680 33 VAL B O 1
ATOM 2696 N N . SER B 2 36 ? -3.232 -9.724 -7.853 1.000 61.710 34 SER B N 1
ATOM 2697 C CA . SER B 2 36 ? -4.393 -9.076 -8.446 1.000 61.270 34 SER B CA 1
ATOM 2698 C C . SER B 2 36 ? -4.830 -7.897 -7.584 1.000 58.650 34 SER B C 1
ATOM 2699 O O . SER B 2 36 ? -4.645 -7.861 -6.369 1.000 56.240 34 SER B O 1
ATOM 2702 N N . VAL B 2 37 ? -5.350 -6.900 -8.280 1.000 55.410 35 VAL B N 1
ATOM 2703 C CA . VAL B 2 37 ? -5.832 -5.672 -7.683 1.000 62.970 35 VAL B CA 1
ATOM 2704 C C . VAL B 2 37 ? -7.295 -5.601 -8.088 1.000 63.170 35 VAL B C 1
ATOM 2705 O O . VAL B 2 37 ? -7.591 -5.903 -9.233 1.000 65.790 35 VAL B O 1
ATOM 2709 N N . ALA B 2 38 ? -8.192 -5.295 -7.141 1.000 66.140 36 ALA B N 1
ATOM 2710 C CA . ALA B 2 38 ? -9.623 -5.253 -7.414 1.000 66.120 36 ALA B CA 1
ATOM 2711 C C . ALA B 2 38 ? -9.958 -3.991 -8.206 1.000 60.360 36 ALA B C 1
ATOM 2712 O O . ALA B 2 38 ? -9.287 -2.968 -8.097 1.000 55.380 36 ALA B O 1
ATOM 2714 N N . PRO B 2 39 ? -11.038 -3.977 -9.008 1.000 68.660 37 PRO B N 1
ATOM 2715 C CA . PRO B 2 39 ? -11.485 -2.714 -9.601 1.000 69.550 37 PRO B CA 1
ATOM 2716 C C . PRO B 2 39 ? -11.663 -1.679 -8.485 1.000 74.010 37 PRO B C 1
ATOM 2717 O O . PRO B 2 39 ? -12.177 -2.010 -7.403 1.000 76.200 37 PRO B O 1
ATOM 2721 N N . GLY B 2 40 ? -11.149 -0.456 -8.725 1.000 73.080 38 GLY B N 1
ATOM 2722 C CA . GLY B 2 40 ? -11.209 0.641 -7.762 1.000 64.080 38 GLY B CA 1
ATOM 2723 C C . GLY B 2 40 ? -10.012 0.720 -6.804 1.000 68.400 38 GLY B C 1
ATOM 2724 O O . GLY B 2 40 ? -9.871 1.724 -6.113 1.000 66.360 38 GLY B O 1
ATOM 2725 N N . ALA B 2 41 ? -9.162 -0.328 -6.721 1.000 61.720 39 ALA B N 1
ATOM 2726 C CA . ALA B 2 41 ? -7.878 -0.225 -6.028 1.000 69.410 39 ALA B CA 1
ATOM 2727 C C . ALA B 2 41 ? -8.054 0.113 -4.542 1.000 69.890 39 ALA B C 1
ATOM 2728 O O . ALA B 2 41 ? -7.245 0.832 -3.947 1.000 59.570 39 ALA B O 1
ATOM 2730 N N . ARG B 2 42 ? -9.074 -0.486 -3.926 1.000 78.630 40 ARG B N 1
ATOM 2731 C CA . ARG B 2 42 ? -9.162 -0.501 -2.479 1.000 87.800 40 ARG B CA 1
ATOM 2732 C C . ARG B 2 42 ? -8.784 -1.894 -1.938 1.000 84.850 40 ARG B C 1
ATOM 2733 O O . ARG B 2 42 ? -8.583 -2.017 -0.738 1.000 83.810 40 ARG B O 1
ATOM 2741 N N . ARG B 2 43 ? -8.581 -2.883 -2.815 1.000 83.280 41 ARG B N 1
ATOM 2742 C CA . ARG B 2 43 ? -8.157 -4.239 -2.372 1.000 76.050 41 ARG B CA 1
ATOM 2743 C C . ARG B 2 43 ? -7.157 -4.860 -3.346 1.000 74.560 41 ARG B C 1
ATOM 2744 O O . ARG B 2 43 ? -7.360 -4.738 -4.556 1.000 61.930 41 ARG B O 1
ATOM 2752 N N . ALA B 2 44 ? -6.133 -5.525 -2.814 1.000 74.900 42 ALA B N 1
ATOM 2753 C CA . ALA B 2 44 ? -5.140 -6.227 -3.654 1.000 80.290 42 ALA B CA 1
ATOM 2754 C C . ALA B 2 44 ? -4.785 -7.558 -3.004 1.000 70.220 42 ALA B C 1
ATOM 2755 O O . ALA B 2 44 ? -5.162 -7.767 -1.857 1.000 79.480 42 ALA B O 1
ATOM 2757 N N . SER B 2 45 ? -4.070 -8.410 -3.729 1.000 69.440 43 SER B N 1
ATOM 2758 C CA . SER B 2 45 ? -3.673 -9.735 -3.200 1.000 72.130 43 SER B CA 1
ATOM 2759 C C . SER B 2 45 ? -2.334 -10.133 -3.814 1.000 67.940 43 SER B C 1
ATOM 2760 O O . SER B 2 45 ? -2.278 -10.289 -5.038 1.000 65.540 43 SER B O 1
ATOM 2763 N N . VAL B 2 46 ? -1.301 -10.271 -2.986 1.000 70.880 44 VAL B N 1
ATOM 2764 C CA . VAL B 2 46 ? 0.029 -10.714 -3.485 1.000 66.160 44 VAL B CA 1
ATOM 2765 C C . VAL B 2 46 ? 0.328 -12.098 -2.914 1.000 69.410 44 VAL B C 1
ATOM 2766 O O . VAL B 2 46 ? 0.784 -12.176 -1.767 1.000 64.520 44 VAL B O 1
ATOM 2770 N N . ALA B 2 47 ? 0.037 -13.145 -3.681 1.000 76.550 45 ALA B N 1
ATOM 2771 C CA . ALA B 2 47 ? 0.389 -14.513 -3.256 1.000 71.780 45 ALA B CA 1
ATOM 2772 C C . ALA B 2 47 ? -0.312 -14.860 -1.949 1.000 73.260 45 ALA B C 1
ATOM 2773 O O . ALA B 2 47 ? 0.370 -15.283 -1.011 1.000 82.470 45 ALA B O 1
ATOM 2775 N N . GLY B 2 48 ? -1.637 -14.693 -1.903 1.000 77.330 46 GLY B N 1
ATOM 2776 C CA . GLY B 2 48 ? -2.405 -14.999 -0.681 1.000 91.700 46 GLY B CA 1
ATOM 2777 C C . GLY B 2 48 ? -2.271 -13.895 0.351 1.000 96.510 46 GLY B C 1
ATOM 2778 O O . GLY B 2 48 ? -3.117 -13.838 1.265 1.000 89.720 46 GLY B O 1
ATOM 2779 N N . ARG B 2 49 ? -1.241 -13.056 0.245 1.000 82.000 47 ARG B N 1
ATOM 2780 C CA . ARG B 2 49 ? -1.107 -11.914 1.185 1.000 89.120 47 ARG B CA 1
ATOM 2781 C C . ARG B 2 49 ? -2.074 -10.824 0.751 1.000 90.360 47 ARG B C 1
ATOM 2782 O O . ARG B 2 49 ? -1.671 -9.950 -0.021 1.000 96.470 47 ARG B O 1
ATOM 2790 N N . THR B 2 50 ? -3.301 -10.897 1.234 1.000 88.620 48 THR B N 1
ATOM 2791 C CA . THR B 2 50 ? -4.340 -9.886 0.901 1.000 90.310 48 THR B CA 1
ATOM 2792 C C . THR B 2 50 ? -3.959 -8.541 1.528 1.000 84.580 48 THR B C 1
ATOM 2793 O O . THR B 2 50 ? -3.286 -8.551 2.577 1.000 90.210 48 THR B O 1
ATOM 2797 N N . VAL B 2 51 ? -4.379 -7.436 0.907 1.000 87.400 49 VAL B N 1
ATOM 2798 C CA . VAL B 2 51 ? -4.045 -6.075 1.413 1.000 89.970 49 VAL B CA 1
ATOM 2799 C C . VAL B 2 51 ? -5.226 -5.154 1.119 1.000 86.030 49 VAL B C 1
ATOM 2800 O O . VAL B 2 51 ? -5.752 -5.208 0.001 1.000 87.110 49 VAL B O 1
ATOM 2804 N N . THR B 2 52 ? -5.610 -4.337 2.099 1.000 89.230 50 THR B N 1
ATOM 2805 C CA . THR B 2 52 ? -6.787 -3.457 1.925 1.000 81.160 50 THR B CA 1
ATOM 2806 C C . THR B 2 52 ? -6.462 -2.034 2.340 1.000 63.890 50 THR B C 1
ATOM 2807 O O . THR B 2 52 ? -5.532 -1.856 3.123 1.000 67.590 50 THR B O 1
ATOM 2811 N N . ALA B 2 53 ? -7.170 -1.070 1.767 1.000 66.360 51 ALA B N 1
ATOM 2812 C CA . ALA B 2 53 ? -7.026 0.313 2.193 1.000 70.240 51 ALA B CA 1
ATOM 2813 C C . ALA B 2 53 ? -8.348 1.027 1.928 1.000 76.810 51 ALA B C 1
ATOM 2814 O O . ALA B 2 53 ? -9.271 0.423 1.373 1.000 70.200 51 ALA B O 1
ATOM 2816 N N . ASP B 2 54 ? -8.438 2.297 2.357 1.000 79.470 52 ASP B N 1
ATOM 2817 C CA . ASP B 2 54 ? -9.677 3.062 2.236 1.000 81.000 52 ASP B CA 1
ATOM 2818 C C . ASP B 2 54 ? -9.572 4.045 1.063 1.000 78.710 52 ASP B C 1
ATOM 2819 O O . ASP B 2 54 ? -10.599 4.514 0.563 1.000 79.740 52 ASP B O 1
ATOM 2824 N N . SER B 2 55 ? -8.331 4.247 0.579 1.000 75.570 53 SER B N 1
ATOM 2825 C CA . SER B 2 55 ? -7.992 5.067 -0.573 1.000 67.460 53 SER B CA 1
ATOM 2826 C C . SER B 2 55 ? -7.213 4.219 -1.593 1.000 72.710 53 SER B C 1
ATOM 2827 O O . SER B 2 55 ? -6.473 3.306 -1.214 1.000 65.690 53 SER B O 1
ATOM 2830 N N . PRO B 2 56 ? -7.359 4.446 -2.922 1.000 72.200 54 PRO B N 1
ATOM 2831 C CA . PRO B 2 56 ? -6.329 4.056 -3.900 1.000 71.240 54 PRO B CA 1
ATOM 2832 C C . PRO B 2 56 ? -4.884 4.413 -3.549 1.000 68.390 54 PRO B C 1
ATOM 2833 O O . PRO B 2 56 ? -3.957 3.635 -3.794 1.000 63.320 54 PRO B O 1
ATOM 2837 N N . ARG B 2 57 ? -4.726 5.581 -2.931 1.000 64.380 55 ARG B N 1
ATOM 2838 C CA . ARG B 2 57 ? -3.432 6.177 -2.646 1.000 71.220 55 ARG B CA 1
ATOM 2839 C C . ARG B 2 57 ? -2.744 5.452 -1.491 1.000 69.510 55 ARG B C 1
ATOM 2840 O O . ARG B 2 57 ? -1.518 5.430 -1.423 1.000 75.610 55 ARG B O 1
ATOM 2848 N N . ASP B 2 58 ? -3.533 4.863 -0.582 1.000 74.860 56 ASP B N 1
ATOM 2849 C CA . ASP B 2 58 ? -2.974 4.145 0.560 1.000 86.540 56 ASP B CA 1
ATOM 2850 C C . ASP B 2 58 ? -2.739 2.677 0.201 1.000 74.530 56 ASP B C 1
ATOM 2851 O O . ASP B 2 58 ? -1.844 2.052 0.770 1.000 78.900 56 ASP B O 1
ATOM 2856 N N . LEU B 2 59 ? -3.542 2.135 -0.726 1.000 69.640 57 LEU B N 1
ATOM 2857 C CA . LEU B 2 59 ? -3.253 0.837 -1.306 1.000 70.030 57 LEU B CA 1
ATOM 2858 C C . LEU B 2 59 ? -1.940 0.858 -2.090 1.000 66.010 57 LEU B C 1
ATOM 2859 O O . LEU B 2 59 ? -1.261 -0.155 -2.106 1.000 63.170 57 LEU B O 1
ATOM 2864 N N . ARG B 2 60 ? -1.564 1.992 -2.698 1.000 66.440 58 ARG B N 1
ATOM 2865 C CA . ARG B 2 60 ? -0.288 2.111 -3.396 1.000 65.940 58 ARG B CA 1
ATOM 2866 C C . ARG B 2 60 ? 0.858 1.792 -2.438 1.000 63.860 58 ARG B C 1
ATOM 2867 O O . ARG B 2 60 ? 1.786 1.073 -2.800 1.000 61.760 58 ARG B O 1
ATOM 2875 N N . GLY B 2 61 ? 0.808 2.325 -1.219 1.000 61.910 59 GLY B N 1
ATOM 2876 C CA . GLY B 2 61 ? 1.909 2.132 -0.284 1.000 62.270 59 GLY B CA 1
ATOM 2877 C C . GLY B 2 61 ? 1.898 0.756 0.373 1.000 52.530 59 GLY B C 1
ATOM 2878 O O . GLY B 2 61 ? 2.938 0.221 0.717 1.000 59.540 59 GLY B O 1
ATOM 2879 N N . ARG B 2 62 ? 0.679 0.203 0.536 1.000 58.520 60 ARG B N 1
ATOM 2880 C CA . ARG B 2 62 ? 0.562 -1.125 1.179 1.000 64.920 60 ARG B CA 1
ATOM 2881 C C . ARG B 2 62 ? 0.937 -2.192 0.148 1.000 75.050 60 ARG B C 1
ATOM 2882 O O . ARG B 2 62 ? 1.782 -3.035 0.459 1.000 67.620 60 ARG B O 1
ATOM 2890 N N . LEU B 2 63 ? 0.366 -2.145 -1.024 1.000 70.070 61 LEU B N 1
ATOM 2891 C CA . LEU B 2 63 ? 0.691 -3.063 -2.113 1.000 61.990 61 LEU B CA 1
ATOM 2892 C C . LEU B 2 63 ? 2.171 -2.990 -2.479 1.000 55.950 61 LEU B C 1
ATOM 2893 O O . LEU B 2 63 ? 2.757 -4.019 -2.749 1.000 57.690 61 LEU B O 1
ATOM 2898 N N . THR B 2 64 ? 2.776 -1.799 -2.480 1.000 52.590 62 THR B N 1
ATOM 2899 C CA . THR B 2 64 ? 4.209 -1.685 -2.684 1.000 51.960 62 THR B CA 1
ATOM 2900 C C . THR B 2 64 ? 4.950 -2.580 -1.705 1.000 60.140 62 THR B C 1
ATOM 2901 O O . THR B 2 64 ? 5.895 -3.268 -2.078 1.000 60.820 62 THR B O 1
ATOM 2905 N N . ASN B 2 65 ? 4.510 -2.511 -0.444 1.000 69.160 63 ASN B N 1
ATOM 2906 C CA . ASN B 2 65 ? 5.127 -3.247 0.638 1.000 66.550 63 ASN B CA 1
ATOM 2907 C C . ASN B 2 65 ? 4.960 -4.762 0.445 1.000 62.270 63 ASN B C 1
ATOM 2908 O O . ASN B 2 65 ? 5.934 -5.514 0.591 1.000 54.630 63 ASN B O 1
ATOM 2913 N N . ALA B 2 66 ? 3.725 -5.211 0.147 1.000 51.490 64 ALA B N 1
ATOM 2914 C CA . ALA B 2 66 ? 3.432 -6.619 -0.100 1.000 59.140 64 ALA B CA 1
ATOM 2915 C C . ALA B 2 66 ? 4.266 -7.160 -1.268 1.000 62.410 64 ALA B C 1
ATOM 2916 O O . ALA B 2 66 ? 4.814 -8.243 -1.139 1.000 58.790 64 ALA B O 1
ATOM 2918 N N . LEU B 2 67 ? 4.354 -6.405 -2.385 1.000 65.590 65 LEU B N 1
ATOM 2919 C CA . LEU B 2 67 ? 5.171 -6.756 -3.548 1.000 59.800 65 LEU B CA 1
ATOM 2920 C C . LEU B 2 67 ? 6.633 -6.874 -3.139 1.000 61.100 65 LEU B C 1
ATOM 2921 O O . LEU B 2 67 ? 7.280 -7.853 -3.491 1.000 56.650 65 LEU B O 1
ATOM 2926 N N . TYR B 2 68 ? 7.133 -5.870 -2.413 1.000 61.730 66 TYR B N 1
ATOM 2927 C CA . TYR B 2 68 ? 8.507 -5.859 -1.935 1.000 61.410 66 TYR B CA 1
ATOM 2928 C C . TYR B 2 68 ? 8.837 -7.084 -1.080 1.000 65.130 66 TYR B C 1
ATOM 2929 O O . TYR B 2 68 ? 9.903 -7.662 -1.255 1.000 66.030 66 TYR B O 1
ATOM 2938 N N . GLU B 2 69 ? 7.947 -7.460 -0.152 1.000 70.000 67 GLU B N 1
ATOM 2939 C CA . GLU B 2 69 ? 8.157 -8.607 0.730 1.000 72.990 67 GLU B CA 1
ATOM 2940 C C . GLU B 2 69 ? 8.134 -9.909 -0.071 1.000 67.160 67 GLU B C 1
ATOM 2941 O O . GLU B 2 69 ? 9.072 -10.695 -0.008 1.000 66.180 67 GLU B O 1
ATOM 2947 N N . GLU B 2 70 ? 7.048 -10.131 -0.819 1.000 68.760 68 GLU B N 1
ATOM 2948 C CA . GLU B 2 70 ? 6.838 -11.373 -1.551 1.000 70.700 68 GLU B CA 1
ATOM 2949 C C . GLU B 2 70 ? 7.802 -11.509 -2.734 1.000 65.270 68 GLU B C 1
ATOM 2950 O O . GLU B 2 70 ? 8.334 -12.592 -2.946 1.000 68.720 68 GLU B O 1
ATOM 2956 N N . LEU B 2 71 ? 8.041 -10.439 -3.505 1.000 58.610 69 LEU B N 1
ATOM 2957 C CA . LEU B 2 71 ? 8.750 -10.586 -4.770 1.000 60.060 69 LEU B CA 1
ATOM 2958 C C . LEU B 2 71 ? 10.233 -10.269 -4.667 1.000 58.690 69 LEU B C 1
ATOM 2959 O O . LEU B 2 71 ? 11.012 -10.924 -5.366 1.000 57.330 69 LEU B O 1
ATOM 2964 N N . HIS B 2 72 ? 10.623 -9.272 -3.846 1.000 62.450 70 HIS B N 1
ATOM 2965 C CA . HIS B 2 72 ? 12.033 -8.898 -3.753 1.000 63.540 70 HIS B CA 1
ATOM 2966 C C . HIS B 2 72 ? 12.740 -9.660 -2.628 1.000 62.390 70 HIS B C 1
ATOM 2967 O O . HIS B 2 72 ? 13.837 -10.191 -2.839 1.000 65.870 70 HIS B O 1
ATOM 2974 N N . ALA B 2 73 ? 12.118 -9.685 -1.438 1.000 64.830 71 ALA B N 1
ATOM 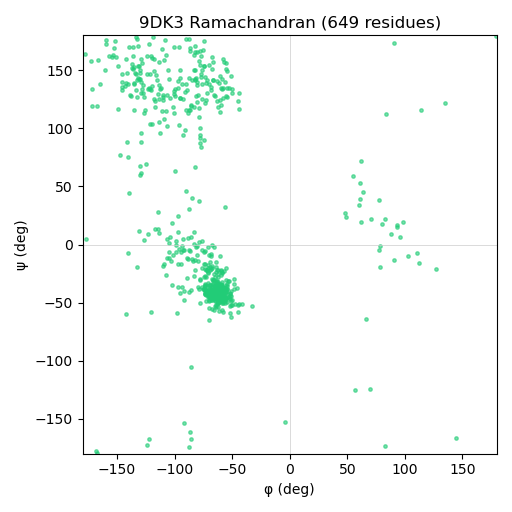2975 C CA . ALA B 2 73 ? 12.774 -10.136 -0.222 1.000 68.270 71 ALA B CA 1
ATOM 2976 C C . ALA B 2 73 ? 12.460 -11.612 0.019 1.000 72.190 71 ALA B C 1
ATOM 2977 O O . ALA B 2 73 ? 13.341 -12.364 0.425 1.000 69.570 71 ALA B O 1
ATOM 2979 N N . GLY B 2 74 ? 11.196 -11.998 -0.213 1.000 74.420 72 GLY B N 1
ATOM 2980 C CA . GLY B 2 74 ? 10.755 -13.382 -0.128 1.000 70.160 72 GLY B CA 1
ATOM 2981 C C . GLY B 2 74 ? 10.202 -13.764 1.249 1.000 77.830 72 GLY B C 1
ATOM 2982 O O . GLY B 2 74 ? 10.058 -14.958 1.502 1.000 74.350 72 GLY B O 1
ATOM 2983 N N . ARG B 2 75 ? 9.889 -12.772 2.112 1.000 77.290 73 ARG B N 1
ATOM 2984 C CA . ARG B 2 75 ? 9.305 -12.986 3.437 1.000 79.440 73 ARG B CA 1
ATOM 2985 C C . ARG B 2 75 ? 7.795 -13.288 3.349 1.000 91.230 73 ARG B C 1
ATOM 2986 O O . ARG B 2 75 ? 7.093 -12.872 2.421 1.000 79.270 73 ARG B O 1
ATOM 2988 N N . HIS B 2 76 ? 7.277 -14.008 4.362 1.000 110.090 74 HIS B N 1
ATOM 2989 C CA . HIS B 2 76 ? 5.994 -14.702 4.270 1.000 109.470 74 HIS B CA 1
ATOM 2990 C C . HIS B 2 76 ? 5.969 -15.507 2.972 1.000 115.140 74 HIS B C 1
ATOM 2991 O O . HIS B 2 76 ? 4.945 -15.560 2.292 1.000 103.880 74 HIS B O 1
ATOM 2993 N N . THR B 2 90 ? 16.483 -6.955 16.860 1.000 112.370 88 THR B N 1
ATOM 2994 C CA . THR B 2 90 ? 16.670 -5.499 17.113 1.000 114.880 88 THR B CA 1
ATOM 2995 C C . THR B 2 90 ? 18.161 -5.150 17.008 1.000 122.670 88 THR B C 1
ATOM 2996 O O . THR B 2 90 ? 18.551 -4.347 16.162 1.000 109.180 88 THR B O 1
ATOM 2998 N N . LEU B 2 91 ? 19.002 -5.803 17.829 1.000 134.660 89 LEU B N 1
ATOM 2999 C CA . LEU B 2 91 ? 20.376 -5.376 18.081 1.000 121.140 89 LEU B CA 1
ATOM 3000 C C . LEU B 2 91 ? 21.361 -6.008 17.091 1.000 109.720 89 LEU B C 1
ATOM 3001 O O . LEU B 2 91 ? 20.958 -6.804 16.256 1.000 105.860 89 LEU B O 1
ATOM 3003 N N . ARG B 2 92 ? 22.646 -5.612 17.214 1.000 117.680 90 ARG B N 1
ATOM 3004 C CA . ARG B 2 92 ? 23.806 -6.183 16.531 1.000 108.890 90 ARG B CA 1
ATOM 3005 C C . ARG B 2 92 ? 24.493 -7.205 17.441 1.000 103.670 90 ARG B C 1
ATOM 3006 O O . ARG B 2 92 ? 24.187 -7.267 18.628 1.000 113.090 90 ARG B O 1
ATOM 3014 N N . ASP B 2 93 ? 25.448 -7.975 16.897 1.000 96.950 91 ASP B N 1
ATOM 3015 C CA . ASP B 2 93 ? 26.099 -9.041 17.651 1.000 105.130 91 ASP B CA 1
ATOM 3016 C C . ASP B 2 93 ? 27.617 -8.885 17.607 1.000 104.800 91 ASP B C 1
ATOM 3017 O O . ASP B 2 93 ? 28.232 -9.074 16.557 1.000 103.370 91 ASP B O 1
ATOM 3022 N N . PRO B 2 94 ? 28.261 -8.585 18.761 1.000 101.680 92 PRO B N 1
ATOM 3023 C CA . PRO B 2 94 ? 29.724 -8.467 18.841 1.000 96.180 92 PRO B CA 1
ATOM 3024 C C . PRO B 2 94 ? 30.565 -9.692 18.460 1.000 90.600 92 PRO B C 1
ATOM 3025 O O . PRO B 2 94 ? 31.714 -9.542 18.051 1.000 77.630 92 PRO B O 1
ATOM 3029 N N . ALA B 2 95 ? 30.012 -10.907 18.590 1.000 94.190 93 ALA B N 1
ATOM 3030 C CA . ALA B 2 95 ? 30.696 -12.106 18.114 1.000 94.110 93 ALA B CA 1
ATOM 3031 C C . ALA B 2 95 ? 30.733 -12.122 16.582 1.000 93.920 93 ALA B C 1
ATOM 3032 O O . ALA B 2 95 ? 31.807 -12.223 15.974 1.000 87.090 93 ALA B O 1
ATOM 3034 N N . LEU B 2 96 ? 29.543 -12.000 15.973 1.000 83.650 94 LEU B N 1
ATOM 3035 C CA . LEU B 2 96 ? 29.398 -11.968 14.529 1.000 79.190 94 LEU B CA 1
ATOM 3036 C C . LEU B 2 96 ? 30.195 -10.812 13.928 1.000 79.570 94 LEU B C 1
ATOM 3037 O O . LEU B 2 96 ? 30.924 -11.020 12.964 1.000 73.500 94 LEU B O 1
ATOM 3042 N N . GLU B 2 97 ? 30.070 -9.615 14.517 1.000 83.250 95 GLU B N 1
ATOM 3043 C CA . GLU B 2 97 ? 30.810 -8.448 14.061 1.000 82.630 95 GLU B CA 1
ATOM 3044 C C . GLU B 2 97 ? 32.311 -8.704 14.094 1.000 86.780 95 GLU B C 1
ATOM 3045 O O . GLU B 2 97 ? 33.025 -8.290 13.186 1.000 91.070 95 GLU B O 1
ATOM 3051 N N . ALA B 2 98 ? 32.788 -9.343 15.166 1.000 94.280 96 ALA B N 1
ATOM 3052 C CA . ALA B 2 98 ? 34.211 -9.604 15.329 1.000 96.210 96 ALA B CA 1
ATOM 3053 C C . ALA B 2 98 ? 34.708 -10.537 14.225 1.000 83.040 96 ALA B C 1
ATOM 3054 O O . ALA B 2 98 ? 35.794 -10.338 13.677 1.000 80.510 96 ALA B O 1
ATOM 3056 N N . ARG B 2 99 ? 33.883 -11.523 13.879 1.000 79.760 97 ARG B N 1
ATOM 3057 C CA . ARG B 2 99 ? 34.273 -12.496 12.826 1.000 87.620 97 ARG B CA 1
ATOM 3058 C C . ARG B 2 99 ? 34.174 -11.828 11.452 1.000 85.030 97 ARG B C 1
ATOM 3059 O O . ARG B 2 99 ? 35.044 -12.095 10.608 1.000 77.660 97 ARG B O 1
ATOM 3067 N N . LEU B 2 100 ? 33.158 -10.990 11.246 1.000 78.340 98 LEU B N 1
ATOM 3068 C CA . LEU B 2 100 ? 33.018 -10.259 9.962 1.000 69.640 98 LEU B CA 1
ATOM 3069 C C . LEU B 2 100 ? 34.163 -9.253 9.849 1.000 73.090 98 LEU B C 1
ATOM 3070 O O . LEU B 2 100 ? 34.762 -9.165 8.770 1.000 66.560 98 LEU B O 1
ATOM 3075 N N . ALA B 2 101 ? 34.452 -8.530 10.930 1.000 68.440 99 ALA B N 1
ATOM 3076 C CA . ALA B 2 101 ? 35.563 -7.587 10.930 1.000 73.550 99 ALA B CA 1
ATOM 3077 C C . ALA B 2 101 ? 36.879 -8.298 10.578 1.000 83.140 99 ALA B C 1
ATOM 3078 O O . ALA B 2 101 ? 37.648 -7.787 9.757 1.000 88.950 99 ALA B O 1
ATOM 3080 N N . ALA B 2 102 ? 37.120 -9.495 11.144 1.000 78.490 100 ALA B N 1
ATOM 3081 C CA . ALA B 2 102 ? 38.368 -10.211 10.892 1.000 80.140 100 ALA B CA 1
ATOM 3082 C C . ALA B 2 102 ? 38.472 -10.632 9.425 1.000 79.190 100 ALA B C 1
ATOM 3083 O O . ALA B 2 102 ? 39.567 -10.691 8.869 1.000 75.150 100 ALA B O 1
ATOM 3085 N N . ALA B 2 103 ? 37.323 -10.898 8.787 1.000 78.360 101 ALA B N 1
ATOM 3086 C CA . ALA B 2 103 ? 37.308 -11.430 7.431 1.000 71.940 101 ALA B CA 1
ATOM 3087 C C . ALA B 2 103 ? 37.746 -10.386 6.412 1.000 66.780 101 ALA B C 1
ATOM 3088 O O . ALA B 2 103 ? 38.075 -10.755 5.294 1.000 63.540 101 ALA B O 1
ATOM 3090 N N . VAL B 2 104 ? 37.720 -9.116 6.798 1.000 70.550 102 VAL B N 1
ATOM 3091 C CA . VAL B 2 104 ? 38.045 -8.035 5.829 1.000 68.660 102 VAL B CA 1
ATOM 3092 C C . VAL B 2 104 ? 39.542 -8.082 5.546 1.000 69.290 102 VAL B C 1
ATOM 3093 O O . VAL B 2 104 ? 40.321 -8.124 6.492 1.000 83.270 102 VAL B O 1
ATOM 3097 N N . PRO B 2 105 ? 39.959 -8.070 4.272 1.000 72.360 103 PRO B N 1
ATOM 3098 C CA . PRO B 2 105 ? 41.366 -8.198 3.932 1.000 78.970 103 PRO B CA 1
ATOM 3099 C C . PRO B 2 105 ? 42.205 -6.922 4.046 1.000 85.410 103 PRO B C 1
ATOM 3100 O O . PRO B 2 105 ? 43.403 -7.011 3.910 1.000 93.320 103 PRO B O 1
ATOM 3104 N N . HIS B 2 106 ? 41.566 -5.776 4.262 1.000 82.010 104 HIS B N 1
ATOM 3105 C CA . HIS B 2 106 ? 42.302 -4.494 4.320 1.000 63.320 104 HIS B CA 1
ATOM 3106 C C . HIS B 2 106 ? 41.815 -3.715 5.532 1.000 64.320 104 HIS B C 1
ATOM 3107 O O . HIS B 2 106 ? 40.934 -4.217 6.225 1.000 67.230 104 HIS B O 1
ATOM 3114 N N . ARG B 2 107 ? 42.382 -2.539 5.770 1.000 70.150 105 ARG B N 1
ATOM 3115 C CA . ARG B 2 107 ? 42.018 -1.765 6.978 1.000 71.760 105 ARG B CA 1
ATOM 3116 C C . ARG B 2 107 ? 41.921 -0.283 6.653 1.000 61.650 105 ARG B C 1
ATOM 3117 O O . ARG B 2 107 ? 41.422 0.455 7.494 1.000 61.960 105 ARG B O 1
ATOM 3125 N N . THR B 2 108 ? 42.310 0.116 5.451 1.000 57.130 106 THR B N 1
ATOM 3126 C CA . THR B 2 108 ? 42.396 1.536 5.162 1.000 65.240 106 THR B CA 1
ATOM 3127 C C . THR B 2 108 ? 41.895 1.851 3.750 1.000 61.480 106 THR B C 1
ATOM 3128 O O . THR B 2 108 ? 42.227 1.156 2.796 1.000 64.450 106 THR B O 1
ATOM 3132 N N . THR B 2 109 ? 41.132 2.945 3.658 1.000 57.320 107 THR B N 1
ATOM 3133 C CA . THR B 2 109 ? 40.623 3.501 2.420 1.000 64.260 107 THR B CA 1
ATOM 3134 C C . THR B 2 109 ? 41.057 4.958 2.378 1.000 58.980 107 THR B C 1
ATOM 3135 O O . THR B 2 109 ? 40.652 5.744 3.228 1.000 69.920 107 THR B O 1
ATOM 3139 N N . PRO B 2 110 ? 41.901 5.380 1.426 1.000 70.510 108 PRO B N 1
ATOM 3140 C CA . PRO B 2 110 ? 42.261 6.794 1.334 1.000 78.120 108 PRO B CA 1
ATOM 3141 C C . PRO B 2 110 ? 41.004 7.561 0.943 1.000 67.620 108 PRO B C 1
ATOM 3142 O O . PRO B 2 110 ? 40.210 7.047 0.147 1.000 75.010 108 PRO B O 1
ATOM 3146 N N . THR B 2 111 ? 40.846 8.760 1.533 1.000 56.760 109 THR B N 1
ATOM 3147 C CA . THR B 2 111 ? 39.668 9.587 1.338 1.000 55.820 109 THR B CA 1
ATOM 3148 C C . THR B 2 111 ? 40.103 11.045 1.196 1.000 57.100 109 THR B C 1
ATOM 3149 O O . THR B 2 111 ? 40.824 11.562 2.047 1.000 70.510 109 THR B O 1
ATOM 3153 N N . ARG B 2 112 ? 39.634 11.706 0.130 1.000 56.540 110 ARG B N 1
ATOM 3154 C CA . ARG B 2 112 ? 39.911 13.120 -0.122 1.000 66.300 110 ARG B CA 1
ATOM 3155 C C . ARG B 2 112 ? 38.865 13.993 0.582 1.000 57.250 110 ARG B C 1
ATOM 3156 O O . ARG B 2 112 ? 37.685 13.652 0.631 1.000 61.310 110 ARG B O 1
ATOM 3158 N N . GLY B 2 113 ? 39.313 15.138 1.096 1.000 59.080 111 GLY B N 1
ATOM 3159 C CA . GLY B 2 113 ? 38.436 16.240 1.448 1.000 67.920 111 GLY B CA 1
ATOM 3160 C C . GLY B 2 113 ? 39.232 17.540 1.530 1.000 70.530 111 GLY B C 1
ATOM 3161 O O . GLY B 2 113 ? 40.455 17.506 1.475 1.000 82.740 111 GLY B O 1
ATOM 3162 N N . ARG B 2 114 ? 38.543 18.658 1.694 1.000 64.750 112 ARG B N 1
ATOM 3163 C CA . ARG B 2 114 ? 39.222 19.967 1.743 1.000 65.030 112 ARG B CA 1
ATOM 3164 C C . ARG B 2 114 ? 39.606 20.285 3.182 1.000 62.370 112 ARG B C 1
ATOM 3165 O O . ARG B 2 114 ? 38.771 20.116 4.066 1.000 61.210 112 ARG B O 1
ATOM 3173 N N . LEU B 2 115 ? 40.843 20.723 3.383 1.000 67.670 113 LEU B N 1
ATOM 3174 C CA . LEU B 2 115 ? 41.295 21.109 4.735 1.000 65.190 113 LEU B CA 1
ATOM 3175 C C . LEU B 2 115 ? 40.626 22.423 5.100 1.000 69.190 113 LEU B C 1
ATOM 3176 O O . LEU B 2 115 ? 40.737 23.378 4.336 1.000 74.040 113 LEU B O 1
ATOM 3181 N N . VAL B 2 116 ? 39.934 22.431 6.226 1.000 71.110 114 VAL B N 1
ATOM 3182 C CA . VAL B 2 116 ? 39.260 23.664 6.686 1.000 69.620 114 VAL B CA 1
ATOM 3183 C C . VAL B 2 116 ? 40.262 24.365 7.584 1.000 69.060 114 VAL B C 1
ATOM 3184 O O . VAL B 2 116 ? 40.352 25.595 7.518 1.000 69.060 114 VAL B O 1
ATOM 3188 N N . GLU B 2 117 ? 40.965 23.548 8.399 1.000 73.090 115 GLU B N 1
ATOM 3189 C CA . GLU B 2 117 ? 41.872 24.152 9.392 1.000 68.730 115 GLU B CA 1
ATOM 3190 C C . GLU B 2 117 ? 42.737 23.112 10.098 1.000 71.630 115 GLU B C 1
ATOM 3191 O O . GLU B 2 117 ? 42.222 22.047 10.437 1.000 63.150 115 GLU B O 1
ATOM 3197 N N . VAL B 2 118 ? 44.075 23.418 10.201 1.000 76.230 116 VAL B N 1
ATOM 3198 C CA . VAL B 2 118 ? 44.944 22.603 11.038 1.000 67.940 116 VAL B CA 1
ATOM 3199 C C . VAL B 2 118 ? 44.759 23.083 12.469 1.000 64.800 116 VAL B C 1
ATOM 3200 O O . VAL B 2 118 ? 44.895 24.270 12.746 1.000 69.290 116 VAL B O 1
ATOM 3204 N N . LEU B 2 119 ? 44.472 22.142 13.347 1.000 65.110 117 LEU B N 1
ATOM 3205 C CA . LEU B 2 119 ? 44.387 22.494 14.770 1.000 73.630 117 LEU B CA 1
ATOM 3206 C C . LEU B 2 119 ? 45.709 22.041 15.372 1.000 86.290 117 LEU B C 1
ATOM 3207 O O . LEU B 2 119 ? 46.140 20.932 15.050 1.000 95.480 117 LEU B O 1
ATOM 3212 N N . ARG B 2 120 ? 46.377 22.821 16.123 1.000 96.990 118 ARG B N 1
ATOM 3213 C CA . ARG B 2 120 ? 47.702 22.462 16.680 1.000 87.990 118 ARG B CA 1
ATOM 3214 C C . ARG B 2 120 ? 47.558 22.187 18.175 1.000 83.320 118 ARG B C 1
ATOM 3215 O O . ARG B 2 120 ? 47.175 23.098 18.905 1.000 82.940 118 ARG B O 1
ATOM 3223 N N . ARG B 2 121 ? 47.785 21.009 18.606 1.000 92.150 119 ARG B N 1
ATOM 3224 C CA . ARG B 2 121 ? 47.776 20.637 20.008 1.000 101.370 119 ARG B CA 1
ATOM 3225 C C . ARG B 2 121 ? 49.159 20.077 20.324 1.000 108.100 119 ARG B C 1
ATOM 3226 O O . ARG B 2 121 ? 49.790 19.474 19.452 1.000 82.260 119 ARG B O 1
ATOM 3234 N N . PRO B 2 122 ? 49.674 20.274 21.563 1.000 114.940 120 PRO B N 1
ATOM 3235 C CA . PRO B 2 122 ? 50.816 19.495 22.038 1.000 109.490 120 PRO B CA 1
ATOM 3236 C C . PRO B 2 122 ? 50.453 18.009 22.176 1.000 105.600 120 PRO B C 1
ATOM 3237 O O . PRO B 2 122 ? 51.320 17.153 21.989 1.000 81.490 120 PRO B O 1
ATOM 3241 N N . ASP B 2 123 ? 49.186 17.694 22.433 1.000 105.570 121 ASP B N 1
ATOM 3242 C CA . ASP B 2 123 ? 48.830 16.271 22.677 1.000 100.590 121 ASP B CA 1
ATOM 3243 C C . ASP B 2 123 ? 48.702 15.534 21.346 1.000 91.500 121 ASP B C 1
ATOM 3244 O O . ASP B 2 123 ? 48.449 14.323 21.372 1.000 77.910 121 ASP B O 1
ATOM 3246 N N . GLY B 2 124 ? 48.890 16.241 20.235 1.000 91.620 122 GLY B N 1
ATOM 3247 C CA . GLY B 2 124 ? 48.685 15.641 18.906 1.000 86.480 122 GLY B CA 1
ATOM 3248 C C . GLY B 2 124 ? 47.905 16.584 18.013 1.000 83.600 122 GLY B C 1
ATOM 3249 O O . GLY B 2 124 ? 46.787 16.957 18.378 1.000 81.790 122 GLY B O 1
ATOM 3250 N N . ASP B 2 125 ? 48.483 16.955 16.880 1.000 81.230 123 ASP B N 1
ATOM 3251 C CA . ASP B 2 125 ? 47.825 17.904 15.953 1.000 91.910 123 ASP B CA 1
ATOM 3252 C C . ASP B 2 125 ? 46.616 17.241 15.293 1.000 90.040 123 ASP B C 1
ATOM 3253 O O . ASP B 2 125 ? 46.611 16.012 15.161 1.000 87.180 123 ASP B O 1
ATOM 3258 N N . GLN B 2 126 ? 45.643 18.040 14.875 1.000 92.960 124 GLN B N 1
ATOM 3259 C CA . GLN B 2 126 ? 44.419 17.532 14.261 1.000 84.020 124 GLN B CA 1
ATOM 3260 C C . GLN B 2 126 ? 44.030 18.362 13.040 1.000 77.330 124 GLN B C 1
ATOM 3261 O O . GLN B 2 126 ? 44.382 19.537 12.918 1.000 73.660 124 GLN B O 1
ATOM 3267 N N . LEU B 2 127 ? 43.338 17.691 12.112 1.000 73.870 125 LEU B N 1
ATOM 3268 C CA . LEU B 2 127 ? 42.881 18.301 10.881 1.000 69.490 125 LEU B CA 1
ATOM 3269 C C . LEU B 2 127 ? 41.354 18.353 10.896 1.000 67.580 125 LEU B C 1
ATOM 3270 O O . LEU B 2 127 ? 40.676 17.336 11.124 1.000 51.290 125 LEU B O 1
ATOM 3275 N N . VAL B 2 128 ? 40.834 19.570 10.704 1.000 55.490 126 VAL B N 1
ATOM 3276 C CA . VAL B 2 128 ? 39.446 19.748 10.368 1.000 53.410 126 VAL B CA 1
ATOM 3277 C C . VAL B 2 128 ? 39.314 19.644 8.866 1.000 51.740 126 VAL B C 1
ATOM 3278 O O . VAL B 2 128 ? 39.849 20.482 8.151 1.000 53.210 126 VAL B O 1
ATOM 3282 N N . VAL B 2 129 ? 38.590 18.610 8.423 1.000 52.920 127 VAL B N 1
ATOM 3283 C CA . VAL B 2 129 ? 38.484 18.285 7.007 1.000 54.560 127 VAL B CA 1
ATOM 3284 C C . VAL B 2 129 ? 37.003 18.193 6.626 1.000 52.450 127 VAL B C 1
ATOM 3285 O O . VAL B 2 129 ? 36.234 17.467 7.264 1.000 43.720 127 VAL B O 1
ATOM 3289 N N . ARG B 2 130 ? 36.599 18.937 5.586 1.000 49.520 128 ARG B N 1
ATOM 3290 C CA . ARG B 2 130 ? 35.314 18.703 4.950 1.000 43.760 128 ARG B CA 1
ATOM 3291 C C . ARG B 2 130 ? 35.406 17.479 4.035 1.000 43.480 128 ARG B C 1
ATOM 3292 O O . ARG B 2 130 ? 35.894 17.545 2.918 1.000 47.510 128 ARG B O 1
ATOM 3300 N N . LEU B 2 131 ? 34.921 16.340 4.535 1.000 45.380 129 LEU B N 1
ATOM 3301 C CA . LEU B 2 131 ? 34.660 15.169 3.723 1.000 45.730 129 LEU B CA 1
ATOM 3302 C C . LEU B 2 131 ? 33.351 15.415 2.976 1.000 51.200 129 LEU B C 1
ATOM 3303 O O . LEU B 2 131 ? 32.657 16.412 3.239 1.000 47.920 129 LEU B O 1
ATOM 3308 N N . PRO B 2 132 ? 33.029 14.592 1.949 1.000 58.830 130 PRO B N 1
ATOM 3309 C CA . PRO B 2 132 ? 31.791 14.785 1.181 1.000 65.050 130 PRO B CA 1
ATOM 3310 C C . PRO B 2 132 ? 30.534 14.627 2.026 1.000 56.890 130 PRO B C 1
ATOM 3311 O O . PRO B 2 132 ? 29.589 15.375 1.836 1.000 60.300 130 PRO B O 1
ATOM 3315 N N . GLU B 2 133 ? 30.596 13.766 3.032 1.000 58.050 131 GLU B N 1
ATOM 3316 C CA . GLU B 2 133 ? 29.408 13.473 3.867 1.000 58.850 131 GLU B CA 1
ATOM 3317 C C . GLU B 2 133 ? 29.373 14.276 5.177 1.000 51.500 131 GLU B C 1
ATOM 3318 O O . GLU B 2 133 ? 28.304 14.316 5.781 1.000 57.860 131 GLU B O 1
ATOM 3324 N N . VAL B 2 134 ? 30.478 14.869 5.613 1.000 53.430 132 VAL B N 1
ATOM 3325 C CA . VAL B 2 134 ? 30.500 15.584 6.925 1.000 51.050 132 VAL B CA 1
ATOM 3326 C C . VAL B 2 134 ? 31.810 16.339 7.146 1.000 47.560 132 VAL B C 1
ATOM 3327 O O . VAL B 2 134 ? 32.786 16.010 6.486 1.000 45.650 132 VAL B O 1
ATOM 3331 N N . THR B 2 135 ? 31.785 17.341 8.024 1.000 45.260 133 THR B N 1
ATOM 3332 C CA . THR B 2 135 ? 33.040 18.012 8.439 1.000 47.500 133 THR B CA 1
ATOM 3333 C C . THR B 2 135 ? 33.497 17.227 9.668 1.000 46.110 133 THR B C 1
ATOM 3334 O O . THR B 2 135 ? 32.673 17.004 10.555 1.000 50.370 133 THR B O 1
ATOM 3338 N N . ALA B 2 136 ? 34.755 16.829 9.711 1.000 46.030 134 ALA B N 1
ATOM 3339 C CA . ALA B 2 136 ? 35.276 15.926 10.719 1.000 48.780 134 ALA B CA 1
ATOM 3340 C C . ALA B 2 136 ? 36.643 16.418 11.206 1.000 48.690 134 ALA B C 1
ATOM 3341 O O . ALA B 2 136 ? 37.343 17.178 10.533 1.000 52.170 134 ALA B O 1
ATOM 3343 N N . ARG B 2 137 ? 36.975 16.006 12.427 1.000 57.210 135 ARG B N 1
ATOM 3344 C CA . ARG B 2 137 ? 38.202 16.380 13.111 1.000 58.000 135 ARG B CA 1
ATOM 3345 C C . ARG B 2 137 ? 39.046 15.113 13.128 1.000 57.030 135 ARG B C 1
ATOM 3346 O O . ARG B 2 137 ? 38.660 14.164 13.819 1.000 52.140 135 ARG B O 1
ATOM 3354 N N . VAL B 2 138 ? 40.122 15.102 12.311 1.000 45.280 136 VAL B N 1
ATOM 3355 C CA . VAL B 2 138 ? 40.898 13.891 12.052 1.000 62.070 136 VAL B CA 1
ATOM 3356 C C . VAL B 2 138 ? 42.307 14.046 12.653 1.000 62.930 136 VAL B C 1
ATOM 3357 O O . VAL B 2 138 ? 42.910 15.116 12.515 1.000 57.180 136 VAL B O 1
ATOM 3361 N N . PRO B 2 139 ? 42.891 13.014 13.324 1.000 58.610 137 PRO B N 1
ATOM 3362 C CA . PRO B 2 139 ? 44.295 13.071 13.752 1.000 62.300 137 PRO B CA 1
ATOM 3363 C C . PRO B 2 139 ? 45.169 13.343 12.530 1.000 62.400 137 PRO B C 1
ATOM 3364 O O . PRO B 2 139 ? 44.880 12.796 11.460 1.000 58.960 137 PRO B O 1
ATOM 3368 N N . ALA B 2 140 ? 46.205 14.194 12.683 1.000 64.430 138 ALA B N 1
ATOM 3369 C CA . ALA B 2 140 ? 47.028 14.631 11.548 1.000 68.650 138 ALA B CA 1
ATOM 3370 C C . ALA B 2 140 ? 47.964 13.514 11.075 1.000 57.750 138 ALA B C 1
ATOM 3371 O O . ALA B 2 140 ? 48.371 13.553 9.924 1.000 63.010 138 ALA B O 1
ATOM 3373 N N . ASP B 2 141 ? 48.180 12.479 11.906 1.000 63.420 139 ASP B N 1
ATOM 3374 C CA . ASP B 2 141 ? 48.935 11.289 11.547 1.000 69.040 139 ASP B CA 1
ATOM 3375 C C . ASP B 2 141 ? 48.235 10.479 10.460 1.000 72.890 139 ASP B C 1
ATOM 3376 O O . ASP B 2 141 ? 48.799 9.480 10.015 1.000 83.340 139 ASP B O 1
ATOM 3381 N N . ARG B 2 142 ? 47.039 10.894 10.010 1.000 74.180 140 ARG B N 1
ATOM 3382 C CA . ARG B 2 142 ? 46.339 10.171 8.946 1.000 67.950 140 ARG B CA 1
ATOM 3383 C C . ARG B 2 142 ? 46.599 10.795 7.571 1.000 64.930 140 ARG B C 1
ATOM 3384 O O . ARG B 2 142 ? 46.126 10.285 6.553 1.000 59.830 140 ARG B O 1
ATOM 3392 N N . LEU B 2 143 ? 47.320 11.907 7.530 1.000 61.830 141 LEU B N 1
ATOM 3393 C CA . LEU B 2 143 ? 47.525 12.606 6.240 1.000 66.970 141 LEU B CA 1
ATOM 3394 C C . LEU B 2 143 ? 48.367 11.729 5.324 1.000 74.680 141 LEU B C 1
ATOM 3395 O O . LEU B 2 143 ? 49.255 11.047 5.820 1.000 83.380 141 LEU B O 1
ATOM 3400 N N . LEU B 2 144 ? 48.056 11.714 4.038 1.000 77.240 142 LEU B N 1
ATOM 3401 C CA . LEU B 2 144 ? 48.828 10.795 3.176 1.000 77.970 142 LEU B CA 1
ATOM 3402 C C . LEU B 2 144 ? 49.235 11.600 1.963 1.000 86.600 142 LEU B C 1
ATOM 3403 O O . LEU B 2 144 ? 50.159 11.201 1.268 1.000 105.830 142 LEU B O 1
ATOM 3408 N N . SER B 2 145 ? 48.541 12.694 1.736 1.000 85.300 143 SER B N 1
ATOM 3409 C CA . SER B 2 145 ? 48.905 13.582 0.620 1.000 108.040 143 SER B CA 1
ATOM 3410 C C . SER B 2 145 ? 48.054 14.830 0.755 1.000 132.950 143 SER B C 1
ATOM 3411 O O . SER B 2 145 ? 46.840 14.702 0.705 1.000 162.380 143 SER B O 1
ATOM 3414 N N . PRO B 2 146 ? 48.645 16.020 0.929 1.000 119.690 144 PRO B N 1
ATOM 3415 C CA . PRO B 2 146 ? 50.052 16.188 0.684 1.000 108.580 144 PRO B CA 1
ATOM 3416 C C . PRO B 2 146 ? 50.848 15.558 1.819 1.000 115.820 144 PRO B C 1
ATOM 3417 O O . PRO B 2 146 ? 50.250 15.102 2.748 1.000 136.110 144 PRO B O 1
ATOM 3421 N N . SER B 2 147 ? 52.166 15.544 1.694 1.000 101.960 145 SER B N 1
ATOM 3422 C CA . SER B 2 147 ? 53.030 14.926 2.722 1.000 97.210 145 SER B CA 1
ATOM 3423 C C . SER B 2 147 ? 52.990 15.771 3.986 1.000 92.760 145 SER B C 1
ATOM 3424 O O . SER B 2 147 ? 53.419 15.291 5.034 1.000 103.490 145 SER B O 1
ATOM 3427 N N . VAL B 2 148 ? 52.501 16.991 3.875 1.000 92.530 146 VAL B N 1
ATOM 3428 C CA . VAL B 2 148 ? 52.512 17.910 5.046 1.000 94.760 146 VAL B CA 1
ATOM 3429 C C . VAL B 2 148 ? 51.239 18.756 5.031 1.000 97.280 146 VAL B C 1
ATOM 3430 O O . VAL B 2 148 ? 50.892 19.263 3.967 1.000 86.690 146 VAL B O 1
ATOM 3434 N N . PRO B 2 149 ? 50.559 18.967 6.172 1.000 92.330 147 PRO B N 1
ATOM 3435 C CA . PRO B 2 149 ? 49.283 19.680 6.190 1.000 87.870 147 PRO B CA 1
ATOM 3436 C C . PRO B 2 149 ? 49.370 20.932 5.309 1.000 90.080 147 PRO B C 1
ATOM 3437 O O . PRO B 2 149 ? 50.236 21.755 5.547 1.000 115.890 147 PRO B O 1
ATOM 3441 N N . PRO B 2 150 ? 48.492 21.088 4.295 1.000 81.330 148 PRO B N 1
ATOM 3442 C CA . PRO B 2 150 ? 48.553 22.231 3.385 1.000 76.880 148 PRO B CA 1
ATOM 3443 C C . PRO B 2 150 ? 47.785 23.432 3.949 1.000 85.330 148 PRO B C 1
ATOM 3444 O O . PRO B 2 150 ? 47.446 23.407 5.117 1.000 89.760 148 PRO B O 1
ATOM 3448 N N . ALA B 2 151 ? 47.546 24.451 3.119 1.000 83.080 149 ALA B N 1
ATOM 3449 C CA . ALA B 2 151 ? 46.751 25.618 3.565 1.000 96.770 149 ALA B CA 1
ATOM 3450 C C . ALA B 2 151 ? 45.267 25.241 3.559 1.000 102.390 149 ALA B C 1
ATOM 3451 O O . ALA B 2 151 ? 44.856 24.474 2.666 1.000 105.160 149 ALA B O 1
ATOM 3453 N N . PRO B 2 152 ? 44.444 25.739 4.509 1.000 91.470 150 PRO B N 1
ATOM 3454 C CA . PRO B 2 152 ? 43.008 25.464 4.495 1.000 93.990 150 PRO B CA 1
ATOM 3455 C C . PRO B 2 152 ? 42.433 25.762 3.105 1.000 88.580 150 PRO B C 1
ATOM 3456 O O . PRO B 2 152 ? 42.708 26.826 2.581 1.000 107.340 150 PRO B O 1
ATOM 3460 N N . GLY B 2 153 ? 41.664 24.824 2.545 1.000 86.860 151 GLY B N 1
ATOM 3461 C CA . GLY B 2 153 ? 41.106 25.001 1.190 1.000 80.190 151 GLY B CA 1
ATOM 3462 C C . GLY B 2 153 ? 41.733 24.027 0.209 1.000 84.430 151 GLY B C 1
ATOM 3463 O O . GLY B 2 153 ? 41.161 23.841 -0.883 1.000 84.050 151 GLY B O 1
ATOM 3464 N N . GLU B 2 154 ? 42.865 23.424 0.585 1.000 103.420 152 GLU B N 1
ATOM 3465 C CA . GLU B 2 154 ? 43.562 22.465 -0.300 1.000 111.460 152 GLU B CA 1
ATOM 3466 C C . GLU B 2 154 ? 43.041 21.057 -0.029 1.000 90.590 152 GLU B C 1
ATOM 3467 O O . GLU B 2 154 ? 42.853 20.714 1.140 1.000 80.640 152 GLU B O 1
ATOM 3469 N N . THR B 2 155 ? 42.833 20.291 -1.096 1.000 74.550 153 THR B N 1
ATOM 3470 C CA . THR B 2 155 ? 42.460 18.869 -0.975 1.000 61.350 153 THR B CA 1
ATOM 3471 C C . THR B 2 155 ? 43.560 18.147 -0.208 1.000 70.030 153 THR B C 1
ATOM 3472 O O . THR B 2 155 ? 44.732 18.390 -0.476 1.000 79.050 153 THR B O 1
ATOM 3476 N N . VAL B 2 156 ? 43.150 17.317 0.741 1.000 73.210 154 VAL B N 1
ATOM 3477 C CA . VAL B 2 156 ? 44.050 16.418 1.501 1.000 63.500 154 VAL B CA 1
ATOM 3478 C C . VAL B 2 156 ? 43.540 14.999 1.295 1.000 63.500 154 VAL B C 1
ATOM 3479 O O . VAL B 2 156 ? 42.479 14.847 0.694 1.000 58.770 154 VAL B O 1
ATOM 3483 N N . GLU B 2 157 ? 44.290 14.012 1.774 1.000 61.940 155 GLU B N 1
ATOM 3484 C CA . GLU B 2 157 ? 43.934 12.630 1.522 1.000 63.550 155 GLU B CA 1
ATOM 3485 C C . GLU B 2 157 ? 44.358 11.889 2.765 1.000 64.630 155 GLU B C 1
ATOM 3486 O O . GLU B 2 157 ? 45.440 12.145 3.275 1.000 64.080 155 GLU B O 1
ATOM 3492 N N . LEU B 2 158 ? 43.453 11.049 3.267 1.000 61.270 156 LEU B N 1
ATOM 3493 C CA . LEU B 2 158 ? 43.541 10.580 4.631 1.000 61.560 156 LEU B CA 1
ATOM 3494 C C . LEU B 2 158 ? 43.308 9.080 4.634 1.000 60.600 156 LEU B C 1
ATOM 3495 O O . LEU B 2 158 ? 42.569 8.562 3.816 1.000 71.960 156 LEU B O 1
ATOM 3500 N N . ALA B 2 159 ? 43.971 8.409 5.561 1.000 57.800 157 ALA B N 1
ATOM 3501 C CA . ALA B 2 159 ? 43.856 6.981 5.730 1.000 64.110 157 ALA B CA 1
ATOM 3502 C C . ALA B 2 159 ? 42.739 6.761 6.732 1.000 66.310 157 ALA B C 1
ATOM 3503 O O . ALA B 2 159 ? 42.961 6.953 7.931 1.000 62.780 157 ALA B O 1
ATOM 3505 N N . LEU B 2 160 ? 41.531 6.453 6.241 1.000 64.780 158 LEU B N 1
ATOM 3506 C CA . LEU B 2 160 ? 40.400 6.278 7.142 1.000 59.010 158 LEU B CA 1
ATOM 3507 C C . LEU B 2 160 ? 40.092 4.800 7.234 1.000 49.510 158 LEU B C 1
ATOM 3508 O O . LEU B 2 160 ? 40.333 4.076 6.282 1.000 53.630 158 LEU B O 1
ATOM 3513 N N . GLU B 2 161 ? 39.563 4.362 8.368 1.000 50.560 159 GLU B N 1
ATOM 3514 C CA . GLU B 2 161 ? 39.213 2.957 8.531 1.000 52.680 159 GLU B CA 1
ATOM 3515 C C . GLU B 2 161 ? 38.283 2.517 7.401 1.000 61.840 159 GLU B C 1
ATOM 3516 O O . GLU B 2 161 ? 37.350 3.243 7.065 1.000 63.680 159 GLU B O 1
ATOM 3522 N N . ALA B 2 162 ? 38.571 1.339 6.821 1.000 62.260 160 ALA B N 1
ATOM 3523 C CA . ALA B 2 162 ? 37.745 0.716 5.796 1.000 57.940 160 ALA B CA 1
ATOM 3524 C C . ALA B 2 162 ? 36.424 0.216 6.380 1.000 47.190 160 ALA B C 1
ATOM 3525 O O . ALA B 2 162 ? 35.410 0.331 5.719 1.000 56.540 160 ALA B O 1
ATOM 3527 N N . ALA B 2 163 ? 36.447 -0.388 7.572 1.000 48.670 161 ALA B N 1
ATOM 3528 C CA . ALA B 2 163 ? 35.266 -0.922 8.236 1.000 50.760 161 ALA B CA 1
ATOM 3529 C C . ALA B 2 163 ? 34.492 0.175 8.972 1.000 61.400 161 ALA B C 1
ATOM 3530 O O . ALA B 2 163 ? 35.093 1.048 9.600 1.000 64.340 161 ALA B O 1
ATOM 3532 N N . ARG B 2 164 ? 33.152 0.067 8.928 1.000 55.470 162 ARG B N 1
ATOM 3533 C CA . ARG B 2 164 ? 32.228 1.066 9.429 1.000 48.480 162 ARG B CA 1
ATOM 3534 C C . ARG B 2 164 ? 31.007 0.327 9.931 1.000 53.260 162 ARG B C 1
ATOM 3535 O O . ARG B 2 164 ? 29.993 0.271 9.240 1.000 55.470 162 ARG B O 1
ATOM 3543 N N . PRO B 2 165 ? 31.110 -0.289 11.125 1.000 53.580 163 PRO B N 1
ATOM 3544 C CA . PRO B 2 165 ? 30.041 -1.123 11.678 1.000 51.710 163 PRO B CA 1
ATOM 3545 C C . PRO B 2 165 ? 28.755 -0.468 12.158 1.000 50.610 163 PRO B C 1
ATOM 3546 O O . PRO B 2 165 ? 27.771 -1.177 12.400 1.000 57.010 163 PRO B O 1
ATOM 3550 N N . ALA B 2 166 ? 28.728 0.871 12.215 1.000 55.180 164 ALA B N 1
ATOM 3551 C CA . ALA B 2 166 ? 27.529 1.602 12.612 1.000 49.770 164 ALA B CA 1
ATOM 3552 C C . ALA B 2 166 ? 26.844 2.289 11.435 1.000 50.400 164 ALA B C 1
ATOM 3553 O O . ALA B 2 166 ? 25.707 2.759 11.558 1.000 55.960 164 ALA B O 1
ATOM 3555 N N . LEU B 2 167 ? 27.510 2.343 10.277 1.000 45.460 165 LEU B N 1
ATOM 3556 C CA . LEU B 2 167 ? 27.016 3.172 9.187 1.000 46.510 165 LEU B CA 1
ATOM 3557 C C . LEU B 2 167 ? 25.647 2.704 8.677 1.000 50.000 165 LEU B C 1
ATOM 3558 O O . LEU B 2 167 ? 24.798 3.521 8.287 1.000 54.970 165 LEU B O 1
ATOM 3563 N N . SER B 2 168 ? 25.465 1.392 8.589 1.000 44.560 166 SER B N 1
ATOM 3564 C CA . SER B 2 168 ? 24.291 0.851 7.945 1.000 50.080 166 SER B CA 1
ATOM 3565 C C . SER B 2 168 ? 23.583 0.003 8.986 1.000 50.280 166 SER B C 1
ATOM 3566 O O . SER B 2 168 ? 24.077 -1.073 9.311 1.000 47.230 166 SER B O 1
ATOM 3569 N N . PRO B 2 169 ? 22.473 0.484 9.596 1.000 59.200 167 PRO B N 1
ATOM 3570 C CA . PRO B 2 169 ? 21.825 -0.234 10.708 1.000 67.410 167 PRO B CA 1
ATOM 3571 C C . PRO B 2 169 ? 21.330 -1.631 10.307 1.000 63.700 167 PRO B C 1
ATOM 3572 O O . PRO B 2 169 ? 20.592 -1.769 9.328 1.000 68.980 167 PRO B O 1
ATOM 3576 N N . GLY B 2 170 ? 21.781 -2.654 11.048 1.000 59.920 168 GLY B N 1
ATOM 3577 C CA . GLY B 2 170 ? 21.473 -4.039 10.744 1.000 64.460 168 GLY B CA 1
ATOM 3578 C C . GLY B 2 170 ? 22.633 -4.761 10.071 1.000 58.060 168 GLY B C 1
ATOM 3579 O O . GLY B 2 170 ? 22.620 -5.993 9.987 1.000 61.330 168 GLY B O 1
ATOM 3580 N N . PHE B 2 171 ? 23.657 -3.981 9.689 1.000 58.570 169 PHE B N 1
ATOM 3581 C CA . PHE B 2 171 ? 24.712 -4.426 8.791 1.000 56.540 169 PHE B CA 1
ATOM 3582 C C . PHE B 2 171 ? 26.081 -4.010 9.295 1.000 48.120 169 PHE B C 1
ATOM 3583 O O . PHE B 2 171 ? 26.220 -2.997 9.950 1.000 60.430 169 PHE B O 1
ATOM 3591 N N . PHE B 2 172 ? 27.080 -4.809 8.907 1.000 50.500 170 PHE B N 1
ATOM 3592 C CA . PHE B 2 172 ? 28.482 -4.433 8.931 1.000 50.620 170 PHE B CA 1
ATOM 3593 C C . PHE B 2 172 ? 28.848 -3.914 7.542 1.000 46.150 170 PHE B C 1
ATOM 3594 O O . PHE B 2 172 ? 28.660 -4.595 6.542 1.000 58.700 170 PHE B O 1
ATOM 3602 N N . TYR B 2 173 ? 29.395 -2.708 7.476 1.000 46.610 171 TYR B N 1
ATOM 3603 C CA . TYR B 2 173 ? 29.685 -2.059 6.215 1.000 43.910 171 TYR B CA 1
ATOM 3604 C C . TYR B 2 173 ? 31.192 -1.900 6.096 1.000 50.610 171 TYR B C 1
ATOM 3605 O O . TYR B 2 173 ? 31.836 -1.653 7.109 1.000 51.350 171 TYR B O 1
ATOM 3614 N N . VAL B 2 174 ? 31.710 -2.092 4.864 1.000 48.320 172 VAL B N 1
ATOM 3615 C CA . VAL B 2 174 ? 33.111 -1.928 4.526 1.000 47.500 172 VAL B CA 1
ATOM 3616 C C . VAL B 2 174 ? 33.180 -1.146 3.220 1.000 45.360 172 VAL B C 1
ATOM 3617 O O . VAL B 2 174 ? 32.424 -1.372 2.282 1.000 52.360 172 VAL B O 1
ATOM 3621 N N . MET B 2 175 ? 34.116 -0.216 3.174 1.000 44.450 173 MET B N 1
ATOM 3622 C CA . MET B 2 175 ? 34.514 0.442 1.955 1.000 50.370 173 MET B CA 1
ATOM 3623 C C . MET B 2 175 ? 35.734 -0.302 1.431 1.000 53.730 173 MET B C 1
ATOM 3624 O O . MET B 2 175 ? 36.435 -0.913 2.223 1.000 55.590 173 MET B O 1
ATOM 3629 N N . GLY B 2 176 ? 35.929 -0.321 0.109 1.000 63.560 174 GLY B N 1
ATOM 3630 C CA . GLY B 2 176 ? 37.071 -1.010 -0.481 1.000 68.710 174 GLY B CA 1
ATOM 3631 C C . GLY B 2 176 ? 38.361 -0.201 -0.323 1.000 69.700 174 GLY B C 1
ATOM 3632 O O . GLY B 2 176 ? 38.295 1.014 -0.080 1.000 63.100 174 GLY B O 1
ATOM 3633 N N . SER B 2 177 ? 39.505 -0.874 -0.481 1.000 64.180 175 SER B N 1
ATOM 3634 C CA . SER B 2 177 ? 40.849 -0.248 -0.347 1.000 67.630 175 SER B CA 1
ATOM 3635 C C . SER B 2 177 ? 41.062 0.837 -1.388 1.000 58.100 175 SER B C 1
ATOM 3636 O O . SER B 2 177 ? 41.816 1.766 -1.125 1.000 61.260 175 SER B O 1
ATOM 3639 N N . ARG B 2 178 ? 40.416 0.718 -2.524 1.000 63.440 176 ARG B N 1
ATOM 3640 C CA . ARG B 2 178 ? 40.613 1.679 -3.626 1.000 64.760 176 ARG B CA 1
ATOM 3641 C C . ARG B 2 178 ? 39.461 2.673 -3.654 1.000 69.760 176 ARG B C 1
ATOM 3642 O O . ARG B 2 178 ? 38.304 2.263 -3.654 1.000 66.150 176 ARG B O 1
ATOM 3650 N N . PRO B 2 179 ? 39.762 3.965 -3.700 1.000 75.810 177 PRO B N 1
ATOM 3651 C CA . PRO B 2 179 ? 38.727 4.988 -3.721 1.000 74.760 177 PRO B CA 1
ATOM 3652 C C . PRO B 2 179 ? 37.731 4.913 -4.887 1.000 68.810 177 PRO B C 1
ATOM 3653 O O . PRO B 2 179 ? 38.142 4.599 -5.967 1.000 76.390 177 PRO B O 1
ATOM 3657 N N . LEU B 2 180 ? 36.468 5.211 -4.603 1.000 68.630 178 LEU B N 1
ATOM 3658 C CA . LEU B 2 180 ? 35.411 5.137 -5.632 1.000 69.180 178 LEU B CA 1
ATOM 3659 C C . LEU B 2 180 ? 35.555 6.323 -6.574 1.000 74.090 178 LEU B C 1
ATOM 3660 O O . LEU B 2 180 ? 36.077 7.357 -6.152 1.000 84.690 178 LEU B O 1
ATOM 3665 N N . PRO B 2 181 ? 35.100 6.195 -7.831 1.000 88.290 179 PRO B N 1
ATOM 3666 C CA . PRO B 2 181 ? 35.188 7.268 -8.799 1.000 90.420 179 PRO B CA 1
ATOM 3667 C C . PRO B 2 181 ? 34.533 8.560 -8.306 1.000 103.210 179 PRO B C 1
ATOM 3668 O O . PRO B 2 181 ? 33.667 8.491 -7.466 1.000 98.240 179 PRO B O 1
ATOM 3672 N N . ARG B 2 182 ? 34.960 9.694 -8.857 1.000 130.680 180 ARG B N 1
ATOM 3673 C CA . ARG B 2 182 ? 34.462 11.022 -8.411 1.000 136.020 180 ARG B CA 1
ATOM 3674 C C . ARG B 2 182 ? 33.010 11.258 -8.825 1.000 145.440 180 ARG B C 1
ATOM 3675 O O . ARG B 2 182 ? 32.244 11.767 -7.998 1.000 128.000 180 ARG B O 1
ATOM 3677 N N . PRO B 2 183 ? 32.609 10.948 -10.073 1.000 161.300 181 PRO B N 1
ATOM 3678 C CA . PRO B 2 183 ? 31.208 11.115 -10.440 1.000 151.570 181 PRO B CA 1
ATOM 3679 C C . PRO B 2 183 ? 30.367 9.985 -9.840 1.000 137.790 181 PRO B C 1
ATOM 3680 O O . PRO B 2 183 ? 29.193 9.941 -10.123 1.000 136.560 181 PRO B O 1
ATOM 3682 N N . ALA B 2 184 ? 30.990 9.105 -9.056 1.000 130.610 182 ALA B N 1
ATOM 3683 C CA . ALA B 2 184 ? 30.275 7.956 -8.455 1.000 122.460 182 ALA B CA 1
ATOM 3684 C C . ALA B 2 184 ? 29.840 7.004 -9.565 1.000 117.620 182 ALA B C 1
ATOM 3685 O O . ALA B 2 184 ? 30.310 5.854 -9.583 1.000 99.110 182 ALA B O 1
ATOM 3687 N N . GLY B 2 185 ? 28.962 7.469 -10.448 1.000 106.640 183 GLY B N 1
ATOM 3688 C CA . GLY B 2 185 ? 28.573 6.644 -11.600 1.000 99.640 183 GLY B CA 1
ATOM 3689 C C . GLY B 2 185 ? 27.496 5.638 -11.266 1.000 97.260 183 GLY B C 1
ATOM 3690 O O . GLY B 2 185 ? 26.958 5.693 -10.154 1.000 88.450 183 GLY B O 1
ATOM 3691 N N . ALA B 2 186 ? 27.188 4.766 -12.221 1.000 91.190 184 ALA B N 1
ATOM 3692 C CA . ALA B 2 186 ? 26.160 3.732 -12.007 1.000 88.420 184 ALA B CA 1
ATOM 3693 C C . ALA B 2 186 ? 26.753 2.625 -11.140 1.000 86.770 184 ALA B C 1
ATOM 3694 O O . ALA B 2 186 ? 27.903 2.237 -11.386 1.000 77.670 184 ALA B O 1
ATOM 3696 N N . VAL B 2 187 ? 25.975 2.138 -10.180 1.000 78.700 185 VAL B N 1
ATOM 3697 C CA . VAL B 2 187 ? 26.502 1.132 -9.227 1.000 73.430 185 VAL B CA 1
ATOM 3698 C C . VAL B 2 187 ? 25.848 -0.220 -9.459 1.000 71.490 185 VAL B C 1
ATOM 3699 O O . VAL B 2 187 ? 24.633 -0.309 -9.289 1.000 73.360 185 VAL B O 1
ATOM 3703 N N . ARG B 2 188 ? 26.621 -1.208 -9.885 1.000 61.110 186 ARG B N 1
ATOM 3704 C CA . ARG B 2 188 ? 26.149 -2.574 -9.978 1.000 59.230 186 ARG B CA 1
ATOM 3705 C C . ARG B 2 188 ? 26.034 -3.166 -8.576 1.000 55.430 186 ARG B C 1
ATOM 3706 O O . ARG B 2 188 ? 27.020 -3.212 -7.850 1.000 58.190 186 ARG B O 1
ATOM 3714 N N . ARG B 2 189 ? 24.828 -3.613 -8.206 1.000 53.020 187 ARG B N 1
ATOM 3715 C CA . ARG B 2 189 ? 24.580 -4.250 -6.921 1.000 57.180 187 ARG B CA 1
ATOM 3716 C C . ARG B 2 189 ? 24.628 -5.761 -7.109 1.000 56.160 187 ARG B C 1
ATOM 3717 O O . ARG B 2 189 ? 24.165 -6.299 -8.116 1.000 61.770 187 ARG B O 1
ATOM 3725 N N . ILE B 2 190 ? 25.217 -6.457 -6.143 1.000 53.140 188 ILE B N 1
ATOM 3726 C CA . ILE B 2 190 ? 25.186 -7.910 -6.154 1.000 54.960 188 ILE B CA 1
ATOM 3727 C C . ILE B 2 190 ? 24.677 -8.387 -4.804 1.000 49.110 188 ILE B C 1
ATOM 3728 O O . ILE B 2 190 ? 25.227 -7.992 -3.793 1.000 53.690 188 ILE B O 1
ATOM 3733 N N . PHE B 2 191 ? 23.692 -9.289 -4.815 1.000 49.060 189 PHE B N 1
ATOM 3734 C CA . PHE B 2 191 ? 23.069 -9.766 -3.602 1.000 52.190 189 PHE B CA 1
ATOM 3735 C C . PHE B 2 191 ? 23.436 -11.232 -3.417 1.000 53.570 189 PHE B C 1
ATOM 3736 O O . PHE B 2 191 ? 23.273 -12.014 -4.343 1.000 63.440 189 PHE B O 1
ATOM 3744 N N . LEU B 2 192 ? 23.808 -11.577 -2.176 1.000 50.250 190 LEU B N 1
ATOM 3745 C CA . LEU B 2 192 ? 24.083 -12.991 -1.841 1.000 55.790 190 LEU B CA 1
ATOM 3746 C C . LEU B 2 192 ? 23.075 -13.456 -0.786 1.000 57.530 190 LEU B C 1
ATOM 3747 O O . LEU B 2 192 ? 23.000 -12.822 0.264 1.000 65.400 190 LEU B O 1
ATOM 3752 N N . HIS B 2 193 ? 22.323 -14.523 -1.083 1.000 61.880 191 HIS B N 1
ATOM 3753 C CA . HIS B 2 193 ? 21.317 -15.077 -0.188 1.000 63.600 191 HIS B CA 1
ATOM 3754 C C . HIS B 2 193 ? 21.939 -16.003 0.863 1.000 59.870 191 HIS B C 1
ATOM 3755 O O . HIS B 2 193 ? 21.639 -17.175 0.902 1.000 75.350 191 HIS B O 1
ATOM 3762 N N . ALA B 2 194 ? 22.746 -15.469 1.777 1.000 67.400 192 ALA B N 1
ATOM 3763 C CA . ALA B 2 194 ? 23.270 -16.256 2.881 1.000 63.360 192 ALA B CA 1
ATOM 3764 C C . ALA B 2 194 ? 22.151 -16.914 3.677 1.000 65.950 192 ALA B C 1
ATOM 3765 O O . ALA B 2 194 ? 21.236 -16.220 4.117 1.000 66.820 192 ALA B O 1
ATOM 3767 N N . ARG B 2 195 ? 22.263 -18.243 3.879 1.000 71.690 193 ARG B N 1
ATOM 3768 C CA . ARG B 2 195 ? 21.297 -19.041 4.636 1.000 74.280 193 ARG B CA 1
ATOM 3769 C C . ARG B 2 195 ? 21.271 -18.695 6.127 1.000 76.480 193 ARG B C 1
ATOM 3770 O O . ARG B 2 195 ? 20.219 -18.817 6.760 1.000 83.160 193 ARG B O 1
ATOM 3778 N N . ASP B 2 196 ? 22.433 -18.333 6.698 1.000 73.580 194 ASP B N 1
ATOM 3779 C CA . ASP B 2 196 ? 22.560 -18.091 8.136 1.000 80.330 194 ASP B CA 1
ATOM 3780 C C . ASP B 2 196 ? 23.898 -17.404 8.432 1.000 73.050 194 ASP B C 1
ATOM 3781 O O . ASP B 2 196 ? 24.697 -17.151 7.527 1.000 69.190 194 ASP B O 1
ATOM 3786 N N . ALA B 2 197 ? 24.175 -17.122 9.690 1.000 71.420 195 ALA B N 1
ATOM 3787 C CA . ALA B 2 197 ? 25.379 -16.315 9.992 1.000 88.740 195 ALA B CA 1
ATOM 3788 C C . ALA B 2 197 ? 26.677 -16.969 9.523 1.000 86.420 195 ALA B C 1
ATOM 3789 O O . ALA B 2 197 ? 27.544 -16.236 9.038 1.000 78.140 195 ALA B O 1
ATOM 3791 N N . ASP B 2 198 ? 26.814 -18.282 9.683 1.000 90.770 196 ASP B N 1
ATOM 3792 C CA . ASP B 2 198 ? 28.103 -18.950 9.362 1.000 92.480 196 ASP B CA 1
ATOM 3793 C C . ASP B 2 198 ? 28.396 -18.838 7.872 1.000 81.170 196 ASP B C 1
ATOM 3794 O O . ASP B 2 198 ? 29.548 -18.584 7.509 1.000 76.320 196 ASP B O 1
ATOM 3799 N N . ALA B 2 199 ? 27.376 -19.034 7.050 1.000 85.490 197 ALA B N 1
ATOM 3800 C CA . ALA B 2 199 ? 27.562 -18.927 5.594 1.000 73.330 197 ALA B CA 1
ATOM 3801 C C . ALA B 2 199 ? 27.974 -17.503 5.265 1.000 74.160 197 ALA B C 1
ATOM 3802 O O . ALA B 2 199 ? 28.796 -17.309 4.365 1.000 60.180 197 ALA B O 1
ATOM 3804 N N . ALA B 2 200 ? 27.415 -16.552 5.999 1.000 71.920 198 ALA B N 1
ATOM 3805 C CA . ALA B 2 200 ? 27.676 -15.147 5.716 1.000 81.980 198 ALA B CA 1
ATOM 3806 C C . ALA B 2 200 ? 29.161 -14.828 5.880 1.000 68.580 198 ALA B C 1
ATOM 3807 O O . ALA B 2 200 ? 29.757 -14.163 5.038 1.000 56.670 198 ALA B O 1
ATOM 3809 N N . VAL B 2 201 ? 29.768 -15.326 6.957 1.000 75.260 199 VAL B N 1
ATOM 3810 C CA . VAL B 2 201 ? 31.184 -15.069 7.183 1.000 76.660 199 VAL B CA 1
ATOM 3811 C C . VAL B 2 201 ? 32.006 -15.575 5.994 1.000 69.480 199 VAL B C 1
ATOM 3812 O O . VAL B 2 201 ? 32.931 -14.904 5.522 1.000 72.400 199 VAL B O 1
ATOM 3816 N N . VAL B 2 202 ? 31.642 -16.753 5.486 1.000 64.200 200 VAL B N 1
ATOM 3817 C CA . VAL B 2 202 ? 32.444 -17.394 4.466 1.000 65.830 200 VAL B CA 1
ATOM 3818 C C . VAL B 2 202 ? 32.269 -16.653 3.145 1.000 65.240 200 VAL B C 1
ATOM 3819 O O . VAL B 2 202 ? 33.265 -16.354 2.473 1.000 66.480 200 VAL B O 1
ATOM 3823 N N . LEU B 2 203 ? 30.999 -16.393 2.783 1.000 66.090 201 LEU B N 1
ATOM 3824 C CA . LEU B 2 203 ? 30.632 -15.660 1.569 1.000 62.870 201 LEU B CA 1
ATOM 3825 C C . LEU B 2 203 ? 31.230 -14.251 1.598 1.000 60.850 201 LEU B C 1
ATOM 3826 O O . LEU B 2 203 ? 31.770 -13.761 0.591 1.000 53.070 201 LEU B O 1
ATOM 3831 N N . TRP B 2 204 ? 31.119 -13.611 2.779 1.000 59.860 202 TRP B N 1
ATOM 3832 C CA . TRP B 2 204 ? 31.715 -12.307 3.040 1.000 68.740 202 TRP B CA 1
ATOM 3833 C C . TRP B 2 204 ? 33.199 -12.319 2.647 1.000 72.010 202 TRP B C 1
ATOM 3834 O O . TRP B 2 204 ? 33.615 -11.628 1.706 1.000 64.790 202 TRP B O 1
ATOM 3845 N N . GLY B 2 205 ? 33.983 -13.171 3.334 1.000 77.630 203 GLY B N 1
ATOM 3846 C CA . GLY B 2 205 ? 35.422 -13.290 3.105 1.000 67.580 203 GLY B CA 1
ATOM 3847 C C . GLY B 2 205 ? 35.786 -13.588 1.650 1.000 64.590 203 GLY B C 1
ATOM 3848 O O . GLY B 2 205 ? 36.667 -12.926 1.073 1.000 64.490 203 GLY B O 1
ATOM 3849 N N . ALA B 2 206 ? 35.065 -14.548 1.035 1.000 59.400 204 ALA B N 1
ATOM 3850 C CA . ALA B 2 206 ? 35.366 -14.948 -0.335 1.000 61.920 204 ALA B CA 1
ATOM 3851 C C . ALA B 2 206 ? 35.164 -13.777 -1.297 1.000 62.750 204 ALA B C 1
ATOM 3852 O O . ALA B 2 206 ? 35.929 -13.564 -2.247 1.000 63.810 204 ALA B O 1
ATOM 3854 N N . ALA B 2 207 ? 34.101 -13.006 -1.032 1.000 65.400 205 ALA B N 1
ATOM 3855 C CA . ALA B 2 207 ? 33.704 -11.946 -1.925 1.000 60.970 205 ALA B CA 1
ATOM 3856 C C . ALA B 2 207 ? 34.675 -10.779 -1.800 1.000 54.030 205 ALA B C 1
ATOM 3857 O O . ALA B 2 207 ? 35.054 -10.162 -2.798 1.000 54.890 205 ALA B O 1
ATOM 3859 N N . LEU B 2 208 ? 35.046 -10.451 -0.563 1.000 64.840 206 LEU B N 1
ATOM 3860 C CA . LEU B 2 208 ? 36.017 -9.391 -0.319 1.000 64.880 206 LEU B CA 1
ATOM 3861 C C . LEU B 2 208 ? 37.394 -9.755 -0.899 1.000 69.570 206 LEU B C 1
ATOM 3862 O O . LEU B 2 208 ? 37.956 -8.972 -1.681 1.000 72.160 206 LEU B O 1
ATOM 3867 N N . GLY B 2 209 ? 37.926 -10.949 -0.560 1.000 80.400 207 GLY B N 1
ATOM 3868 C CA . GLY B 2 209 ? 39.156 -11.454 -1.169 1.000 75.630 207 GLY B CA 1
ATOM 3869 C C . GLY B 2 209 ? 39.175 -11.269 -2.691 1.000 70.790 207 GLY B C 1
ATOM 3870 O O . GLY B 2 209 ? 40.049 -10.601 -3.242 1.000 64.470 207 GLY B O 1
ATOM 3871 N N . ALA B 2 210 ? 38.161 -11.843 -3.354 1.000 71.080 208 ALA B N 1
ATOM 3872 C CA . ALA B 2 210 ? 37.925 -11.736 -4.788 1.000 65.650 208 ALA B CA 1
ATOM 3873 C C . ALA B 2 210 ? 37.931 -10.296 -5.349 1.000 79.700 208 ALA B C 1
ATOM 3874 O O . ALA B 2 210 ? 38.473 -10.067 -6.445 1.000 80.940 208 ALA B O 1
ATOM 3876 N N . LEU B 2 211 ? 37.269 -9.334 -4.650 1.000 71.580 209 LEU B N 1
ATOM 3877 C CA . LEU B 2 211 ? 37.043 -7.986 -5.183 1.000 64.360 209 LEU B CA 1
ATOM 3878 C C . LEU B 2 211 ? 38.336 -7.172 -5.107 1.000 56.290 209 LEU B C 1
ATOM 3879 O O . LEU B 2 211 ? 38.567 -6.307 -5.943 1.000 55.210 209 LEU B O 1
ATOM 3884 N N . GLU B 2 212 ? 39.102 -7.393 -4.034 1.000 62.960 210 GLU B N 1
ATOM 3885 C CA . GLU B 2 212 ? 40.412 -6.785 -3.844 1.000 81.330 210 GLU B CA 1
ATOM 3886 C C . GLU B 2 212 ? 41.365 -7.219 -4.964 1.000 80.160 210 GLU B C 1
ATOM 3887 O O . GLU B 2 212 ? 41.846 -6.356 -5.711 1.000 63.280 210 GLU B O 1
ATOM 3893 N N . GLU B 2 213 ? 41.546 -8.553 -5.097 1.000 82.220 211 GLU B N 1
ATOM 3894 C CA . GLU B 2 213 ? 42.407 -9.187 -6.087 1.000 78.520 211 GLU B CA 1
ATOM 3895 C C . GLU B 2 213 ? 42.050 -8.683 -7.473 1.000 77.290 211 GLU B C 1
ATOM 3896 O O . GLU B 2 213 ? 42.916 -8.552 -8.329 1.000 100.860 211 GLU B O 1
ATOM 3902 N N . ALA B 2 214 ? 40.775 -8.361 -7.676 1.000 74.900 212 ALA B N 1
ATOM 3903 C CA . ALA B 2 214 ? 40.323 -7.863 -8.962 1.000 72.320 212 ALA B CA 1
ATOM 3904 C C . ALA B 2 214 ? 40.441 -6.331 -9.069 1.000 68.050 212 ALA B C 1
ATOM 3905 O O . ALA B 2 214 ? 40.022 -5.718 -10.066 1.000 57.660 212 ALA B O 1
ATOM 3907 N N . ALA B 2 215 ? 41.025 -5.685 -8.050 1.000 68.620 213 ALA B N 1
ATOM 3908 C CA . ALA B 2 215 ? 41.208 -4.236 -8.082 1.000 82.160 213 ALA B CA 1
ATOM 3909 C C . ALA B 2 215 ? 39.882 -3.481 -8.200 1.000 74.040 213 ALA B C 1
ATOM 3910 O O . ALA B 2 215 ? 39.839 -2.442 -8.858 1.000 64.640 213 ALA B O 1
ATOM 3912 N N . ALA B 2 216 ? 38.806 -4.010 -7.592 1.000 78.570 214 ALA B N 1
ATOM 3913 C CA . ALA B 2 216 ? 37.468 -3.443 -7.757 1.000 69.850 214 ALA B CA 1
ATOM 3914 C C . ALA B 2 216 ? 37.290 -2.172 -6.916 1.000 59.500 214 ALA B C 1
ATOM 3915 O O . ALA B 2 216 ? 37.892 -2.012 -5.837 1.000 55.110 214 ALA B O 1
ATOM 3917 N N . LEU B 2 217 ? 36.481 -1.258 -7.474 1.000 53.050 215 LEU B N 1
ATOM 3918 C CA . LEU B 2 217 ? 36.026 -0.054 -6.795 1.000 59.160 215 LEU B CA 1
ATOM 3919 C C . LEU B 2 217 ? 34.645 -0.330 -6.202 1.000 59.080 215 LEU B C 1
ATOM 3920 O O . LEU B 2 217 ? 33.685 -0.400 -6.955 1.000 61.230 215 LEU B O 1
ATOM 3925 N N . TYR B 2 218 ? 34.553 -0.569 -4.879 1.000 54.800 216 TYR B N 1
ATOM 3926 C CA . TYR B 2 218 ? 33.292 -0.982 -4.292 1.000 56.600 216 TYR B CA 1
ATOM 3927 C C . TYR B 2 218 ? 33.165 -0.538 -2.835 1.000 58.450 216 TYR B C 1
ATOM 3928 O O . TYR B 2 218 ? 34.156 -0.219 -2.189 1.000 58.230 216 TYR B O 1
ATOM 3937 N N . HIS B 2 219 ? 31.906 -0.524 -2.357 1.000 50.840 217 HIS B N 1
ATOM 3938 C CA . HIS B 2 219 ? 31.561 -0.733 -0.967 1.000 48.730 217 HIS B CA 1
ATOM 3939 C C . HIS B 2 219 ? 30.855 -2.077 -0.864 1.000 44.460 217 HIS B C 1
ATOM 3940 O O . HIS B 2 219 ? 30.481 -2.629 -1.880 1.000 45.550 217 HIS B O 1
ATOM 3947 N N . ALA B 2 220 ? 30.650 -2.597 0.356 1.000 44.510 218 ALA B N 1
ATOM 3948 C CA . ALA B 2 220 ? 29.938 -3.854 0.550 1.000 46.180 218 ALA B CA 1
ATOM 3949 C C . ALA B 2 220 ? 29.389 -3.867 1.971 1.000 48.050 218 ALA B C 1
ATOM 3950 O O . ALA B 2 220 ? 29.901 -3.149 2.798 1.000 46.400 218 ALA B O 1
ATOM 3952 N N . LYS B 2 221 ? 28.407 -4.725 2.267 1.000 49.500 219 LYS B N 1
ATOM 3953 C CA . LYS B 2 221 ? 27.943 -4.892 3.636 1.000 48.300 219 LYS B CA 1
ATOM 3954 C C . LYS B 2 221 ? 27.340 -6.286 3.810 1.000 43.270 219 LYS B C 1
ATOM 3955 O O . LYS B 2 221 ? 26.949 -6.917 2.842 1.000 49.270 219 LYS B O 1
ATOM 3961 N N . VAL B 2 222 ? 27.222 -6.725 5.057 1.000 48.930 220 VAL B N 1
ATOM 3962 C CA . VAL B 2 222 ? 26.653 -8.020 5.414 1.000 48.990 220 VAL B CA 1
ATOM 3963 C C . VAL B 2 222 ? 25.910 -7.847 6.735 1.000 53.880 220 VAL B C 1
ATOM 3964 O O . VAL B 2 222 ? 26.388 -7.110 7.617 1.000 50.370 220 VAL B O 1
ATOM 3968 N N . LEU B 2 223 ? 24.733 -8.496 6.823 1.000 56.940 221 LEU B N 1
ATOM 3969 C CA . LEU B 2 223 ? 23.936 -8.569 8.037 1.000 63.720 221 LEU B CA 1
ATOM 3970 C C . LEU B 2 223 ? 24.832 -8.864 9.241 1.000 62.040 221 LEU B C 1
ATOM 3971 O O . LEU B 2 223 ? 25.649 -9.782 9.186 1.000 63.640 221 LEU B O 1
ATOM 3976 N N . SER B 2 224 ? 24.672 -8.069 10.316 1.000 63.010 222 SER B N 1
ATOM 3977 C CA . SER B 2 224 ? 25.444 -8.252 11.538 1.000 65.060 222 SER B CA 1
ATOM 3978 C C . SER B 2 224 ? 24.531 -8.675 12.694 1.000 67.410 222 SER B C 1
ATOM 3979 O O . SER B 2 224 ? 24.982 -8.682 13.839 1.000 66.410 222 SER B O 1
ATOM 3982 N N . ASP B 2 225 ? 23.285 -9.079 12.361 1.000 78.610 223 ASP B N 1
ATOM 3983 C CA . ASP B 2 225 ? 22.239 -9.487 13.297 1.000 78.020 223 ASP B CA 1
ATOM 3984 C C . ASP B 2 225 ? 21.856 -10.939 12.993 1.000 78.580 223 ASP B C 1
ATOM 3985 O O . ASP B 2 225 ? 21.111 -11.230 12.052 1.000 70.310 223 ASP B O 1
ATOM 3990 N N . PRO B 2 226 ? 22.314 -11.902 13.814 1.000 93.650 224 PRO B N 1
ATOM 3991 C CA . PRO B 2 226 ? 22.277 -13.306 13.430 1.000 88.360 224 PRO B CA 1
ATOM 3992 C C . PRO B 2 226 ? 20.847 -13.841 13.355 1.000 71.270 224 PRO B C 1
ATOM 3993 O O . PRO B 2 226 ? 20.651 -14.930 12.885 1.000 80.280 224 PRO B O 1
ATOM 3997 N N . GLN B 2 227 ? 19.895 -13.046 13.804 1.000 79.810 225 GLN B N 1
ATOM 3998 C CA . GLN B 2 227 ? 18.508 -13.539 13.905 1.000 84.980 225 GLN B CA 1
ATOM 3999 C C . GLN B 2 227 ? 17.687 -12.988 12.740 1.000 88.050 225 GLN B C 1
ATOM 4000 O O . GLN B 2 227 ? 16.455 -12.989 12.851 1.000 109.000 225 GLN B O 1
ATOM 4002 N N . ASP B 2 228 ? 18.344 -12.529 11.678 1.000 82.580 226 ASP B N 1
ATOM 4003 C CA . ASP B 2 228 ? 17.623 -11.947 10.517 1.000 82.310 226 ASP B CA 1
ATOM 4004 C C . ASP B 2 228 ? 18.061 -12.647 9.229 1.000 76.050 226 ASP B C 1
ATOM 4005 O O . ASP B 2 228 ? 17.611 -12.236 8.162 1.000 71.190 226 ASP B O 1
ATOM 4007 N N . PHE B 2 229 ? 18.913 -13.661 9.343 1.000 83.320 227 PHE B N 1
ATOM 4008 C CA . PHE B 2 229 ? 19.133 -14.652 8.267 1.000 78.700 227 PHE B CA 1
ATOM 4009 C C . PHE B 2 229 ? 18.026 -15.7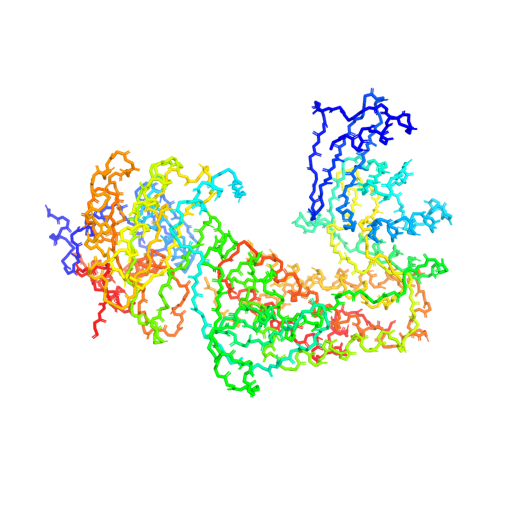03 8.346 1.000 104.980 227 PHE B C 1
ATOM 4010 O O . PHE B 2 229 ? 17.537 -15.939 9.455 1.000 133.180 227 PHE B O 1
ATOM 4018 N N . PRO B 2 230 ? 17.595 -16.350 7.244 1.000 83.770 228 PRO B N 1
ATOM 4019 C CA . PRO B 2 230 ? 18.111 -16.062 5.912 1.000 75.020 228 PRO B CA 1
ATOM 4020 C C . PRO B 2 230 ? 17.560 -14.768 5.305 1.000 78.460 228 PRO B C 1
ATOM 4021 O O . PRO B 2 230 ? 16.458 -14.406 5.621 1.000 77.770 228 PRO B O 1
ATOM 4025 N N . ARG B 2 231 ? 18.351 -14.123 4.450 1.000 66.950 229 ARG B N 1
ATOM 4026 C CA . ARG B 2 231 ? 17.881 -13.006 3.595 1.000 66.960 229 ARG B CA 1
ATOM 4027 C C . ARG B 2 231 ? 18.613 -13.062 2.255 1.000 53.410 229 ARG B C 1
ATOM 4028 O O . ARG B 2 231 ? 19.770 -13.465 2.237 1.000 55.500 229 ARG B O 1
ATOM 4036 N N . ARG B 2 232 ? 17.935 -12.669 1.185 1.000 50.350 230 ARG B N 1
ATOM 4037 C CA . ARG B 2 232 ? 18.524 -12.717 -0.177 1.000 58.090 230 ARG B CA 1
ATOM 4038 C C . ARG B 2 232 ? 19.536 -11.591 -0.329 1.000 65.460 230 ARG B C 1
ATOM 4039 O O . ARG B 2 232 ? 20.345 -11.655 -1.256 1.000 68.350 230 ARG B O 1
ATOM 4047 N N . ASP B 2 233 ? 19.482 -10.609 0.554 1.000 64.860 231 ASP B N 1
ATOM 4048 C CA . ASP B 2 233 ? 20.372 -9.459 0.561 1.000 60.820 231 ASP B CA 1
ATOM 4049 C C . ASP B 2 233 ? 21.229 -9.498 1.824 1.000 57.040 231 ASP B C 1
ATOM 4050 O O . ASP B 2 233 ? 21.615 -8.449 2.351 1.000 56.390 231 ASP B O 1
ATOM 4055 N N . ALA B 2 234 ? 21.480 -10.710 2.338 1.000 50.490 232 ALA B N 1
ATOM 4056 C CA . ALA B 2 234 ? 22.300 -10.874 3.529 1.000 57.180 232 ALA B CA 1
ATOM 4057 C C . ALA B 2 234 ? 23.681 -10.278 3.280 1.000 53.120 232 ALA B C 1
ATOM 4058 O O . ALA B 2 234 ? 24.294 -9.747 4.188 1.000 59.350 232 ALA B O 1
ATOM 4060 N N . VAL B 2 235 ? 24.167 -10.389 2.041 1.000 52.950 233 VAL B N 1
ATOM 4061 C CA . VAL B 2 235 ? 25.352 -9.670 1.610 1.000 51.790 233 VAL B CA 1
ATOM 4062 C C . VAL B 2 235 ? 24.992 -8.812 0.406 1.000 50.100 233 VAL B C 1
ATOM 4063 O O . VAL B 2 235 ? 24.351 -9.310 -0.507 1.000 48.800 233 VAL B O 1
ATOM 4067 N N . VAL B 2 236 ? 25.449 -7.546 0.409 1.000 47.560 234 VAL B N 1
ATOM 4068 C CA . VAL B 2 236 ? 25.269 -6.670 -0.735 1.000 45.640 234 VAL B CA 1
ATOM 4069 C C . VAL B 2 236 ? 26.622 -6.064 -1.089 1.000 43.560 234 VAL B C 1
ATOM 4070 O O . VAL B 2 236 ? 27.284 -5.535 -0.211 1.000 52.060 234 VAL B O 1
ATOM 4074 N N . LEU B 2 237 ? 26.991 -6.139 -2.374 1.000 48.310 235 LEU B N 1
ATOM 4075 C CA . LEU B 2 237 ? 28.209 -5.556 -2.918 1.000 50.580 235 LEU B CA 1
ATOM 4076 C C . LEU B 2 237 ? 27.794 -4.447 -3.843 1.000 48.900 235 LEU B C 1
ATOM 4077 O O . LEU B 2 237 ? 26.846 -4.631 -4.569 1.000 54.010 235 LEU B O 1
ATOM 4082 N N . TYR B 2 238 ? 28.456 -3.292 -3.724 1.000 54.730 236 TYR B N 1
ATOM 4083 C CA . TYR B 2 238 ? 28.218 -2.158 -4.600 1.000 57.830 236 TYR B CA 1
ATOM 4084 C C . TYR B 2 238 ? 29.457 -1.904 -5.458 1.000 58.340 236 TYR B C 1
ATOM 4085 O O . TYR B 2 238 ? 30.441 -1.353 -4.966 1.000 50.990 236 TYR B O 1
ATOM 4094 N N . LEU B 2 239 ? 29.377 -2.280 -6.742 1.000 56.670 237 LEU B N 1
ATOM 4095 C CA . LEU B 2 239 ? 30.506 -2.179 -7.650 1.000 52.970 237 LEU B CA 1
ATOM 4096 C C . LEU B 2 239 ? 30.353 -0.932 -8.506 1.000 56.020 237 LEU B C 1
ATOM 4097 O O . LEU B 2 239 ? 29.276 -0.659 -9.022 1.000 58.310 237 LEU B O 1
ATOM 4102 N N . HIS B 2 240 ? 31.458 -0.184 -8.609 1.000 54.690 238 HIS B N 1
ATOM 4103 C CA . HIS B 2 240 ? 31.552 1.054 -9.359 1.000 57.690 238 HIS B CA 1
ATOM 4104 C C . HIS B 2 240 ? 32.604 0.886 -10.455 1.000 61.030 238 HIS B C 1
ATOM 4105 O O . HIS B 2 240 ? 33.291 -0.142 -10.522 1.000 61.760 238 HIS B O 1
ATOM 4112 N N . GLY B 2 241 ? 32.774 1.948 -11.254 1.000 65.770 239 GLY B N 1
ATOM 4113 C CA . GLY B 2 241 ? 33.618 1.907 -12.434 1.000 73.820 239 GLY B CA 1
ATOM 4114 C C . GLY B 2 241 ? 33.155 0.790 -13.364 1.000 77.600 239 GLY B C 1
ATOM 4115 O O . GLY B 2 241 ? 31.982 0.730 -13.731 1.000 92.260 239 GLY B O 1
ATOM 4116 N N . ASP B 2 242 ? 34.080 -0.106 -13.714 1.000 75.360 240 ASP B N 1
ATOM 4117 C CA . ASP B 2 242 ? 33.747 -1.228 -14.564 1.000 76.710 240 ASP B CA 1
ATOM 4118 C C . ASP B 2 242 ? 33.573 -2.449 -13.684 1.000 72.400 240 ASP B C 1
ATOM 4119 O O . ASP B 2 242 ? 34.550 -2.939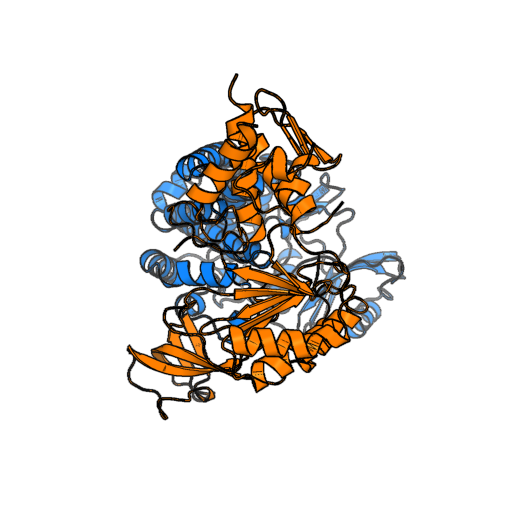 -13.121 1.000 77.380 240 ASP B O 1
ATOM 4124 N N . HIS B 2 243 ? 32.333 -2.945 -13.627 1.000 72.340 241 HIS B N 1
ATOM 4125 C CA . HIS B 2 243 ? 31.934 -3.965 -12.669 1.000 67.520 241 HIS B CA 1
ATOM 4126 C C . HIS B 2 243 ? 32.303 -5.383 -13.106 1.000 72.660 241 HIS B C 1
ATOM 4127 O O . HIS B 2 243 ? 32.172 -6.296 -12.282 1.000 65.180 241 HIS B O 1
ATOM 4134 N N . ARG B 2 244 ? 32.688 -5.578 -14.392 1.000 79.790 242 ARG B N 1
ATOM 4135 C CA . ARG B 2 244 ? 32.760 -6.904 -15.008 1.000 70.160 242 ARG B CA 1
ATOM 4136 C C . ARG B 2 244 ? 33.837 -7.732 -14.312 1.000 65.670 242 ARG B C 1
ATOM 4137 O O . ARG B 2 244 ? 33.596 -8.857 -13.856 1.000 70.980 242 ARG B O 1
ATOM 4139 N N . PRO B 2 245 ? 35.077 -7.211 -14.191 1.000 71.490 243 PRO B N 1
ATOM 4140 C CA . PRO B 2 245 ? 36.123 -7.944 -13.466 1.000 70.850 243 PRO B CA 1
ATOM 4141 C C . PRO B 2 245 ? 35.685 -8.436 -12.080 1.000 76.420 243 PRO B C 1
ATOM 4142 O O . PRO B 2 245 ? 35.829 -9.625 -11.767 1.000 83.590 243 PRO B O 1
ATOM 4146 N N . GLY B 2 246 ? 35.140 -7.516 -11.258 1.000 73.720 244 GLY B N 1
ATOM 4147 C CA . GLY B 2 246 ? 34.774 -7.815 -9.880 1.000 64.720 244 GLY B CA 1
ATOM 4148 C C . GLY B 2 246 ? 33.589 -8.783 -9.769 1.000 60.930 244 GLY B C 1
ATOM 4149 O O . GLY B 2 246 ? 33.574 -9.660 -8.898 1.000 60.870 244 GLY B O 1
ATOM 4150 N N . GLU B 2 247 ? 32.606 -8.611 -10.664 1.000 61.210 245 GLU B N 1
ATOM 4151 C CA . GLU B 2 247 ? 31.483 -9.534 -10.790 1.000 71.190 245 GLU B CA 1
ATOM 4152 C C . GLU B 2 247 ? 31.930 -10.947 -11.176 1.000 71.480 245 GLU B C 1
ATOM 4153 O O . GLU B 2 247 ? 31.464 -11.906 -10.551 1.000 66.210 245 GLU B O 1
ATOM 4159 N N . ARG B 2 248 ? 32.787 -11.062 -12.219 1.000 78.790 246 ARG B N 1
ATOM 4160 C CA . ARG B 2 248 ? 33.345 -12.339 -12.655 1.000 75.000 246 ARG B CA 1
ATOM 4161 C C . ARG B 2 248 ? 34.094 -12.976 -11.481 1.000 77.250 246 ARG B C 1
ATOM 4162 O O . ARG B 2 248 ? 33.860 -14.136 -11.131 1.000 79.940 246 ARG B O 1
ATOM 4164 N N . ALA B 2 249 ? 34.951 -12.181 -10.825 1.000 74.690 247 ALA B N 1
ATOM 4165 C CA . ALA B 2 249 ? 35.754 -12.650 -9.701 1.000 76.800 247 ALA B CA 1
ATOM 4166 C C . ALA B 2 249 ? 34.902 -13.184 -8.548 1.000 71.260 247 ALA B C 1
ATOM 4167 O O . ALA B 2 249 ? 35.233 -14.193 -7.915 1.000 72.760 247 ALA B O 1
ATOM 4169 N N . VAL B 2 250 ? 33.833 -12.446 -8.232 1.000 72.890 248 VAL B N 1
ATOM 4170 C CA . VAL B 2 250 ? 32.951 -12.780 -7.126 1.000 62.960 248 VAL B CA 1
ATOM 4171 C C . VAL B 2 250 ? 32.164 -14.038 -7.490 1.000 63.650 248 VAL B C 1
ATOM 4172 O O . VAL B 2 250 ? 31.980 -14.911 -6.624 1.000 55.360 248 VAL B O 1
ATOM 4176 N N . THR B 2 251 ? 31.652 -14.085 -8.744 1.000 68.050 249 THR B N 1
ATOM 4177 C CA . THR B 2 251 ? 30.888 -15.233 -9.240 1.000 85.880 249 THR B CA 1
ATOM 4178 C C . THR B 2 251 ? 31.750 -16.508 -9.204 1.000 88.560 249 THR B C 1
ATOM 4179 O O . THR B 2 251 ? 31.296 -17.544 -8.704 1.000 81.490 249 THR B O 1
ATOM 4183 N N . GLU B 2 252 ? 33.013 -16.410 -9.666 1.000 87.730 250 GLU B N 1
ATOM 4184 C CA . GLU B 2 252 ? 33.986 -17.498 -9.569 1.000 87.570 250 GLU B CA 1
ATOM 4185 C C . GLU B 2 252 ? 34.223 -17.904 -8.111 1.000 74.520 250 GLU B C 1
ATOM 4186 O O . GLU B 2 252 ? 34.206 -19.089 -7.786 1.000 79.120 250 GLU B O 1
ATOM 4192 N N . ALA B 2 253 ? 34.438 -16.928 -7.223 1.000 78.330 251 ALA B N 1
ATOM 4193 C CA . ALA B 2 253 ? 34.758 -17.218 -5.830 1.000 68.820 251 ALA B CA 1
ATOM 4194 C C . ALA B 2 253 ? 33.592 -17.861 -5.071 1.000 78.960 251 ALA B C 1
ATOM 4195 O O . ALA B 2 253 ? 33.846 -18.615 -4.125 1.000 75.730 251 ALA B O 1
ATOM 4197 N N . VAL B 2 254 ? 32.320 -17.565 -5.437 1.000 79.330 252 VAL B N 1
ATOM 4198 C CA . VAL B 2 254 ? 31.197 -17.993 -4.596 1.000 84.920 252 VAL B CA 1
ATOM 4199 C C . VAL B 2 254 ? 30.378 -19.114 -5.238 1.000 78.920 252 VAL B C 1
ATOM 4200 O O . VAL B 2 254 ? 29.622 -19.773 -4.528 1.000 82.500 252 VAL B O 1
ATOM 4204 N N . SER B 2 255 ? 30.507 -19.341 -6.552 1.000 87.520 253 SER B N 1
ATOM 4205 C CA . SER B 2 255 ? 29.788 -20.438 -7.189 1.000 92.620 253 SER B CA 1
ATOM 4206 C C . SER B 2 255 ? 30.092 -21.770 -6.494 1.000 79.670 253 SER B C 1
ATOM 4207 O O . SER B 2 255 ? 29.172 -22.533 -6.256 1.000 79.050 253 SER B O 1
ATOM 4210 N N . ARG B 2 256 ? 31.341 -22.017 -6.063 1.000 79.630 254 ARG B N 1
ATOM 4211 C CA . ARG B 2 256 ? 31.618 -23.090 -5.111 1.000 75.660 254 ARG B CA 1
ATOM 4212 C C . ARG B 2 256 ? 30.436 -23.284 -4.142 1.000 78.000 254 ARG B C 1
ATOM 4213 O O . ARG B 2 256 ? 29.930 -24.386 -3.990 1.000 82.100 254 ARG B O 1
ATOM 4215 N N . TYR B 2 257 ? 29.964 -22.225 -3.469 1.000 91.460 255 TYR B N 1
ATOM 4216 C CA . TYR B 2 257 ? 29.119 -22.385 -2.286 1.000 86.110 255 TYR B CA 1
ATOM 4217 C C . TYR B 2 257 ? 27.622 -22.232 -2.585 1.000 82.720 255 TYR B C 1
ATOM 4218 O O . TYR B 2 257 ? 26.780 -22.393 -1.689 1.000 69.480 255 TYR B O 1
ATOM 4227 N N . ALA B 2 258 ? 27.312 -21.977 -3.863 1.000 71.840 256 ALA B N 1
ATOM 4228 C CA . ALA B 2 258 ? 26.065 -21.381 -4.306 1.000 76.960 256 ALA B CA 1
ATOM 4229 C C . ALA B 2 258 ? 24.911 -22.388 -4.323 1.000 82.870 256 ALA B C 1
ATOM 4230 O O . ALA B 2 258 ? 24.684 -23.019 -5.344 1.000 94.590 256 ALA B O 1
ATOM 4232 N N . GLY B 2 259 ? 24.124 -22.445 -3.232 1.000 77.100 257 GLY B N 1
ATOM 4233 C CA . GLY B 2 259 ? 23.061 -23.421 -3.057 1.000 66.330 257 GLY B CA 1
ATOM 4234 C C . GLY B 2 259 ? 23.192 -24.178 -1.736 1.000 63.760 257 GLY B C 1
ATOM 4235 O O . GLY B 2 259 ? 22.224 -24.764 -1.248 1.000 66.500 257 GLY B O 1
ATOM 4236 N N . THR B 2 260 ? 24.407 -24.178 -1.183 1.000 70.800 258 THR B N 1
ATOM 4237 C CA . THR B 2 260 ? 24.681 -24.765 0.119 1.000 79.590 258 THR B CA 1
ATOM 4238 C C . THR B 2 260 ? 24.682 -23.658 1.169 1.000 82.280 258 THR B C 1
ATOM 4239 O O . THR B 2 260 ? 23.896 -23.697 2.118 1.000 88.530 258 THR B O 1
ATOM 4243 N N . LEU B 2 261 ? 25.583 -22.680 0.960 1.000 75.470 259 LEU B N 1
ATOM 4244 C CA . LEU B 2 261 ? 25.686 -21.495 1.799 1.000 84.120 259 LEU B CA 1
ATOM 4245 C C . LEU B 2 261 ? 24.664 -20.423 1.375 1.000 68.340 259 LEU B C 1
ATOM 4246 O O . LEU B 2 261 ? 24.271 -19.609 2.203 1.000 72.250 259 LEU B O 1
ATOM 4251 N N . THR B 2 262 ? 24.253 -20.399 0.097 1.000 65.470 260 THR B N 1
ATOM 4252 C CA . THR B 2 262 ? 23.195 -19.514 -0.369 1.000 71.400 260 THR B CA 1
ATOM 4253 C C . THR B 2 262 ? 21.922 -20.324 -0.623 1.000 69.490 260 THR B C 1
ATOM 4254 O O . THR B 2 262 ? 21.974 -21.339 -1.297 1.000 88.880 260 THR B O 1
ATOM 4258 N N . GLY B 2 263 ? 20.776 -19.903 -0.069 1.000 71.570 261 GLY B N 1
ATOM 4259 C CA . GLY B 2 263 ? 19.484 -20.398 -0.532 1.000 65.050 261 GLY B CA 1
ATOM 4260 C C . GLY B 2 263 ? 19.368 -20.141 -2.033 1.000 74.270 261 GLY B C 1
ATOM 4261 O O . GLY B 2 263 ? 20.027 -19.232 -2.533 1.000 74.450 261 GLY B O 1
ATOM 4262 N N . PRO B 2 264 ? 18.614 -20.943 -2.826 1.000 79.830 262 PRO B N 1
ATOM 4263 C CA . PRO B 2 264 ? 18.632 -20.805 -4.292 1.000 79.180 262 PRO B CA 1
ATOM 4264 C C . PRO B 2 264 ? 17.742 -19.720 -4.924 1.000 75.590 262 PRO B C 1
ATOM 4265 O O . PRO B 2 264 ? 17.989 -19.255 -6.054 1.000 62.910 262 PRO B O 1
ATOM 4269 N N . ASP B 2 265 ? 16.699 -19.301 -4.187 1.000 67.260 263 ASP B N 1
ATOM 4270 C CA . ASP B 2 265 ? 15.775 -18.284 -4.682 1.000 64.300 263 ASP B CA 1
ATOM 4271 C C . ASP B 2 265 ? 16.410 -16.884 -4.657 1.000 66.250 263 ASP B C 1
ATOM 4272 O O . ASP B 2 265 ? 17.164 -16.528 -3.730 1.000 66.330 263 ASP B O 1
ATOM 4277 N N . THR B 2 266 ? 16.060 -16.087 -5.681 1.000 62.490 264 THR B N 1
ATOM 4278 C CA . THR B 2 266 ? 16.414 -14.677 -5.749 1.000 59.260 264 THR B CA 1
ATOM 4279 C C . THR B 2 266 ? 15.208 -13.794 -6.113 1.000 67.170 264 THR B C 1
ATOM 4280 O O . THR B 2 266 ? 14.197 -14.282 -6.592 1.000 80.640 264 THR B O 1
ATOM 4284 N N . SER B 2 267 ? 15.397 -12.476 -6.006 1.000 68.210 265 SER B N 1
ATOM 4285 C CA . SER B 2 267 ? 14.339 -11.497 -6.363 1.000 68.050 265 SER B CA 1
ATOM 4286 C C . SER B 2 267 ? 13.938 -11.610 -7.828 1.000 67.040 265 SER B C 1
ATOM 4287 O O . SER B 2 267 ? 14.818 -11.817 -8.660 1.000 66.820 265 SER B O 1
ATOM 4290 N N . VAL B 2 268 ? 12.658 -11.397 -8.114 1.000 67.880 266 VAL B N 1
ATOM 4291 C CA . VAL B 2 268 ? 12.130 -11.448 -9.503 1.000 71.490 266 VAL B CA 1
ATOM 4292 C C . VAL B 2 268 ? 12.683 -10.262 -10.276 1.000 64.460 266 VAL B C 1
ATOM 4293 O O . VAL B 2 268 ? 12.726 -10.339 -11.505 1.000 72.700 266 VAL B O 1
ATOM 4297 N N . PHE B 2 269 ? 13.106 -9.219 -9.572 1.000 59.580 267 PHE B N 1
ATOM 4298 C CA . PHE B 2 269 ? 13.555 -7.987 -10.259 1.000 60.510 267 PHE B CA 1
ATOM 4299 C C . PHE B 2 269 ? 15.031 -8.086 -10.627 1.000 49.470 267 PHE B C 1
ATOM 4300 O O . PHE B 2 269 ? 15.521 -7.195 -11.314 1.000 58.110 267 PHE B O 1
ATOM 4308 N N . THR B 2 270 ? 15.708 -9.147 -10.207 1.000 54.400 268 THR B N 1
ATOM 4309 C CA . THR B 2 270 ? 17.146 -9.213 -10.451 1.000 66.720 268 THR B CA 1
ATOM 4310 C C . THR B 2 270 ? 17.493 -10.273 -11.500 1.000 70.580 268 THR B C 1
ATOM 4311 O O . THR B 2 270 ? 16.736 -11.213 -11.748 1.000 72.360 268 THR B O 1
ATOM 4315 N N . GLU B 2 271 ? 18.677 -10.098 -12.090 1.000 66.080 269 GLU B N 1
ATOM 4316 C CA . GLU B 2 271 ? 19.314 -11.102 -12.914 1.000 68.010 269 GLU B CA 1
ATOM 4317 C C . GLU B 2 271 ? 20.037 -12.074 -11.995 1.000 75.110 269 GLU B C 1
ATOM 4318 O O . GLU B 2 271 ? 20.928 -11.662 -11.259 1.000 74.860 269 GLU B O 1
ATOM 4324 N N . GLU B 2 272 ? 19.629 -13.349 -12.042 1.000 75.260 270 GLU B N 1
ATOM 4325 C CA . GLU B 2 272 ? 20.323 -14.425 -11.362 1.000 73.590 270 GLU B CA 1
ATOM 4326 C C . GLU B 2 272 ? 21.668 -14.646 -12.049 1.000 76.320 270 GLU B C 1
ATOM 4327 O O . GLU B 2 272 ? 21.717 -14.563 -13.269 1.000 81.140 270 GLU B O 1
ATOM 4333 N N . LEU B 2 273 ? 22.746 -14.812 -11.250 1.000 71.910 271 LEU B N 1
ATOM 4334 C CA . LEU B 2 273 ? 24.074 -15.198 -11.723 1.000 68.970 271 LEU B CA 1
ATOM 4335 C C . LEU B 2 273 ? 24.409 -16.618 -11.265 1.000 70.460 271 LEU B C 1
ATOM 4336 O O . LEU B 2 273 ? 25.331 -17.248 -11.787 1.000 71.940 271 LEU B O 1
ATOM 4341 N N . ALA B 2 274 ? 23.684 -17.096 -10.251 1.000 63.310 272 ALA B N 1
ATOM 4342 C CA . ALA B 2 274 ? 23.830 -18.447 -9.746 1.000 66.890 272 ALA B CA 1
ATOM 4343 C C . ALA B 2 274 ? 22.803 -18.625 -8.632 1.000 74.140 272 ALA B C 1
ATOM 4344 O O . ALA B 2 274 ? 22.182 -17.659 -8.224 1.000 77.200 272 ALA B O 1
ATOM 4346 N N . PRO B 2 275 ? 22.461 -19.849 -8.183 1.000 82.300 273 PRO B N 1
ATOM 4347 C CA . PRO B 2 275 ? 21.602 -20.011 -7.005 1.000 71.700 273 PRO B CA 1
ATOM 4348 C C . PRO B 2 275 ? 21.979 -19.087 -5.841 1.000 69.840 273 PRO B C 1
ATOM 4349 O O . PRO B 2 275 ? 23.079 -19.177 -5.290 1.000 66.100 273 PRO B O 1
ATOM 4353 N N . GLY B 2 276 ? 21.052 -18.184 -5.493 1.000 71.700 274 GLY B N 1
ATOM 4354 C CA . GLY B 2 276 ? 21.211 -17.225 -4.403 1.000 67.910 274 GLY B CA 1
ATOM 4355 C C . GLY B 2 276 ? 22.224 -16.105 -4.665 1.000 60.560 274 GLY B C 1
ATOM 4356 O O . GLY B 2 276 ? 22.751 -15.535 -3.719 1.000 57.560 274 GLY B O 1
ATOM 4357 N N . VAL B 2 277 ? 22.514 -15.824 -5.940 1.000 56.960 275 VAL B N 1
ATOM 4358 C CA . VAL B 2 277 ? 23.481 -14.820 -6.353 1.000 57.010 275 VAL B CA 1
ATOM 4359 C C . VAL B 2 277 ? 22.838 -14.033 -7.494 1.000 57.070 275 VAL B C 1
ATOM 4360 O O . VAL B 2 277 ? 22.540 -14.594 -8.546 1.000 56.690 275 VAL B O 1
ATOM 4364 N N . ALA B 2 278 ? 22.603 -12.735 -7.262 1.000 55.400 276 ALA B N 1
ATOM 4365 C CA . ALA B 2 278 ? 21.718 -11.946 -8.100 1.000 58.170 276 ALA B CA 1
ATOM 4366 C C . ALA B 2 278 ? 22.322 -10.565 -8.243 1.000 52.150 276 ALA B C 1
ATOM 4367 O O . ALA B 2 278 ? 23.099 -10.178 -7.393 1.000 61.470 276 ALA B O 1
ATOM 4369 N N . ALA B 2 279 ? 21.909 -9.828 -9.273 1.000 54.220 277 ALA B N 1
ATOM 4370 C CA . ALA B 2 279 ? 22.568 -8.593 -9.671 1.000 55.870 277 ALA B CA 1
ATOM 4371 C C . ALA B 2 279 ? 21.560 -7.620 -10.281 1.000 56.520 277 ALA B C 1
ATOM 4372 O O . ALA B 2 279 ? 20.550 -8.041 -10.826 1.000 61.010 277 ALA B O 1
ATOM 4374 N N . ALA B 2 280 ? 21.854 -6.314 -10.185 1.000 59.560 278 ALA B N 1
ATOM 4375 C CA . ALA B 2 280 ? 20.998 -5.244 -10.688 1.000 60.090 278 ALA B CA 1
ATOM 4376 C C . ALA B 2 280 ? 21.800 -3.955 -10.651 1.000 53.980 278 ALA B C 1
ATOM 4377 O O . ALA B 2 280 ? 22.964 -4.021 -10.304 1.000 72.860 278 ALA B O 1
ATOM 4379 N N . TRP B 2 281 ? 21.183 -2.829 -11.033 1.000 63.920 279 TRP B N 1
ATOM 4380 C CA . TRP B 2 281 ? 21.781 -1.494 -11.008 1.000 63.760 279 TRP B CA 1
ATOM 4381 C C . TRP B 2 281 ? 20.973 -0.621 -10.052 1.000 59.690 279 TRP B C 1
ATOM 4382 O O . TRP B 2 281 ? 19.772 -0.822 -9.922 1.000 66.940 279 TRP B O 1
ATOM 4393 N N . ASP B 2 282 ? 21.616 0.351 -9.394 1.000 74.820 280 ASP B N 1
ATOM 4394 C CA . ASP B 2 282 ? 20.911 1.296 -8.531 1.000 75.270 280 ASP B CA 1
ATOM 4395 C C . ASP B 2 282 ? 19.930 2.065 -9.412 1.000 67.940 280 ASP B C 1
ATOM 4396 O O . ASP B 2 282 ? 20.264 2.372 -10.564 1.000 71.830 280 ASP B O 1
ATOM 4401 N N . PRO B 2 283 ? 18.709 2.308 -8.898 1.000 63.920 281 PRO B N 1
ATOM 4402 C CA . PRO B 2 283 ? 17.702 2.999 -9.667 1.000 68.090 281 PRO B CA 1
ATOM 4403 C C . PRO B 2 283 ? 18.253 4.301 -10.251 1.000 72.860 281 PRO B C 1
ATOM 4404 O O . PRO B 2 283 ? 19.071 4.936 -9.635 1.000 68.030 281 PRO B O 1
ATOM 4408 N N . GLN B 2 284 ? 17.796 4.644 -11.446 1.000 76.140 282 GLN B N 1
ATOM 4409 C CA . GLN B 2 284 ? 18.236 5.896 -12.092 1.000 72.980 282 GLN B CA 1
ATOM 4410 C C . GLN B 2 284 ? 16.976 6.631 -12.540 1.000 77.000 282 GLN B C 1
ATOM 4411 O O . GLN B 2 284 ? 16.829 6.853 -13.745 1.000 85.760 282 GLN B O 1
ATOM 4413 N N . ASP B 2 285 ? 16.100 6.970 -11.592 1.000 77.230 283 ASP B N 1
ATOM 4414 C CA . ASP B 2 285 ? 14.810 7.616 -11.941 1.000 83.810 283 ASP B CA 1
ATOM 4415 C C . ASP B 2 285 ? 15.060 9.095 -12.211 1.000 105.800 283 ASP B C 1
ATOM 4416 O O . ASP B 2 285 ? 15.474 9.805 -11.284 1.000 89.090 283 ASP B O 1
ATOM 4421 N N . PRO B 2 286 ? 14.808 9.583 -13.442 1.000 120.250 284 PRO B N 1
ATOM 4422 C CA . PRO B 2 286 ? 14.974 10.998 -13.747 1.000 121.050 284 PRO B CA 1
ATOM 4423 C C . PRO B 2 286 ? 13.711 11.788 -13.378 1.000 122.000 284 PRO B C 1
ATOM 4424 O O . PRO B 2 286 ? 13.308 12.655 -14.127 1.000 90.720 284 PRO B O 1
ATOM 4428 N N . ARG B 2 287 ? 13.106 11.444 -12.243 1.000 129.930 285 ARG B N 1
ATOM 4429 C CA . ARG B 2 287 ? 11.935 12.202 -11.738 1.000 122.740 285 ARG B CA 1
ATOM 4430 C C . ARG B 2 287 ? 12.350 12.785 -10.388 1.000 124.350 285 ARG B C 1
ATOM 4431 O O . ARG B 2 287 ? 12.794 12.024 -9.510 1.000 94.890 285 ARG B O 1
ATOM 4439 N N . PRO B 2 288 ? 12.227 14.108 -10.190 1.000 139.940 286 PRO B N 1
ATOM 4440 C CA . PRO B 2 288 ? 12.712 14.746 -8.967 1.000 141.130 286 PRO B CA 1
ATOM 4441 C C . PRO B 2 288 ? 12.292 14.075 -7.652 1.000 132.890 286 PRO B C 1
ATOM 4442 O O . PRO B 2 288 ? 13.094 14.040 -6.742 1.000 126.070 286 PRO B O 1
ATOM 4446 N N . GLY B 2 289 ? 11.064 13.575 -7.571 1.000 114.100 287 GLY B N 1
ATOM 4447 C CA . GLY B 2 289 ? 10.597 13.040 -6.281 1.000 113.550 287 GLY B CA 1
ATOM 4448 C C . GLY B 2 289 ? 11.243 11.722 -5.926 1.000 116.930 287 GLY B C 1
ATOM 4449 O O . GLY B 2 289 ? 11.284 11.399 -4.733 1.000 95.350 287 GLY B O 1
ATOM 4450 N N . GLN B 2 290 ? 11.750 10.995 -6.916 1.000 130.860 288 GLN B N 1
ATOM 4451 C CA . GLN B 2 290 ? 12.258 9.628 -6.629 1.000 138.240 288 GLN B CA 1
ATOM 4452 C C . GLN B 2 290 ? 13.745 9.659 -6.261 1.000 138.230 288 GLN B C 1
ATOM 4453 O O . GLN B 2 290 ? 14.557 10.023 -7.131 1.000 144.670 288 GLN B O 1
ATOM 4459 N N . SER B 2 291 ? 14.078 9.288 -5.023 1.000 130.140 289 SER B N 1
ATOM 4460 C CA . SER B 2 291 ? 15.491 9.270 -4.559 1.000 128.360 289 SER B CA 1
ATOM 4461 C C . SER B 2 291 ? 15.595 8.505 -3.240 1.000 127.290 289 SER B C 1
ATOM 4462 O O . SER B 2 291 ? 14.568 8.378 -2.549 1.000 113.130 289 SER B O 1
ATOM 4465 N N . GLY B 2 292 ? 16.792 8.026 -2.901 1.000 126.400 290 GLY B N 1
ATOM 4466 C CA . GLY B 2 292 ? 16.988 7.364 -1.599 1.000 11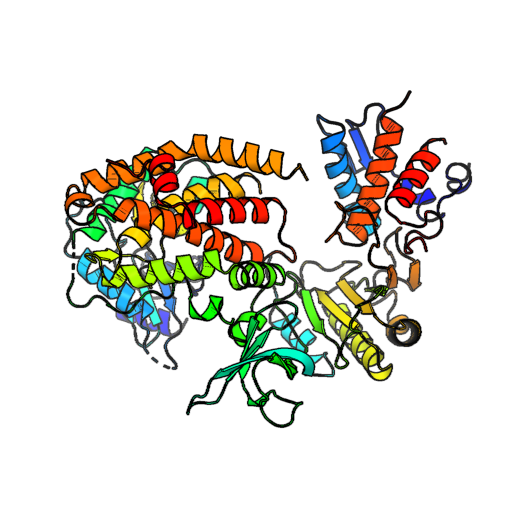8.720 290 GLY B CA 1
ATOM 4467 C C . GLY B 2 292 ? 16.121 6.141 -1.515 1.000 112.830 290 GLY B C 1
ATOM 4468 O O . GLY B 2 292 ? 15.856 5.671 -0.397 1.000 91.750 290 GLY B O 1
ATOM 4469 N N . MET B 2 293 ? 15.690 5.660 -2.676 1.000 107.060 291 MET B N 1
ATOM 4470 C CA . MET B 2 293 ? 14.870 4.437 -2.716 1.000 86.390 291 MET B CA 1
ATOM 4471 C C . MET B 2 293 ? 15.776 3.280 -3.081 1.000 70.550 291 MET B C 1
ATOM 4472 O O . MET B 2 293 ? 16.527 3.418 -4.049 1.000 75.230 291 MET B O 1
ATOM 4477 N N . SER B 2 294 ? 15.763 2.237 -2.320 1.000 68.310 292 SER B N 1
ATOM 4478 C CA . SER B 2 294 ? 16.481 1.024 -2.702 1.000 76.110 292 SER B CA 1
ATOM 4479 C C . SER B 2 294 ? 15.987 0.502 -4.065 1.000 78.650 292 SER B C 1
ATOM 4480 O O . SER B 2 294 ? 14.888 0.830 -4.537 1.000 71.030 292 SER B O 1
ATOM 4483 N N . PHE B 2 295 ? 16.825 -0.325 -4.705 1.000 71.920 293 PHE B N 1
ATOM 4484 C CA . PHE B 2 295 ? 16.454 -1.015 -5.931 1.000 61.360 293 PHE B CA 1
ATOM 4485 C C . PHE B 2 295 ? 15.119 -1.739 -5.734 1.000 57.040 293 PHE B C 1
ATOM 4486 O O . PHE B 2 295 ? 14.165 -1.563 -6.487 1.000 48.720 293 PHE B O 1
ATOM 4494 N N . GLY B 2 296 ? 15.039 -2.531 -4.680 1.000 51.260 294 GLY B N 1
ATOM 4495 C CA . GLY B 2 296 ? 13.881 -3.371 -4.469 1.000 61.930 294 GLY B CA 1
ATOM 4496 C C . GLY B 2 296 ? 12.619 -2.567 -4.197 1.000 57.550 294 GLY B C 1
ATOM 4497 O O . GLY B 2 296 ? 11.550 -2.980 -4.616 1.000 62.790 294 GLY B O 1
ATOM 4498 N N . GLN B 2 297 ? 12.736 -1.483 -3.422 1.000 70.480 295 GLN B N 1
ATOM 4499 C CA . GLN B 2 297 ? 11.585 -0.675 -3.026 1.000 64.590 295 GLN B CA 1
ATOM 4500 C C . GLN B 2 297 ? 11.107 0.108 -4.259 1.000 52.090 295 GLN B C 1
ATOM 4501 O O . GLN B 2 297 ? 9.903 0.172 -4.497 1.000 46.420 295 GLN B O 1
ATOM 4503 N N . HIS B 2 298 ? 12.060 0.662 -5.044 1.000 46.690 296 HIS B N 1
ATOM 4504 C CA . HIS B 2 298 ? 11.806 1.347 -6.304 1.000 51.000 296 HIS B CA 1
ATOM 4505 C C . HIS B 2 298 ? 11.093 0.485 -7.365 1.000 60.190 296 HIS B C 1
ATOM 4506 O O . HIS B 2 298 ? 10.180 0.949 -8.047 1.000 52.600 296 HIS B O 1
ATOM 4513 N N . ARG B 2 299 ? 11.549 -0.757 -7.567 1.000 54.780 297 ARG B N 1
ATOM 4514 C CA . ARG B 2 299 ? 10.937 -1.592 -8.570 1.000 57.750 297 ARG B CA 1
ATOM 4515 C C . ARG B 2 299 ? 9.521 -1.893 -8.105 1.000 61.180 297 ARG B C 1
ATOM 4516 O O . ARG B 2 299 ? 8.601 -1.848 -8.917 1.000 56.200 297 ARG B O 1
ATOM 4524 N N . ALA B 2 300 ? 9.354 -2.170 -6.801 1.000 57.180 298 ALA B N 1
ATOM 4525 C CA . ALA B 2 300 ? 8.053 -2.570 -6.260 1.000 55.380 298 ALA B CA 1
ATOM 4526 C C . ALA B 2 300 ? 7.013 -1.444 -6.361 1.000 51.790 298 ALA B C 1
ATOM 4527 O O . ALA B 2 300 ? 5.848 -1.706 -6.644 1.000 52.290 298 ALA B O 1
ATOM 4529 N N . PHE B 2 301 ? 7.469 -0.205 -6.143 1.000 55.270 299 PHE B N 1
ATOM 4530 C CA . PHE B 2 301 ? 6.680 1.019 -6.181 1.000 66.220 299 PHE B CA 1
ATOM 4531 C C . PHE B 2 301 ? 6.179 1.335 -7.602 1.000 66.100 299 PHE B C 1
ATOM 4532 O O . PHE B 2 301 ? 5.031 1.728 -7.805 1.000 58.960 299 PHE B O 1
ATOM 4540 N N . ALA B 2 302 ? 7.080 1.232 -8.584 1.000 65.470 300 ALA B N 1
ATOM 4541 C CA . ALA B 2 302 ? 6.746 1.296 -10.003 1.000 56.300 300 ALA B CA 1
ATOM 4542 C C . ALA B 2 302 ? 5.705 0.239 -10.399 1.000 51.060 300 ALA B C 1
ATOM 4543 O O . ALA B 2 302 ? 4.671 0.509 -11.006 1.000 47.910 300 ALA B O 1
ATOM 4545 N N . LEU B 2 303 ? 5.956 -0.992 -9.987 1.000 46.470 301 LEU B N 1
ATOM 4546 C CA . LEU B 2 303 ? 5.033 -2.082 -10.229 1.000 49.790 301 LEU B CA 1
ATOM 4547 C C . LEU B 2 303 ? 3.673 -1.843 -9.567 1.000 56.660 301 LEU B C 1
ATOM 4548 O O . LEU B 2 303 ? 2.634 -2.033 -10.227 1.000 57.820 301 LEU B O 1
ATOM 4553 N N . ALA B 2 304 ? 3.674 -1.451 -8.265 1.000 57.120 302 ALA B N 1
ATOM 4554 C CA . ALA B 2 304 ? 2.446 -1.106 -7.549 1.000 54.100 302 ALA B CA 1
ATOM 4555 C C . ALA B 2 304 ? 1.673 0.010 -8.257 1.000 51.060 302 ALA B C 1
ATOM 4556 O O . ALA B 2 304 ? 0.453 -0.072 -8.347 1.000 49.690 302 ALA B O 1
ATOM 4558 N N . SER B 2 305 ? 2.373 1.038 -8.758 1.000 47.220 303 SER B N 1
ATOM 4559 C CA . SER B 2 305 ? 1.728 2.168 -9.424 1.000 56.110 303 SER B CA 1
ATOM 4560 C C . SER B 2 305 ? 0.983 1.729 -10.685 1.000 56.270 303 SER B C 1
ATOM 4561 O O . SER B 2 305 ? -0.183 2.068 -10.875 1.000 57.340 303 SER B O 1
ATOM 4564 N N . GLY B 2 306 ? 1.693 0.974 -11.533 1.000 55.260 304 GLY B N 1
ATOM 4565 C CA . GLY B 2 306 ? 1.155 0.433 -12.769 1.000 52.650 304 GLY B CA 1
ATOM 4566 C C . GLY B 2 306 ? -0.047 -0.460 -12.517 1.000 48.080 304 GLY B C 1
ATOM 4567 O O . GLY B 2 306 ? -1.060 -0.318 -13.180 1.000 51.040 304 GLY B O 1
ATOM 4568 N N . LEU B 2 307 ? 0.080 -1.362 -11.547 1.000 46.180 305 LEU B N 1
ATOM 4569 C CA . LEU B 2 307 ? -1.034 -2.191 -11.113 1.000 50.850 305 LEU B CA 1
ATOM 4570 C C . LEU B 2 307 ? -2.221 -1.347 -10.613 1.000 56.500 305 LEU B C 1
ATOM 4571 O O . LEU B 2 307 ? -3.378 -1.665 -10.889 1.000 52.320 305 LEU B O 1
ATOM 4576 N N . ILE B 2 308 ? -1.958 -0.271 -9.860 1.000 58.170 306 ILE B N 1
ATOM 4577 C CA . ILE B 2 308 ? -3.042 0.579 -9.381 1.000 66.480 306 ILE B CA 1
ATOM 4578 C C . ILE B 2 308 ? -3.667 1.320 -10.571 1.000 64.000 306 ILE B C 1
ATOM 4579 O O . ILE B 2 308 ? -4.890 1.367 -10.674 1.000 54.550 306 ILE B O 1
ATOM 4584 N N . ASP B 2 309 ? -2.849 1.937 -11.449 1.000 65.430 307 ASP B N 1
ATOM 4585 C CA . ASP B 2 309 ? -3.384 2.707 -12.572 1.000 67.430 307 ASP B CA 1
ATOM 4586 C C . ASP B 2 309 ? -4.295 1.813 -13.406 1.000 61.570 307 ASP B C 1
ATOM 4587 O O . ASP B 2 309 ? -5.355 2.255 -13.847 1.000 59.950 307 ASP B O 1
ATOM 4592 N N . CYS B 2 310 ? -3.906 0.541 -13.551 1.000 58.380 308 CYS B N 1
ATOM 4593 C CA . CYS B 2 310 ? -4.723 -0.427 -14.256 1.000 60.600 308 CYS B CA 1
ATOM 4594 C C . CYS B 2 310 ? -6.086 -0.532 -13.571 1.000 61.170 308 CYS B C 1
ATOM 4595 O O . CYS B 2 310 ? -7.109 -0.296 -14.221 1.000 63.010 308 CYS B O 1
ATOM 4598 N N . ALA B 2 311 ? -6.086 -0.845 -12.257 1.000 63.190 309 ALA B N 1
ATOM 4599 C CA . ALA B 2 311 ? -7.310 -1.076 -11.500 1.000 60.140 309 ALA B CA 1
ATOM 4600 C C . ALA B 2 311 ? -8.245 0.136 -11.530 1.000 57.150 309 ALA B C 1
ATOM 4601 O O . ALA B 2 311 ? -9.438 -0.067 -11.367 1.000 67.090 309 ALA B O 1
ATOM 4603 N N . LEU B 2 312 ? -7.729 1.363 -11.756 1.000 63.900 310 LEU B N 1
ATOM 4604 C CA . LEU B 2 312 ? -8.523 2.594 -11.820 1.000 63.180 310 LEU B CA 1
ATOM 4605 C C . LEU B 2 312 ? -9.096 2.923 -13.214 1.000 72.730 310 LEU B C 1
ATOM 4606 O O . LEU B 2 312 ? -9.308 4.100 -13.493 1.000 83.210 310 LEU B O 1
ATOM 4611 N N . ALA B 2 313 ? -9.414 1.917 -14.055 1.000 92.390 311 ALA B N 1
ATOM 4612 C CA . ALA B 2 313 ? -10.113 2.094 -15.332 1.000 91.850 311 ALA B CA 1
ATOM 4613 C C . ALA B 2 313 ? -11.411 1.266 -15.387 1.000 99.950 311 ALA B C 1
ATOM 4614 O O . ALA B 2 313 ? -11.898 0.775 -14.368 1.000 124.490 311 ALA B O 1
ATOM 4616 N N . ASP B 2 314 ? -12.012 1.118 -16.577 1.000 110.660 312 ASP B N 1
ATOM 4617 C CA . ASP B 2 314 ? -13.286 0.417 -16.717 1.000 109.810 312 ASP B CA 1
ATOM 4618 C C . ASP B 2 314 ? -14.419 1.398 -16.404 1.000 103.190 312 ASP B C 1
ATOM 4619 O O . ASP B 2 314 ? -14.195 2.606 -16.641 1.000 109.430 312 ASP B O 1
ATOM 4621 N N . PRO B 2 346 ? -3.704 -8.673 -22.185 1.000 95.380 344 PRO B N 1
ATOM 4622 C CA . PRO B 2 346 ? -4.044 -7.758 -21.069 1.000 101.780 344 PRO B CA 1
ATOM 4623 C C . PRO B 2 346 ? -3.461 -6.360 -21.328 1.000 107.380 344 PRO B C 1
ATOM 4624 O O . PRO B 2 346 ? -2.260 -6.205 -21.574 1.000 92.190 344 PRO B O 1
ATOM 4626 N N . GLY B 2 347 ? -4.345 -5.341 -21.281 1.000 103.950 345 GLY B N 1
ATOM 4627 C CA . GLY B 2 347 ? -3.971 -3.933 -21.168 1.000 92.450 345 GLY B CA 1
ATOM 4628 C C . GLY B 2 347 ? -3.421 -3.635 -19.768 1.000 88.140 345 GLY B C 1
ATOM 4629 O O . GLY B 2 347 ? -3.001 -2.508 -19.495 1.000 82.540 345 GLY B O 1
ATOM 4630 N N . ARG B 2 348 ? -3.424 -4.668 -18.906 1.000 66.570 346 ARG B N 1
ATOM 4631 C CA . ARG B 2 348 ? -2.773 -4.694 -17.607 1.000 65.740 346 ARG B CA 1
ATOM 4632 C C . ARG B 2 348 ? -1.244 -4.668 -17.708 1.000 64.690 346 ARG B C 1
ATOM 4633 O O . ARG B 2 348 ? -0.580 -3.940 -16.978 1.000 65.820 346 ARG B O 1
ATOM 4641 N N . ALA B 2 349 ? -0.661 -5.514 -18.565 1.000 62.360 347 ALA B N 1
ATOM 4642 C CA . ALA B 2 349 ? 0.776 -5.513 -18.766 1.000 56.630 347 ALA B CA 1
ATOM 4643 C C . ALA B 2 349 ? 1.247 -4.166 -19.328 1.000 57.780 347 ALA B C 1
ATOM 4644 O O . ALA B 2 349 ? 2.350 -3.693 -19.028 1.000 57.470 347 ALA B O 1
ATOM 4646 N N . GLU B 2 350 ? 0.418 -3.530 -20.153 1.000 51.480 348 GLU B N 1
ATOM 4647 C CA . GLU B 2 350 ? 0.754 -2.215 -20.676 1.000 57.940 348 GLU B CA 1
ATOM 4648 C C . GLU B 2 350 ? 0.832 -1.169 -19.555 1.000 56.190 348 GLU B C 1
ATOM 4649 O O . GLU B 2 350 ? 1.708 -0.312 -19.581 1.000 52.270 348 GLU B O 1
ATOM 4655 N N . HIS B 2 351 ? -0.106 -1.195 -18.596 1.000 52.070 349 HIS B N 1
ATOM 4656 C CA . HIS B 2 351 ? -0.076 -0.273 -17.474 1.000 47.660 349 HIS B CA 1
ATOM 4657 C C . HIS B 2 351 ? 1.212 -0.486 -16.670 1.000 54.320 349 HIS B C 1
ATOM 4658 O O . HIS B 2 351 ? 1.935 0.450 -16.279 1.000 50.550 349 HIS B O 1
ATOM 4665 N N . VAL B 2 352 ? 1.567 -1.758 -16.509 1.000 52.630 350 VAL B N 1
ATOM 4666 C CA . VAL B 2 352 ? 2.767 -2.105 -15.777 1.000 48.880 350 VAL B CA 1
ATOM 4667 C C . VAL B 2 352 ? 4.019 -1.659 -16.523 1.000 52.460 350 VAL B C 1
ATOM 4668 O O . VAL B 2 352 ? 4.901 -1.044 -15.935 1.000 58.940 350 VAL B O 1
ATOM 4672 N N . VAL B 2 353 ? 4.050 -1.924 -17.827 1.000 51.160 351 VAL B N 1
ATOM 4673 C CA . VAL B 2 353 ? 5.135 -1.535 -18.708 1.000 43.830 351 VAL B CA 1
ATOM 4674 C C . VAL B 2 353 ? 5.293 -0.008 -18.714 1.000 44.510 351 VAL B C 1
ATOM 4675 O O . VAL B 2 353 ? 6.402 0.531 -18.634 1.000 44.510 351 VAL B O 1
ATOM 4679 N N . ARG B 2 354 ? 4.191 0.727 -18.781 1.000 42.270 352 ARG B N 1
ATOM 4680 C CA . ARG B 2 354 ? 4.274 2.178 -18.792 1.000 49.750 352 ARG B CA 1
ATOM 4681 C C . ARG B 2 354 ? 4.911 2.704 -17.482 1.000 52.460 352 ARG B C 1
ATOM 4682 O O . ARG B 2 354 ? 5.843 3.529 -17.485 1.000 44.610 352 ARG B O 1
ATOM 4690 N N . ALA B 2 355 ? 4.404 2.217 -16.339 1.000 48.600 353 ALA B N 1
ATOM 4691 C CA . ALA B 2 355 ? 4.916 2.600 -15.025 1.000 45.910 353 ALA B CA 1
ATOM 4692 C C . ALA B 2 355 ? 6.408 2.285 -14.897 1.000 48.890 353 ALA B C 1
ATOM 4693 O O . ALA B 2 355 ? 7.168 3.165 -14.489 1.000 55.870 353 ALA B O 1
ATOM 4695 N N . LEU B 2 356 ? 6.875 1.091 -15.315 1.000 53.590 354 LEU B N 1
ATOM 4696 C CA . LEU B 2 356 ? 8.309 0.795 -15.220 1.000 52.270 354 LEU B CA 1
ATOM 4697 C C . LEU B 2 356 ? 9.116 1.808 -16.031 1.000 53.060 354 LEU B C 1
ATOM 4698 O O . LEU B 2 356 ? 10.143 2.302 -15.570 1.000 53.520 354 LEU B O 1
ATOM 4703 N N . ARG B 2 357 ? 8.640 2.082 -17.274 1.000 54.640 355 ARG B N 1
ATOM 4704 C CA . ARG B 2 357 ? 9.410 2.963 -18.188 1.000 60.040 355 ARG B CA 1
ATOM 4705 C C . ARG B 2 357 ? 9.435 4.376 -17.624 1.000 61.240 355 ARG B C 1
ATOM 4706 O O . ARG B 2 357 ? 10.501 4.986 -17.644 1.000 61.050 355 ARG B O 1
ATOM 4714 N N . GLU B 2 358 ? 8.329 4.862 -17.139 1.000 61.000 356 GLU B N 1
ATOM 4715 C CA . GLU B 2 358 ? 8.301 6.182 -16.507 1.000 66.580 356 GLU B CA 1
ATOM 4716 C C . GLU B 2 358 ? 9.248 6.287 -15.302 1.000 61.720 356 GLU B C 1
ATOM 4717 O O . GLU B 2 358 ? 9.769 7.356 -15.030 1.000 61.480 356 GLU B O 1
ATOM 4723 N N . ALA B 2 359 ? 9.454 5.186 -14.566 1.000 57.320 357 ALA B N 1
ATOM 4724 C CA . ALA B 2 359 ? 10.387 5.158 -13.445 1.000 58.910 357 ALA B CA 1
ATOM 4725 C C . ALA B 2 359 ? 11.826 4.921 -13.900 1.000 51.950 357 ALA B C 1
ATOM 4726 O O . ALA B 2 359 ? 12.685 4.755 -13.065 1.000 62.100 357 ALA B O 1
ATOM 4728 N N . GLY B 2 360 ? 12.065 4.775 -15.195 1.000 57.430 358 GLY B N 1
ATOM 4729 C CA . GLY B 2 360 ? 13.425 4.549 -15.719 1.000 50.540 358 GLY B CA 1
ATOM 4730 C C . GLY B 2 360 ? 13.852 3.095 -15.778 1.000 50.290 358 GLY B C 1
ATOM 4731 O O . GLY B 2 360 ? 15.020 2.854 -16.061 1.000 48.270 358 GLY B O 1
ATOM 4732 N N . ILE B 2 361 ? 12.934 2.165 -15.539 1.000 54.770 359 ILE B N 1
ATOM 4733 C CA . ILE B 2 361 ? 13.271 0.716 -15.519 1.000 58.790 359 ILE B CA 1
ATOM 4734 C C . ILE B 2 361 ? 13.011 0.109 -16.897 1.000 55.660 359 ILE B C 1
ATOM 4735 O O . ILE B 2 361 ? 12.009 0.476 -17.495 1.000 53.890 359 ILE B O 1
ATOM 4740 N N . ASP B 2 362 ? 13.908 -0.755 -17.380 1.000 53.460 360 ASP B N 1
ATOM 4741 C CA . ASP B 2 362 ? 13.681 -1.475 -18.658 1.000 50.540 360 ASP B CA 1
ATOM 4742 C C . ASP B 2 362 ? 12.737 -2.630 -18.389 1.000 46.380 360 ASP B C 1
ATOM 4743 O O . ASP B 2 362 ? 13.139 -3.572 -17.717 1.000 51.920 360 ASP B O 1
ATOM 4748 N N . PRO B 2 363 ? 11.491 -2.576 -18.876 1.000 49.110 361 PRO B N 1
ATOM 4749 C CA . PRO B 2 363 ? 10.518 -3.624 -18.568 1.000 46.770 361 PRO B CA 1
ATOM 4750 C C . PRO B 2 363 ? 10.887 -5.010 -19.082 1.000 48.570 361 PRO B C 1
ATOM 4751 O O . PRO B 2 363 ? 10.426 -6.001 -18.487 1.000 44.530 361 PRO B O 1
ATOM 4755 N N . LEU B 2 364 ? 11.761 -5.076 -20.113 1.000 50.030 362 LEU B N 1
ATOM 4756 C CA . LEU B 2 364 ? 12.308 -6.368 -20.573 1.000 53.530 362 LEU B CA 1
ATOM 4757 C C . LEU B 2 364 ? 13.425 -6.909 -19.668 1.000 50.730 362 LEU B C 1
ATOM 4758 O O . LEU B 2 364 ? 13.637 -8.120 -19.605 1.000 57.390 362 LEU B O 1
ATOM 4763 N N . HIS B 2 365 ? 14.184 -6.012 -19.017 1.000 59.810 363 HIS B N 1
ATOM 4764 C CA . HIS B 2 365 ? 15.291 -6.366 -18.130 1.000 55.480 363 HIS B CA 1
ATOM 4765 C C . HIS B 2 365 ? 15.244 -5.422 -16.928 1.000 52.350 363 HIS B C 1
ATOM 4766 O O . HIS B 2 365 ? 16.011 -4.470 -16.876 1.000 51.700 363 HIS B O 1
ATOM 4773 N N . PRO B 2 366 ? 14.318 -5.603 -15.959 1.000 53.650 364 PRO B N 1
ATOM 4774 C CA . PRO B 2 366 ? 14.091 -4.616 -14.895 1.000 62.470 364 PRO B CA 1
ATOM 4775 C C . PRO B 2 366 ? 15.231 -4.421 -13.882 1.000 64.970 364 PRO B C 1
ATOM 4776 O O . PRO B 2 366 ? 15.292 -3.413 -13.193 1.000 59.060 364 PRO B O 1
ATOM 4780 N N . GLN B 2 367 ? 16.141 -5.392 -13.819 1.000 67.550 365 GLN B N 1
ATOM 4781 C CA . GLN B 2 367 ? 17.427 -5.228 -13.174 1.000 61.170 365 GLN B CA 1
ATOM 4782 C C . GLN B 2 367 ? 18.242 -4.113 -13.836 1.000 62.510 365 GLN B C 1
ATOM 4783 O O . GLN B 2 367 ? 19.254 -3.739 -13.272 1.000 67.380 365 GLN B O 1
ATOM 4789 N N . ASN B 2 368 ? 17.822 -3.577 -15.003 1.000 62.570 366 ASN B N 1
ATOM 4790 C CA . ASN B 2 368 ? 18.548 -2.502 -15.691 1.000 61.720 366 ASN B CA 1
ATOM 4791 C C . ASN B 2 368 ? 17.692 -1.247 -15.874 1.000 62.880 366 ASN B C 1
ATOM 4792 O O . ASN B 2 368 ? 16.461 -1.305 -15.840 1.000 56.420 366 ASN B O 1
ATOM 4797 N N . ASN B 2 369 ? 18.370 -0.116 -16.140 1.000 67.800 367 ASN B N 1
ATOM 4798 C CA . ASN B 2 369 ? 17.694 1.147 -16.398 1.000 69.840 367 ASN B CA 1
ATOM 4799 C C . ASN B 2 369 ? 17.819 1.460 -17.888 1.000 74.350 367 ASN B C 1
ATOM 4800 O O . ASN B 2 369 ? 18.668 0.878 -18.556 1.000 81.950 367 ASN B O 1
ATOM 4805 N N . LEU B 2 370 ? 16.973 2.385 -18.375 1.000 69.960 368 LEU B N 1
ATOM 4806 C CA . LEU B 2 370 ? 16.962 2.830 -19.764 1.000 78.990 368 LEU B CA 1
ATOM 4807 C C . LEU B 2 370 ? 18.054 3.890 -20.013 1.000 86.200 368 LEU B C 1
ATOM 4808 O O . LEU B 2 370 ? 18.315 4.743 -19.168 1.000 87.460 368 LEU B O 1
ATOM 4813 N N . ASP B 2 371 ? 18.680 3.863 -21.203 1.000 97.620 369 ASP B N 1
ATOM 4814 C CA . ASP B 2 371 ? 19.818 4.724 -21.502 1.000 95.640 369 ASP B CA 1
ATOM 4815 C C . ASP B 2 371 ? 19.309 6.147 -21.777 1.000 86.330 369 ASP B C 1
ATOM 4816 O O . ASP B 2 371 ? 18.961 6.391 -22.937 1.000 83.340 369 ASP B O 1
#

Radius of gyration: 28.15 Å; Cα contacts (8 Å, |Δi|>4): 1356; chains: 2; bounding box: 66×64×78 Å

Solvent-accessible surface area: 27914 Å² total; per-residue (Å²): 84,110,42,7,57,40,5,0,132,144,68,57,7,23,155,31,23,91,111,47,35,93,95,51,58,74,150,23,103,12,75,14,8,36,4,82,78,55,83,84,6,54,2,15,27,11,125,52,65,155,66,4,71,41,0,75,24,4,29,18,0,14,103,50,13,88,88,54,97,137,88,10,30,4,74,30,18,26,63,60,13,31,30,49,77,40,0,1,6,0,20,91,35,3,70,52,49,82,22,0,34,81,2,8,128,85,53,76,2,60,54,96,7,0,65,31,0,0,73,3,0,0,25,0,6,43,64,90,145,71,14,50,98,37,96,2,80,55,0,21,29,63,65,3,116,4,0,18,10,73,10,8,44,123,55,2,77,0,15,12,34,10,10,36,83,3,20,69,28,94,103,0,16,72,7,0,51,144,6,25,101,76,7,86,97,22,66,70,2,2,0,0,11,21,3,45,9,56,8,0,30,59,0,80,69,12,87,11,76,9,13,4,36,28,10,0,23,0,12,32,2,0,0,0,11,0,2,0,10,0,2,0,12,3,0,20,18,0,2,13,35,71,70,104,115,47,66,96,122,64,13,56,58,165,1,58,30,5,24,140,138,28,34,62,54,1,44,3,2,8,40,0,0,39,101,46,14,102,95,0,45,96,62,11,88,30,0,16,80,10,0,0,8,12,0,0,9,15,0,17,35,49,11,15,34,43,4,116,75,61,38,78,23,44,71,30,10,113,6,0,21,35,34,0,79,97,10,5,62,29,27,70,50,11,4,154,62,3,34,0,60,121,136,41,45,70,31,100,4,171,34,8,1,70,74,1,0,107,12,1,72,46,6,66,28,30,122,38,0,124,144,2,33,0,54,70,67,82,24,78,9,122,37,43,134,75,0,60,45,125,0,17,79,1,0,56,42,31,14,18,33,37,48,110,153,75,114,41,109,65,7,23,60,106,0,37,73,30,6,70,24,141,58,7,36,28,55,10,108,0,57,83,18,38,180,118,148,108,36,64,42,0,10,0,85,5,94,99,3,10,0,64,0,45,21,123,51,24,88,52,43,112,105,51,31,71,85,43,38,96,0,65,0,17,2,53,0,29,23,38,15,26,4,45,28,16,5,26,0,20,1,29,91,78,51,48,116,96,52,51,68,16,10,34,0,10,0,16,0,104,69,15,92,2,0,24,65,0,0,22,23,0,0,28,15,0,22,159,28,56,13,50,0,39,0,32,0,2,0,26,59,93,34,23,89,89,36,28,0,0,5,0,26,2,18,50,110,44,55,70,2,26,50,21,0,35,135,33,0,55,88,73,21,28,104,44,0,2,74,68,25,6,30,2,4,61,94,46,16,58,1,0,3,0,0,56,46,34,60,24,112,87,142,70,48,99,66,62,47,0,0,28,3,2,0,51,4,0,0,17,0,4,0,62,35,14,94,62,152,83,46,51,2,119,64,0,18,148,8,4,111,82,1,8,0,24,0,89,86,1,13,44,39,82,155

Nearest PDB structures (foldseek):
  9dk3-assembly1_A  TM=1.003E+00  e=3.034E-57  Streptomyces rochei
  9dk2-assembly1_A  TM=9.964E-01  e=2.105E-51  Streptomyces rochei
  9dk1-assembly1_A  TM=9.948E-01  e=2.983E-50  Streptomyces rochei
  5nk7-assembly1_A  TM=3.818E-01  e=1.780E-02  Homo sapiens
  5i9x-assembly1_A  TM=3.918E-01  e=3.850E-02  Homo sapiens

B-factor: mean 66.37, std 19.13, range [30.0, 162.38]